Protein AF-A0A2E2ZDI4-F1 (afdb_monomer_lite)

pLDDT: mean 81.83, std 17.53, range [21.73, 97.12]

Sequence (674 aa):
MAEFKLGRIRFVWKNNWTTGTTYYKDDVVFNGGRMYICVIGHESQANFYSDFDVVPPKWNIVSDGFQWKGDWSTGTAYIFNDIVKYGARLYVATAVHTSQASASDGLEADIGNWDVFGEGLDFKSTWSVSTKYKINDLVKYGGYSYVCTTPHTSSATASLGLEADQSKWSVLNAGIEYKGNWQGSATRYKINDVVKYGASLWLATTAHSSTNNFSTDESNWTQFVQGFQFEDDWDTYKVYQKGDIVRYGGNQYVALENHTGSRPTDETDDPNNWQLFTENFRFLNAWGEDSTNQDYKVGEVVKHGGYTYLCIKDSNNNEPPNETYWTRLNSGFNWKGAWVDDSRYILGDVVRYGSSSYVCVNAHWSEGDDFSTVQVGAGGGGNENSRPDLDATGTYWNVLTVGSEAEFLTTKGDLVYYGGAGPTRLPVGNEGQVLRVSDGAIPEWSYLGATDDVYYVAPHGVDKPAPDAGRTIDKPFKTIRYACEAIENGSRVPAVARMLELNRQFITREIVEWTDYQVTNNVAPFTTAFTYAQEKCERDMGYIVDAFIHDLTHGGNVKSREAALRYVRDPGKFYALGQEAETVASINYGIELIQKVLLGEAPAVNYQTLNGDNSTAVVAQYFDTNFTSLDTLEYNGAGGSTGTALGVNASIQDPDATGSGGYGGGDNDGGGYY

Structure (mmCIF, N/CA/C/O backbone):
data_AF-A0A2E2ZDI4-F1
#
_entry.id   AF-A0A2E2ZDI4-F1
#
loop_
_atom_site.group_PDB
_atom_site.id
_atom_site.type_symbol
_atom_site.label_atom_id
_atom_site.label_alt_id
_atom_site.label_comp_id
_atom_site.label_asym_id
_atom_site.label_entity_id
_atom_site.label_seq_id
_atom_site.pdbx_PDB_ins_code
_atom_site.Cartn_x
_atom_site.Cartn_y
_atom_site.Cartn_z
_atom_site.occupancy
_atom_site.B_iso_or_equiv
_atom_site.auth_seq_id
_atom_site.auth_comp_id
_atom_site.auth_asym_id
_atom_site.auth_atom_id
_atom_site.pdbx_PDB_model_num
ATOM 1 N N . MET A 1 1 ? -38.416 -30.241 120.660 1.00 41.44 1 MET A N 1
ATOM 2 C CA . MET A 1 1 ? -38.258 -30.773 119.291 1.00 41.44 1 MET A CA 1
ATOM 3 C C . MET A 1 1 ? -38.626 -29.636 118.349 1.00 41.44 1 MET A C 1
ATOM 5 O O . MET A 1 1 ? -39.776 -29.224 118.358 1.00 41.44 1 MET A O 1
ATOM 9 N N . ALA A 1 2 ? -37.642 -29.014 117.694 1.00 41.31 2 ALA A N 1
ATOM 10 C CA . ALA A 1 2 ? -37.882 -27.890 116.789 1.00 41.31 2 ALA A CA 1
ATOM 11 C C . ALA A 1 2 ? -38.220 -28.439 115.397 1.00 41.31 2 ALA A C 1
ATOM 13 O O . ALA A 1 2 ? -37.423 -29.171 114.814 1.00 41.31 2 ALA A O 1
ATOM 14 N N . GLU A 1 3 ? -39.412 -28.125 114.898 1.00 54.66 3 GLU A N 1
ATOM 15 C CA . GLU A 1 3 ? -39.842 -28.469 113.543 1.00 54.66 3 GLU A CA 1
ATOM 16 C C . GLU A 1 3 ? -39.276 -27.433 112.560 1.00 54.66 3 GLU A C 1
ATOM 18 O O . GLU A 1 3 ? -39.637 -26.257 112.603 1.00 54.66 3 GLU A O 1
ATOM 23 N N . PHE A 1 4 ? -38.391 -27.863 111.658 1.00 45.34 4 PHE A N 1
ATOM 24 C CA . PHE A 1 4 ? -37.948 -27.059 110.518 1.00 45.34 4 PHE A CA 1
ATOM 25 C C . PHE A 1 4 ? -38.829 -27.373 109.301 1.00 45.34 4 PHE A C 1
ATOM 27 O O . PHE A 1 4 ? -38.633 -28.373 108.610 1.00 45.34 4 PHE A O 1
ATOM 34 N N . LYS A 1 5 ? -39.808 -26.506 109.012 1.00 54.88 5 LYS A N 1
ATOM 35 C CA . LYS A 1 5 ? -40.604 -26.571 107.774 1.00 54.88 5 LYS A CA 1
ATOM 36 C C . LYS A 1 5 ? -39.793 -26.039 106.588 1.00 54.88 5 LYS A C 1
ATOM 38 O O . LYS A 1 5 ? -39.836 -24.854 106.268 1.00 54.88 5 LYS A O 1
ATOM 43 N N . LEU A 1 6 ? -39.111 -26.945 105.886 1.00 55.56 6 LEU A N 1
ATOM 44 C CA . LEU A 1 6 ? -38.367 -26.678 104.640 1.00 55.56 6 LEU A CA 1
ATOM 45 C C . LEU A 1 6 ? -39.229 -26.089 103.499 1.00 55.56 6 LEU A C 1
ATOM 47 O O . LEU A 1 6 ? -38.689 -25.561 102.532 1.00 55.56 6 LEU A O 1
ATOM 51 N N . GLY A 1 7 ? -40.563 -26.141 103.603 1.00 52.78 7 GLY A N 1
ATOM 52 C CA . GLY A 1 7 ? -41.490 -25.558 102.623 1.00 52.78 7 GLY A CA 1
ATOM 53 C C . GLY A 1 7 ? -41.529 -24.023 102.578 1.00 52.78 7 GLY A C 1
ATOM 54 O O . GLY A 1 7 ? -42.095 -23.485 101.637 1.00 52.78 7 GLY A O 1
ATOM 55 N N . ARG A 1 8 ? -40.932 -23.311 103.549 1.00 54.66 8 ARG A N 1
ATOM 56 C CA . ARG A 1 8 ? -40.829 -21.832 103.551 1.00 54.66 8 ARG A CA 1
ATOM 57 C C . ARG A 1 8 ? -39.515 -21.286 102.960 1.00 54.66 8 ARG A C 1
ATOM 59 O O . ARG A 1 8 ? -39.284 -20.090 103.035 1.00 54.66 8 ARG A O 1
ATOM 66 N N . ILE A 1 9 ? -38.652 -22.145 102.406 1.00 56.12 9 ILE A N 1
ATOM 67 C CA . ILE A 1 9 ? -37.345 -21.776 101.809 1.00 56.12 9 ILE A CA 1
ATOM 68 C C . ILE A 1 9 ? -37.307 -22.175 100.316 1.00 56.12 9 ILE A C 1
ATOM 70 O O . ILE A 1 9 ? -36.254 -22.427 99.742 1.00 56.12 9 ILE A O 1
ATOM 74 N N . ARG A 1 10 ? -38.466 -22.325 99.664 1.00 67.94 10 ARG A N 1
ATOM 75 C CA . ARG A 1 10 ? -38.547 -22.700 98.245 1.00 67.94 10 ARG A CA 1
ATOM 76 C C . ARG A 1 10 ? -39.277 -21.608 97.480 1.00 67.94 10 ARG A C 1
ATOM 78 O O . ARG A 1 10 ? -40.392 -21.260 97.851 1.00 67.94 10 ARG A O 1
ATOM 85 N N . PHE A 1 11 ? -38.643 -21.106 96.423 1.00 77.12 11 PHE A N 1
ATOM 86 C CA . PHE A 1 11 ? -39.272 -20.211 95.457 1.00 77.12 11 PHE A CA 1
ATOM 87 C C . PHE A 1 11 ? -40.547 -20.845 94.898 1.00 77.12 11 PHE A C 1
ATOM 89 O O . PHE A 1 11 ? -40.561 -22.039 94.576 1.00 77.12 11 PHE A O 1
ATOM 96 N N . VAL A 1 12 ? -41.610 -20.050 94.781 1.00 84.62 12 VAL A N 1
ATOM 97 C CA . VAL A 1 12 ? -42.883 -20.502 94.213 1.00 84.62 12 VAL A CA 1
ATOM 98 C C . VAL A 1 12 ? -42.974 -20.001 92.778 1.00 84.62 12 VAL A C 1
ATOM 100 O O . VAL A 1 12 ? -43.177 -18.819 92.524 1.00 84.62 12 VAL A O 1
ATOM 103 N N . TRP A 1 13 ? -42.815 -20.910 91.820 1.00 87.94 13 TRP A N 1
ATOM 104 C CA . TRP A 1 13 ? -42.885 -20.579 90.399 1.00 87.94 13 TRP A CA 1
ATOM 105 C C . TRP A 1 13 ? -44.325 -20.332 89.959 1.00 87.94 13 TRP A C 1
ATOM 107 O O . TRP A 1 13 ? -45.185 -21.204 90.098 1.00 87.94 13 TRP A O 1
ATOM 117 N N . LYS A 1 14 ? -44.578 -19.146 89.403 1.00 89.31 14 LYS A N 1
ATOM 118 C CA . LYS A 1 14 ? -45.894 -18.717 88.906 1.00 89.31 14 LYS A CA 1
ATOM 119 C C . LYS A 1 14 ? -45.976 -18.644 87.378 1.00 89.31 14 LYS A C 1
ATOM 121 O O . LYS A 1 14 ? -47.000 -18.224 86.853 1.00 89.31 14 LYS A O 1
ATOM 126 N N . ASN A 1 15 ? -44.941 -19.105 86.671 1.00 89.25 15 ASN A N 1
ATOM 127 C CA . ASN A 1 15 ? -44.784 -18.976 85.216 1.00 89.25 15 ASN A CA 1
ATOM 128 C C . ASN A 1 15 ? -44.747 -17.501 84.778 1.00 89.25 15 ASN A C 1
ATOM 130 O O . ASN A 1 15 ? -44.077 -16.696 85.419 1.00 89.25 15 ASN A O 1
ATOM 134 N N . ASN A 1 16 ? -45.402 -17.142 83.674 1.00 90.00 16 ASN A N 1
ATOM 135 C CA . ASN A 1 16 ? -45.403 -15.771 83.172 1.00 90.00 16 ASN A CA 1
ATOM 136 C C . ASN A 1 16 ? -46.182 -14.838 84.105 1.00 90.00 16 ASN A C 1
ATOM 138 O O . ASN A 1 16 ? -47.209 -15.214 84.678 1.00 90.00 16 ASN A O 1
ATOM 142 N N . TRP A 1 17 ? -45.706 -13.602 84.223 1.00 92.50 17 TRP A N 1
ATOM 143 C CA . TRP A 1 17 ? -46.445 -12.553 84.907 1.00 92.50 17 TRP A CA 1
ATOM 144 C C . TRP A 1 17 ? -47.811 -12.330 84.236 1.00 92.50 17 TRP A C 1
ATOM 146 O O . TRP A 1 17 ? -47.932 -12.332 83.011 1.00 92.50 17 TRP A O 1
ATOM 156 N N . THR A 1 18 ? -48.849 -12.161 85.049 1.00 90.94 18 THR A N 1
ATOM 157 C CA . THR A 1 18 ? -50.230 -11.910 84.621 1.00 90.94 18 THR A CA 1
ATOM 158 C C . THR A 1 18 ? -50.795 -10.750 85.419 1.00 90.94 18 THR A C 1
ATOM 160 O O . THR A 1 18 ? -50.588 -10.682 86.626 1.00 90.94 18 THR A O 1
ATOM 163 N N . THR A 1 19 ? -51.510 -9.852 84.743 1.00 91.94 19 THR A N 1
ATOM 164 C CA . THR A 1 19 ? -52.147 -8.680 85.360 1.00 91.94 19 THR A CA 1
ATOM 165 C C . THR A 1 19 ? -53.335 -9.067 86.250 1.00 91.94 19 THR A C 1
ATOM 167 O O . THR A 1 19 ? -54.006 -10.064 85.978 1.00 91.94 19 THR A O 1
ATOM 170 N N . GLY A 1 20 ? -53.603 -8.297 87.312 1.00 91.12 20 GLY A N 1
ATOM 171 C CA . GLY A 1 20 ? -54.692 -8.555 88.267 1.00 91.12 20 GLY A CA 1
ATOM 172 C C . GLY A 1 20 ? -54.480 -9.788 89.156 1.00 91.12 20 GLY A C 1
ATOM 173 O O . GLY A 1 20 ? -55.333 -10.133 89.969 1.00 91.12 20 GLY A O 1
ATOM 174 N N . THR A 1 21 ? -53.341 -10.470 89.028 1.00 91.75 21 THR A N 1
ATOM 175 C CA . THR A 1 21 ? -52.969 -11.606 89.872 1.00 91.75 21 THR A CA 1
ATOM 176 C C . THR A 1 21 ? -52.329 -11.107 91.168 1.00 91.75 21 THR A C 1
ATOM 178 O O . THR A 1 21 ? -51.451 -10.238 91.142 1.00 91.75 21 THR A O 1
ATOM 181 N N . THR A 1 22 ? -52.733 -11.672 92.309 1.00 92.81 22 THR A N 1
ATOM 182 C CA . THR A 1 22 ? -52.063 -11.446 93.598 1.00 92.81 22 THR A CA 1
ATOM 183 C C . THR A 1 22 ? -50.783 -12.273 93.686 1.00 92.81 22 THR A C 1
ATOM 185 O O . THR A 1 22 ? -50.831 -13.504 93.649 1.00 92.81 22 THR A O 1
ATOM 188 N N . TYR A 1 23 ? -49.652 -11.591 93.852 1.00 92.44 23 TYR A N 1
ATOM 189 C CA . TYR A 1 23 ? -48.346 -12.202 94.071 1.00 92.44 23 TYR A CA 1
ATOM 190 C C . TYR A 1 23 ? -47.913 -12.017 95.522 1.00 92.44 23 TYR A C 1
ATOM 192 O O . TYR A 1 23 ? -48.059 -10.939 96.104 1.00 92.44 23 TYR A O 1
ATOM 200 N N . TYR A 1 24 ? -47.380 -13.081 96.114 1.00 90.75 24 TYR A N 1
ATOM 201 C CA . TYR A 1 24 ? -46.829 -13.072 97.463 1.00 90.75 24 TYR A CA 1
ATOM 202 C C . TYR A 1 24 ? -45.308 -12.990 97.416 1.00 90.75 24 TYR A C 1
ATOM 204 O O . TYR A 1 24 ? -44.675 -13.348 96.425 1.00 90.75 24 TYR A O 1
ATOM 212 N N . LYS A 1 25 ? -44.710 -12.532 98.518 1.00 87.94 25 LYS A N 1
ATOM 213 C CA . LYS A 1 25 ? -43.255 -12.512 98.667 1.00 87.94 25 LYS A CA 1
ATOM 214 C C . LYS A 1 25 ? -42.669 -13.902 98.371 1.00 87.94 25 LYS A C 1
ATOM 216 O O . LYS A 1 25 ? -43.211 -14.901 98.836 1.00 87.94 25 LYS A O 1
ATOM 221 N N . ASP A 1 26 ? -41.569 -13.921 97.623 1.00 87.38 26 ASP A N 1
ATOM 222 C CA . ASP A 1 26 ? -40.845 -15.099 97.128 1.00 87.38 26 ASP A CA 1
ATOM 223 C C . ASP A 1 26 ? -41.513 -15.861 95.955 1.00 87.38 26 ASP A C 1
ATOM 225 O O . ASP A 1 26 ? -40.990 -16.891 95.509 1.00 87.38 26 ASP A O 1
ATOM 229 N N . ASP A 1 27 ? -42.619 -15.342 95.397 1.00 91.75 27 ASP A N 1
ATOM 230 C CA . ASP A 1 27 ? -43.146 -15.789 94.099 1.00 91.75 27 ASP A CA 1
ATOM 231 C C . ASP A 1 27 ? -42.194 -15.380 92.965 1.00 91.75 27 ASP A C 1
ATOM 233 O O . ASP A 1 27 ? -41.731 -14.239 92.911 1.00 91.75 27 ASP A O 1
ATOM 237 N N . VAL A 1 28 ? -41.931 -16.297 92.031 1.00 90.62 28 VAL A N 1
ATOM 238 C CA . VAL A 1 28 ? -41.052 -16.072 90.876 1.00 90.62 28 VAL A CA 1
ATOM 239 C C . VAL A 1 28 ? -41.854 -16.100 89.580 1.00 90.62 28 VAL A C 1
ATOM 241 O O . VAL A 1 28 ? -42.596 -17.054 89.322 1.00 90.62 28 VAL A O 1
ATOM 244 N N . VAL A 1 29 ? -41.681 -15.064 88.757 1.00 92.12 29 VAL A N 1
ATOM 245 C CA . VAL A 1 29 ? -42.356 -14.888 87.463 1.00 92.12 29 VAL A CA 1
ATOM 246 C C . VAL A 1 29 ? -41.365 -14.656 86.325 1.00 92.12 29 VAL A C 1
ATOM 248 O O . VAL A 1 29 ? -40.266 -14.142 86.537 1.00 92.12 29 VAL A O 1
ATOM 251 N N . PHE A 1 30 ? -41.786 -14.982 85.105 1.00 89.88 30 PHE A N 1
ATOM 252 C CA . PHE A 1 30 ? -41.121 -14.575 83.867 1.00 89.88 30 PHE A CA 1
ATOM 253 C C . PHE A 1 30 ? -41.816 -13.357 83.248 1.00 89.88 30 PHE A C 1
ATOM 255 O O . PHE A 1 30 ? -43.044 -13.329 83.145 1.00 89.88 30 PHE A O 1
ATOM 262 N N . ASN A 1 31 ? -41.034 -12.371 82.808 1.00 89.00 31 ASN A N 1
ATOM 263 C CA . ASN A 1 31 ? -41.509 -11.228 82.027 1.00 89.00 31 ASN A CA 1
ATOM 264 C C . ASN A 1 31 ? -40.395 -10.759 81.067 1.00 89.00 31 ASN A C 1
ATOM 266 O O . ASN A 1 31 ? -39.302 -10.440 81.525 1.00 89.00 31 ASN A O 1
ATOM 270 N N . GLY A 1 32 ? -40.635 -10.742 79.750 1.00 76.06 32 GLY A N 1
ATOM 271 C CA . GLY A 1 32 ? -39.679 -10.201 78.760 1.00 76.06 32 GLY A CA 1
ATOM 272 C C . GLY A 1 32 ? -38.335 -10.927 78.694 1.00 76.06 32 GLY A C 1
ATOM 273 O O . GLY A 1 32 ? -37.293 -10.300 78.566 1.00 76.06 32 GLY A O 1
ATOM 274 N N . GLY A 1 33 ? -38.329 -12.246 78.904 1.00 83.50 33 GLY A N 1
ATOM 275 C CA . GLY A 1 33 ? -37.101 -13.058 78.941 1.00 83.50 33 GLY A CA 1
ATOM 276 C C . GLY A 1 33 ? -36.314 -12.982 80.252 1.00 83.50 33 GLY A C 1
ATOM 277 O O . GLY A 1 33 ? -35.398 -13.777 80.458 1.00 83.50 33 GLY A O 1
ATOM 278 N N . ARG A 1 34 ? -36.705 -12.093 81.168 1.00 90.44 34 ARG A N 1
ATOM 279 C CA . ARG A 1 34 ? -36.134 -11.978 82.510 1.00 90.44 34 ARG A CA 1
ATOM 280 C C . ARG A 1 34 ? -36.973 -12.716 83.541 1.00 90.44 34 ARG A C 1
ATOM 282 O O . ARG A 1 34 ? -38.179 -12.924 83.382 1.00 90.44 34 ARG A O 1
ATOM 289 N N . MET A 1 35 ? -36.311 -13.090 84.627 1.00 91.06 35 MET A N 1
ATOM 290 C CA . MET A 1 35 ? -36.929 -13.734 85.775 1.00 91.06 35 MET A CA 1
ATOM 291 C C . MET A 1 35 ? -36.904 -12.795 86.972 1.00 91.06 35 MET A C 1
ATOM 293 O O . MET A 1 35 ? -35.853 -12.255 87.324 1.00 91.06 35 MET A O 1
ATOM 297 N N . TYR A 1 36 ? -38.053 -12.643 87.620 1.00 92.12 36 TYR A N 1
ATOM 298 C CA . TYR A 1 36 ? -38.246 -11.718 88.727 1.00 92.12 36 TYR A CA 1
ATOM 299 C C . TYR A 1 36 ? -38.781 -12.437 89.956 1.00 92.12 36 TYR A C 1
ATOM 301 O O . TYR A 1 36 ? -39.611 -13.334 89.832 1.00 92.12 36 TYR A O 1
ATOM 309 N N . ILE A 1 37 ? -38.344 -12.008 91.138 1.00 91.38 37 ILE A N 1
ATOM 310 C CA . ILE A 1 37 ? -38.872 -12.455 92.427 1.00 91.38 37 ILE A CA 1
ATOM 311 C C . ILE A 1 37 ? -39.652 -11.331 93.097 1.00 91.38 37 ILE A C 1
ATOM 313 O O . ILE A 1 37 ? -39.188 -10.190 93.162 1.00 91.38 37 ILE A O 1
ATOM 317 N N . CYS A 1 38 ? -40.839 -11.654 93.598 1.00 91.69 38 CYS A N 1
ATOM 318 C CA . CYS A 1 38 ? -41.669 -10.726 94.344 1.00 91.69 38 CYS A CA 1
ATOM 319 C C . CYS A 1 38 ? -41.045 -10.477 95.722 1.00 91.69 38 CYS A C 1
ATOM 321 O O . CYS A 1 38 ? -40.848 -11.402 96.509 1.00 91.69 38 CYS A O 1
ATOM 323 N N . VAL A 1 39 ? -40.741 -9.219 96.032 1.00 91.00 39 VAL A N 1
ATOM 324 C CA . VAL A 1 39 ? -40.127 -8.816 97.309 1.00 91.00 39 VAL A CA 1
ATOM 325 C C . VAL A 1 39 ? -41.183 -8.276 98.276 1.00 91.00 39 VAL A C 1
ATOM 327 O O . VAL A 1 39 ? -41.046 -8.415 99.496 1.00 91.00 39 VAL A O 1
ATOM 330 N N . ILE A 1 40 ? -42.258 -7.695 97.729 1.00 90.31 40 ILE A N 1
ATOM 331 C CA . ILE A 1 40 ? -43.383 -7.100 98.458 1.00 90.31 40 ILE A CA 1
ATOM 332 C C . ILE A 1 40 ? -44.682 -7.634 97.852 1.00 90.31 40 ILE A C 1
ATOM 334 O O . ILE A 1 40 ? -44.960 -7.385 96.681 1.00 90.31 40 ILE A O 1
ATOM 338 N N . GLY A 1 41 ? -45.485 -8.349 98.645 1.00 90.19 41 GLY A N 1
ATOM 339 C CA . GLY A 1 41 ? -46.754 -8.908 98.169 1.00 90.19 41 GLY A CA 1
ATOM 340 C C . GLY A 1 41 ? -47.745 -7.817 97.748 1.00 90.19 41 GLY A C 1
ATOM 341 O O . GLY A 1 41 ? -47.916 -6.830 98.463 1.00 90.19 41 GLY A O 1
ATOM 342 N N . HIS A 1 42 ? -48.373 -7.983 96.585 1.00 93.12 42 HIS A N 1
ATOM 343 C CA . HIS A 1 42 ? -49.286 -7.008 95.982 1.00 93.12 42 HIS A CA 1
ATOM 344 C C . HIS A 1 42 ? -50.214 -7.668 94.955 1.00 93.12 42 HIS A C 1
ATOM 346 O O . HIS A 1 42 ? -49.984 -8.792 94.509 1.00 93.12 42 HIS A O 1
ATOM 352 N N . GLU A 1 43 ? -51.255 -6.943 94.553 1.00 93.31 43 GLU A N 1
ATOM 353 C CA . GLU A 1 43 ? -52.018 -7.239 93.342 1.00 93.31 43 GLU A CA 1
ATOM 354 C C . GLU A 1 43 ? -51.361 -6.532 92.151 1.00 93.31 43 GLU A C 1
ATOM 356 O O . GLU A 1 43 ? -51.115 -5.321 92.196 1.00 93.31 43 GLU A O 1
ATOM 361 N N . SER A 1 44 ? -51.009 -7.313 91.129 1.00 90.69 44 SER A N 1
ATOM 362 C CA . SER A 1 44 ? -50.278 -6.829 89.955 1.00 90.69 44 SER A CA 1
ATOM 363 C C . SER A 1 44 ? -51.082 -5.809 89.151 1.00 90.69 44 SER A C 1
ATOM 365 O O . SER A 1 44 ? -52.267 -5.993 88.870 1.00 90.69 44 SER A O 1
ATOM 367 N N . GLN A 1 45 ? -50.416 -4.729 88.760 1.00 92.00 45 GLN A N 1
ATOM 368 C CA . GLN A 1 45 ? -51.002 -3.648 87.973 1.00 92.00 45 GLN A CA 1
ATOM 369 C C . GLN A 1 45 ? -51.223 -4.056 86.508 1.00 92.00 45 GLN A C 1
ATOM 371 O O . GLN A 1 45 ? -50.867 -5.150 86.067 1.00 92.00 45 GLN A O 1
ATOM 376 N N . ALA A 1 46 ? -51.817 -3.157 85.720 1.00 87.38 46 ALA A N 1
ATOM 377 C CA . ALA A 1 46 ? -52.007 -3.354 84.280 1.00 87.38 46 ALA A CA 1
ATOM 378 C C . ALA A 1 46 ? -50.677 -3.475 83.505 1.00 87.38 46 ALA A C 1
ATOM 380 O O . ALA A 1 46 ? -50.613 -4.167 82.493 1.00 87.38 46 ALA A O 1
ATOM 381 N N . ASN A 1 47 ? -49.613 -2.829 83.992 1.00 86.12 47 ASN A N 1
ATOM 382 C CA . ASN A 1 47 ? -48.269 -2.869 83.423 1.00 86.12 47 ASN A CA 1
ATOM 383 C C . ASN A 1 47 ? -47.274 -3.336 84.494 1.00 86.12 47 ASN A C 1
ATOM 385 O O . ASN A 1 47 ? -47.202 -2.740 85.568 1.00 86.12 47 ASN A O 1
ATOM 389 N N . PHE A 1 48 ? -46.482 -4.365 84.183 1.00 89.44 48 PHE A N 1
ATOM 390 C CA . PHE A 1 48 ? -45.441 -4.899 85.064 1.00 89.44 48 PHE A CA 1
ATOM 391 C C . PHE A 1 48 ? -44.493 -3.812 85.593 1.00 89.44 48 PHE A C 1
ATOM 393 O O . PHE A 1 48 ? -44.158 -3.791 86.777 1.00 89.44 48 PHE A O 1
ATOM 400 N N . TYR A 1 49 ? -44.092 -2.872 84.732 1.00 89.12 49 TYR A N 1
ATOM 401 C CA . TYR A 1 49 ? -43.127 -1.828 85.080 1.00 89.12 49 TYR A CA 1
ATOM 402 C C . TYR A 1 49 ? -43.683 -0.813 86.088 1.00 89.12 49 TYR A C 1
ATOM 404 O O . TYR A 1 49 ? -42.922 -0.224 86.846 1.00 89.12 49 TYR A O 1
ATOM 412 N N . SER A 1 50 ? -45.011 -0.696 86.220 1.00 89.88 50 SER A N 1
ATOM 413 C CA . SER A 1 50 ? -45.638 0.098 87.287 1.00 89.88 50 SER A CA 1
ATOM 414 C C . SER A 1 50 ? -45.464 -0.513 88.683 1.00 89.88 50 SER A C 1
ATOM 416 O O . SER A 1 50 ? -45.574 0.204 89.674 1.00 89.88 50 SER A O 1
ATOM 418 N N . ASP A 1 51 ? -45.194 -1.818 88.779 1.00 89.69 51 ASP A N 1
ATOM 419 C CA . ASP A 1 51 ? -44.852 -2.497 90.035 1.00 89.69 51 ASP A CA 1
ATOM 420 C C . ASP A 1 51 ? -43.336 -2.635 90.242 1.00 89.69 51 ASP A C 1
ATOM 422 O O . ASP A 1 51 ? -42.878 -2.789 91.378 1.00 89.69 51 ASP A O 1
ATOM 426 N N . PHE A 1 52 ? -42.552 -2.596 89.163 1.00 90.00 52 PHE A N 1
ATOM 427 C CA . PHE A 1 52 ? -41.094 -2.712 89.213 1.00 90.00 52 PHE A CA 1
ATOM 428 C C . PHE A 1 52 ? -40.398 -1.372 89.482 1.00 90.00 52 PHE A C 1
ATOM 430 O O . PHE A 1 52 ? -39.526 -1.328 90.340 1.00 90.00 52 PHE A O 1
ATOM 437 N N . ASP A 1 53 ? -40.818 -0.277 88.842 1.00 88.81 53 ASP A N 1
ATOM 438 C CA . ASP A 1 53 ? -40.116 1.021 88.885 1.00 88.81 53 ASP A CA 1
ATOM 439 C C . ASP A 1 53 ? -40.510 1.912 90.085 1.00 88.81 53 ASP A C 1
ATOM 441 O O . ASP A 1 53 ? -40.241 3.114 90.116 1.00 88.81 53 ASP A O 1
ATOM 445 N N . VAL A 1 54 ? -41.162 1.341 91.101 1.00 88.75 54 VAL A N 1
ATOM 446 C CA . VAL A 1 54 ? -41.496 2.036 92.358 1.00 88.75 54 VAL A CA 1
ATOM 447 C C . VAL A 1 54 ? -40.359 1.921 93.376 1.00 88.75 54 VAL A C 1
ATOM 449 O O . VAL A 1 54 ? -39.514 1.037 93.284 1.00 88.75 54 VAL A O 1
ATOM 452 N N . VAL A 1 55 ? -40.332 2.797 94.386 1.00 86.62 55 VAL A N 1
ATOM 453 C CA . VAL A 1 55 ? -39.319 2.763 95.455 1.00 86.62 55 VAL A CA 1
ATOM 454 C C . VAL A 1 55 ? -39.991 2.506 96.810 1.00 86.62 55 VAL A C 1
ATOM 456 O O . VAL A 1 55 ? -40.769 3.352 97.256 1.00 86.62 55 VAL A O 1
ATOM 459 N N . PRO A 1 56 ? -39.684 1.395 97.509 1.00 87.38 56 PRO A N 1
ATOM 460 C CA . PRO A 1 56 ? -38.870 0.257 97.061 1.00 87.38 56 PRO A CA 1
ATOM 461 C C . PRO A 1 56 ? -39.579 -0.589 95.979 1.00 87.38 56 PRO A C 1
ATOM 463 O O . PRO A 1 56 ? -40.808 -0.693 96.017 1.00 87.38 56 PRO A O 1
ATOM 466 N N . PRO A 1 57 ? -38.832 -1.226 95.055 1.00 92.06 57 PRO A N 1
ATOM 467 C CA . PRO A 1 57 ? -39.411 -2.007 93.963 1.00 92.06 57 PRO A CA 1
ATOM 468 C C . PRO A 1 57 ? -40.127 -3.244 94.504 1.00 92.06 57 PRO A C 1
ATOM 470 O O . PRO A 1 57 ? -39.649 -3.904 95.434 1.00 92.06 57 PRO A O 1
ATOM 473 N N . LYS A 1 58 ? -41.283 -3.588 93.922 1.00 92.56 58 LYS A N 1
ATOM 474 C CA . LYS A 1 58 ? -42.035 -4.782 94.348 1.00 92.56 58 LYS A CA 1
ATOM 475 C C . LYS A 1 58 ? -41.436 -6.077 93.794 1.00 92.56 58 LYS A C 1
ATOM 477 O O . LYS A 1 58 ? -41.733 -7.154 94.317 1.00 92.56 58 LYS A O 1
ATOM 482 N N . TRP A 1 59 ? -40.572 -5.971 92.785 1.00 93.38 59 TRP A N 1
ATOM 483 C CA . TRP A 1 59 ? -39.895 -7.077 92.111 1.00 93.38 59 TRP A CA 1
ATOM 484 C C . TRP A 1 59 ? -38.380 -6.850 92.075 1.00 93.38 59 TRP A C 1
ATOM 486 O O . TRP A 1 59 ? -37.935 -5.741 91.804 1.00 93.38 59 TRP A O 1
ATOM 496 N N . ASN A 1 60 ? -37.589 -7.904 92.278 1.00 91.62 60 ASN A N 1
ATOM 497 C CA . ASN A 1 60 ? -36.142 -7.902 92.036 1.00 91.62 60 ASN A CA 1
ATOM 498 C C . ASN A 1 60 ? -35.796 -8.866 90.899 1.00 91.62 60 ASN A C 1
ATOM 500 O O . ASN A 1 60 ? -36.425 -9.914 90.763 1.00 91.62 60 ASN A O 1
ATOM 504 N N . ILE A 1 61 ? -34.775 -8.539 90.106 1.00 90.69 61 ILE A N 1
ATOM 505 C CA . ILE A 1 61 ? -34.276 -9.426 89.047 1.00 90.69 61 ILE A CA 1
ATOM 506 C C . ILE A 1 61 ? -33.509 -10.589 89.686 1.00 90.69 61 ILE A C 1
ATOM 508 O O . ILE A 1 61 ? -32.626 -10.377 90.516 1.00 90.69 61 ILE A O 1
ATOM 512 N N . VAL A 1 62 ? -33.848 -11.812 89.283 1.00 88.88 62 VAL A N 1
ATOM 513 C CA . VAL A 1 62 ? -33.180 -13.055 89.705 1.00 88.88 62 VAL A CA 1
ATOM 514 C C . VAL A 1 62 ? -32.219 -13.553 88.631 1.00 88.88 62 VAL A C 1
ATOM 516 O O . VAL A 1 62 ? -31.124 -14.008 88.944 1.00 88.88 62 VAL A O 1
ATOM 519 N N . SER A 1 63 ? -32.627 -13.468 87.364 1.00 88.94 63 SER A N 1
ATOM 520 C CA . SER A 1 63 ? -31.814 -13.846 86.209 1.00 88.94 63 SER A CA 1
ATOM 521 C C . SER A 1 63 ? -32.138 -12.931 85.040 1.00 88.94 63 SER A C 1
ATOM 523 O O . SER A 1 63 ? -33.315 -12.677 84.761 1.00 88.94 63 SER A O 1
ATOM 525 N N . ASP A 1 64 ? -31.094 -12.476 84.353 1.00 87.94 64 ASP A N 1
ATOM 526 C CA . ASP A 1 64 ? -31.227 -11.775 83.081 1.00 87.94 64 ASP A CA 1
ATOM 527 C C . ASP A 1 64 ? -31.323 -12.783 81.924 1.00 87.94 64 ASP A C 1
ATOM 529 O O . ASP A 1 64 ? -30.868 -13.925 82.043 1.00 87.94 64 ASP A O 1
ATOM 533 N N . GLY A 1 65 ? -31.953 -12.378 80.829 1.00 89.81 65 GLY A N 1
ATOM 534 C CA . GLY A 1 65 ? -32.215 -13.227 79.672 1.00 89.81 65 GLY A CA 1
ATOM 535 C C . GLY A 1 65 ? -32.899 -12.460 78.546 1.00 89.81 65 GLY A C 1
ATOM 536 O O . GLY A 1 65 ? -33.301 -11.309 78.722 1.00 89.81 65 GLY A O 1
ATOM 537 N N . PHE A 1 66 ? -33.014 -13.106 77.387 1.00 92.06 66 PHE A N 1
ATOM 538 C CA . PHE A 1 66 ? -33.642 -12.549 76.190 1.00 92.06 66 PHE A CA 1
ATOM 539 C C . PHE A 1 66 ? -34.884 -13.343 75.803 1.00 92.06 66 PHE A C 1
ATOM 541 O O . PHE A 1 66 ? -34.938 -14.560 76.001 1.00 92.06 66 PHE A O 1
ATOM 548 N N . GLN A 1 67 ? -35.863 -12.670 75.203 1.00 92.94 67 GLN A N 1
ATOM 549 C CA . GLN A 1 67 ? -37.071 -13.308 74.692 1.00 92.94 67 GLN A CA 1
ATOM 550 C C . GLN A 1 67 ? -37.181 -13.131 73.182 1.00 92.94 67 GLN A C 1
ATOM 552 O O . GLN A 1 67 ? -37.320 -12.025 72.681 1.00 92.94 67 GLN A O 1
ATOM 557 N N . TRP A 1 68 ? -37.177 -14.237 72.440 1.00 94.06 68 TRP A N 1
ATOM 558 C CA . TRP A 1 68 ? -37.444 -14.205 71.005 1.00 94.06 68 TRP A CA 1
ATOM 559 C C . TRP A 1 68 ? -38.935 -13.974 70.730 1.00 94.06 68 TRP A C 1
ATOM 561 O O . TRP A 1 68 ? -39.780 -14.773 71.142 1.00 94.06 68 TRP A O 1
ATOM 571 N N . LYS A 1 69 ? -39.257 -12.893 70.015 1.00 93.88 69 LYS A N 1
ATOM 572 C CA . LYS A 1 69 ? -40.629 -12.485 69.670 1.00 93.88 69 LYS A CA 1
ATOM 573 C C . LYS A 1 69 ? -41.017 -12.789 68.222 1.00 93.88 69 LYS A C 1
ATOM 575 O O . LYS A 1 69 ? -42.172 -12.578 67.863 1.00 93.88 69 LYS A O 1
ATOM 580 N N . GLY A 1 70 ? -40.099 -13.314 67.410 1.00 94.19 70 GLY A N 1
ATOM 581 C CA . GLY A 1 70 ? -40.337 -13.550 65.986 1.00 94.19 70 GLY A CA 1
ATOM 582 C C . GLY A 1 70 ? -40.005 -12.330 65.128 1.00 94.19 70 GLY A C 1
ATOM 583 O O . GLY A 1 70 ? -39.132 -11.530 65.468 1.00 94.19 70 GLY A O 1
ATOM 584 N N . ASP A 1 71 ? -40.699 -12.195 64.002 1.00 94.25 71 ASP A N 1
ATOM 585 C CA . ASP A 1 71 ? -40.580 -11.018 63.145 1.00 94.25 71 ASP A CA 1
ATOM 586 C C . ASP A 1 71 ? -41.238 -9.793 63.805 1.00 94.25 71 ASP A C 1
ATOM 588 O O . ASP A 1 71 ? -42.258 -9.895 64.495 1.00 94.25 71 ASP A O 1
ATOM 592 N N . TRP A 1 72 ? -40.655 -8.615 63.590 1.00 94.50 72 TRP A N 1
ATOM 593 C CA . TRP A 1 72 ? -41.242 -7.356 64.036 1.00 94.50 72 TRP A CA 1
ATOM 594 C C . TRP A 1 72 ? -42.610 -7.147 63.379 1.00 94.50 72 TRP A C 1
ATOM 596 O O . TRP A 1 72 ? -42.784 -7.356 62.175 1.00 94.50 72 TRP A O 1
ATOM 606 N N . SER A 1 73 ? -43.578 -6.708 64.175 1.00 93.44 73 SER A N 1
ATOM 607 C CA . SER A 1 73 ? -44.953 -6.456 63.749 1.00 93.44 73 SER A CA 1
ATOM 608 C C . SER A 1 73 ? -45.437 -5.116 64.289 1.00 93.44 73 SER A C 1
ATOM 610 O O . SER A 1 73 ? -44.961 -4.637 65.315 1.00 93.44 73 SER A O 1
ATOM 612 N N . THR A 1 74 ? -46.371 -4.491 63.576 1.00 93.94 74 THR A N 1
ATOM 613 C CA . THR A 1 74 ? -46.956 -3.181 63.906 1.00 93.94 74 THR A CA 1
ATOM 614 C C . THR A 1 74 ? -47.920 -3.267 65.089 1.00 93.94 74 THR A C 1
ATOM 616 O O . THR A 1 74 ? -48.561 -4.301 65.279 1.00 93.94 74 THR A O 1
ATOM 619 N N . GLY A 1 75 ? -48.070 -2.187 65.862 1.00 92.56 75 GLY A N 1
ATOM 620 C CA . GLY A 1 75 ? -48.995 -2.115 67.002 1.00 92.56 75 GLY A CA 1
ATOM 621 C C . GLY A 1 75 ? -48.715 -3.126 68.122 1.00 92.56 75 GLY A C 1
ATOM 622 O O . GLY A 1 75 ? -49.611 -3.444 68.903 1.00 92.56 75 GLY A O 1
ATOM 623 N N . THR A 1 76 ? -47.496 -3.663 68.185 1.00 92.25 76 THR A N 1
ATOM 624 C CA . THR A 1 76 ? -47.089 -4.704 69.132 1.00 92.25 76 THR A CA 1
ATOM 625 C C . THR A 1 76 ? -46.272 -4.093 70.259 1.00 92.25 76 THR A C 1
ATOM 627 O O . THR A 1 76 ? -45.355 -3.310 70.023 1.00 92.25 76 THR A O 1
ATOM 630 N N . ALA A 1 77 ? -46.607 -4.449 71.500 1.00 91.62 77 ALA A N 1
ATOM 631 C CA . ALA A 1 77 ? -45.839 -4.028 72.663 1.00 91.62 77 ALA A CA 1
ATOM 632 C C . ALA A 1 77 ? -44.547 -4.850 72.775 1.00 91.62 77 ALA A C 1
ATOM 634 O O . ALA A 1 77 ? -44.592 -6.089 72.823 1.00 91.62 77 ALA A O 1
ATOM 635 N N . TYR A 1 78 ? -43.426 -4.138 72.851 1.00 93.38 78 TYR A N 1
ATOM 636 C CA . TYR A 1 78 ? -42.095 -4.682 73.085 1.00 93.38 78 TYR A CA 1
ATOM 637 C C . TYR A 1 78 ? -41.560 -4.159 74.411 1.00 93.38 78 TYR A C 1
ATOM 639 O O . TYR A 1 78 ? -41.701 -2.980 74.746 1.00 93.38 78 TYR A O 1
ATOM 647 N N . ILE A 1 79 ? -40.978 -5.065 75.186 1.00 91.88 79 ILE A N 1
ATOM 648 C CA . ILE A 1 79 ? -40.408 -4.770 76.499 1.00 91.88 79 ILE A CA 1
ATOM 649 C C . ILE A 1 79 ? -38.908 -5.066 76.495 1.00 91.88 79 ILE A C 1
ATOM 651 O O . ILE A 1 79 ? -38.399 -5.660 75.549 1.00 91.88 79 ILE A O 1
ATOM 655 N N . PHE A 1 80 ? -38.182 -4.624 77.525 1.00 90.62 80 PHE A N 1
ATOM 656 C CA . PHE A 1 80 ? -36.725 -4.797 77.585 1.00 90.62 80 PHE A CA 1
ATOM 657 C C . PHE A 1 80 ? -36.304 -6.243 77.288 1.00 90.62 80 PHE A C 1
ATOM 659 O O . PHE A 1 80 ? -36.897 -7.171 77.834 1.00 90.62 80 PHE A O 1
ATOM 666 N N . ASN A 1 81 ? -35.248 -6.407 76.485 1.00 91.19 81 ASN A N 1
ATOM 667 C CA . ASN A 1 81 ? -34.673 -7.691 76.066 1.00 91.19 81 ASN A CA 1
ATOM 668 C C . ASN A 1 81 ? -35.558 -8.573 75.157 1.00 91.19 81 ASN A C 1
ATOM 670 O O . ASN A 1 81 ? -35.179 -9.713 74.856 1.00 91.19 81 ASN A O 1
ATOM 674 N N . ASP A 1 82 ? -36.685 -8.060 74.659 1.00 95.00 82 ASP A N 1
ATOM 675 C CA . ASP A 1 82 ? -37.374 -8.677 73.526 1.00 95.00 82 ASP A CA 1
ATOM 676 C C . ASP A 1 82 ? -36.483 -8.584 72.277 1.00 95.00 82 ASP A C 1
ATOM 678 O O . ASP A 1 82 ? -36.070 -7.496 71.875 1.00 95.00 82 ASP A O 1
ATOM 682 N N . ILE A 1 83 ? -36.200 -9.725 71.650 1.00 95.06 83 ILE A N 1
ATOM 683 C CA . ILE A 1 83 ? -35.480 -9.828 70.382 1.00 95.06 83 ILE A CA 1
ATOM 684 C C . ILE A 1 83 ? -36.487 -10.037 69.255 1.00 95.06 83 ILE A C 1
ATOM 686 O O . ILE A 1 83 ? -37.298 -10.968 69.298 1.00 95.06 83 ILE A O 1
ATOM 690 N N . VAL A 1 84 ? -36.385 -9.220 68.212 1.00 95.50 84 VAL A N 1
ATOM 691 C CA . VAL A 1 84 ? -37.172 -9.333 66.980 1.00 95.50 84 VAL A CA 1
ATOM 692 C C . VAL A 1 84 ? -36.267 -9.421 65.763 1.00 95.50 84 VAL A C 1
ATOM 694 O O . VAL A 1 84 ? -35.173 -8.859 65.746 1.00 95.50 84 VAL A O 1
ATOM 697 N N . LYS A 1 85 ? -36.735 -10.076 64.701 1.00 93.62 85 LYS A N 1
ATOM 698 C CA . LYS A 1 85 ? -36.139 -9.932 63.369 1.00 93.62 85 LYS A CA 1
ATOM 699 C C . LYS A 1 85 ? -36.833 -8.824 62.602 1.00 93.62 85 LYS A C 1
ATOM 701 O O . LYS A 1 85 ? -38.056 -8.794 62.489 1.00 93.62 85 LYS A O 1
ATOM 706 N N . TYR A 1 86 ? -36.041 -7.941 62.013 1.00 92.62 86 TYR A N 1
ATOM 707 C CA . TYR A 1 86 ? -36.532 -6.925 61.100 1.00 92.62 86 TYR A CA 1
ATOM 708 C C . TYR A 1 86 ? -35.581 -6.804 59.909 1.00 92.62 86 TYR A C 1
ATOM 710 O O . TYR A 1 86 ? -34.461 -6.310 60.019 1.00 92.62 86 TYR A O 1
ATOM 718 N N . GLY A 1 87 ? -36.034 -7.307 58.755 1.00 90.25 87 GLY A N 1
ATOM 719 C CA . GLY A 1 87 ? -35.168 -7.474 57.585 1.00 90.25 87 GLY A CA 1
ATOM 720 C C . GLY A 1 87 ? -34.082 -8.520 57.848 1.00 90.25 87 GLY A C 1
ATOM 721 O O . GLY A 1 87 ? -34.372 -9.599 58.372 1.00 90.25 87 GLY A O 1
ATOM 722 N N . ALA A 1 88 ? -32.840 -8.185 57.505 1.00 92.31 88 ALA A N 1
ATOM 723 C CA . ALA A 1 88 ? -31.675 -9.045 57.707 1.00 92.31 88 ALA A CA 1
ATOM 724 C C . ALA A 1 88 ? -31.055 -8.951 59.116 1.00 92.31 88 ALA A C 1
ATOM 726 O O . ALA A 1 88 ? -30.063 -9.625 59.399 1.00 92.31 88 ALA A O 1
ATOM 727 N N . ARG A 1 89 ? -31.593 -8.091 59.989 1.00 93.69 89 ARG A N 1
ATOM 728 C CA . ARG A 1 89 ? -31.042 -7.814 61.320 1.00 93.69 89 ARG A CA 1
ATOM 729 C C . ARG A 1 89 ? -31.945 -8.338 62.429 1.00 93.69 89 ARG A C 1
ATOM 731 O O . ARG A 1 89 ? -33.172 -8.370 62.299 1.00 93.69 89 ARG A O 1
ATOM 738 N N . LEU A 1 90 ? -31.312 -8.730 63.528 1.00 95.00 90 LEU A N 1
ATOM 739 C CA . LEU A 1 90 ? -31.954 -8.983 64.809 1.00 95.00 90 LEU A CA 1
ATOM 740 C C . LEU A 1 90 ? -31.777 -7.744 65.681 1.00 95.00 90 LEU A C 1
ATOM 742 O O . LEU A 1 90 ? -30.657 -7.259 65.842 1.00 95.00 90 LEU A O 1
ATOM 746 N N . TYR A 1 91 ? -32.871 -7.257 66.246 1.00 95.12 91 TYR A N 1
ATOM 747 C CA . TYR A 1 91 ? -32.893 -6.109 67.142 1.00 95.12 91 TYR A CA 1
ATOM 748 C C . TYR A 1 91 ? -33.329 -6.544 68.530 1.00 95.12 91 TYR A C 1
ATOM 750 O O . TYR A 1 91 ? -34.188 -7.416 68.652 1.00 95.12 91 TYR A O 1
ATOM 758 N N . VAL A 1 92 ? -32.757 -5.926 69.558 1.00 95.25 92 VAL A N 1
ATOM 759 C CA . VAL A 1 92 ? -33.162 -6.096 70.952 1.00 95.25 92 VAL A CA 1
ATOM 760 C C . VAL A 1 92 ? -33.745 -4.790 71.481 1.00 95.25 92 VAL A C 1
ATOM 762 O O . VAL A 1 92 ? -33.158 -3.725 71.297 1.00 95.25 92 VAL A O 1
ATOM 765 N N . ALA A 1 93 ? -34.916 -4.860 72.108 1.00 94.62 93 ALA A N 1
ATOM 766 C CA . ALA A 1 93 ? -35.578 -3.690 72.669 1.00 94.62 93 ALA A CA 1
ATOM 767 C C . ALA A 1 93 ? -34.841 -3.190 73.922 1.00 94.62 93 ALA A C 1
ATOM 769 O O . ALA A 1 93 ? -34.630 -3.937 74.885 1.00 94.62 93 ALA A O 1
ATOM 770 N N . THR A 1 94 ? -34.492 -1.904 73.921 1.00 93.25 94 THR A N 1
ATOM 771 C CA . THR A 1 94 ? -33.804 -1.203 75.017 1.00 93.25 94 THR A CA 1
ATOM 772 C C . THR A 1 94 ? -34.738 -0.309 75.826 1.00 93.25 94 THR A C 1
ATOM 774 O O . THR A 1 94 ? -34.317 0.252 76.832 1.00 93.25 94 THR A O 1
ATOM 777 N N . ALA A 1 95 ? -36.003 -0.191 75.419 1.00 91.75 95 ALA A N 1
ATOM 778 C CA . ALA A 1 95 ? -37.046 0.539 76.126 1.00 91.75 95 ALA A CA 1
ATOM 779 C C . ALA A 1 95 ? -38.412 -0.131 75.931 1.00 91.75 95 ALA A C 1
ATOM 781 O O . ALA A 1 95 ? -38.666 -0.778 74.914 1.00 91.75 95 ALA A O 1
ATOM 782 N N . VAL A 1 96 ? -39.315 0.059 76.894 1.00 90.31 96 VAL A N 1
ATOM 783 C CA . VAL A 1 96 ? -40.710 -0.388 76.781 1.00 90.31 96 VAL A CA 1
ATOM 784 C C . VAL A 1 96 ? -41.465 0.563 75.863 1.00 90.31 96 VAL A C 1
ATOM 786 O O . VAL A 1 96 ? -41.601 1.746 76.173 1.00 90.31 96 VAL A O 1
ATOM 789 N N . HIS A 1 97 ? -41.972 0.050 74.747 1.00 92.06 97 HIS A N 1
ATOM 790 C CA . HIS A 1 97 ? -42.698 0.841 73.757 1.00 92.06 97 HIS A CA 1
ATOM 791 C C . HIS A 1 97 ? -43.709 -0.023 72.991 1.00 92.06 97 HIS A C 1
ATOM 793 O O . HIS A 1 97 ? -43.754 -1.247 73.119 1.00 92.06 97 HIS A O 1
ATOM 799 N N . THR A 1 98 ? -44.569 0.628 72.210 1.00 93.06 98 THR A N 1
ATOM 800 C CA . THR A 1 98 ? -45.454 -0.044 71.252 1.00 93.06 98 THR A CA 1
ATOM 801 C C . THR A 1 98 ? -45.008 0.342 69.858 1.00 93.06 98 THR A C 1
ATOM 803 O O . THR A 1 98 ? -44.864 1.532 69.580 1.00 93.06 98 THR A O 1
ATOM 806 N N . SER A 1 99 ? -44.790 -0.653 69.003 1.00 93.56 99 SER A N 1
ATOM 807 C CA . SER A 1 99 ? -44.409 -0.408 67.622 1.00 93.56 99 SER A CA 1
ATOM 808 C C . SER A 1 99 ? -45.496 0.348 66.857 1.00 93.56 99 SER A C 1
ATOM 810 O O . SER A 1 99 ? -46.681 0.379 67.200 1.00 93.56 99 SER A O 1
ATOM 812 N N . GLN A 1 100 ? -45.054 0.956 65.776 1.00 91.56 100 GLN A N 1
ATOM 813 C CA . GLN A 1 100 ? -45.749 1.862 64.894 1.00 91.56 100 GLN A CA 1
ATOM 814 C C . GLN A 1 100 ? -47.016 1.199 64.362 1.00 91.56 100 GLN A C 1
ATOM 816 O O . GLN A 1 100 ? -47.050 -0.005 64.101 1.00 91.56 100 GLN A O 1
ATOM 821 N N . ALA A 1 101 ? -48.068 1.993 64.169 1.00 88.75 101 ALA A N 1
ATOM 822 C CA . ALA A 1 101 ? -49.339 1.498 63.648 1.00 88.75 101 ALA A CA 1
ATOM 823 C C . ALA A 1 101 ? -49.271 1.146 62.149 1.00 88.75 101 ALA A C 1
ATOM 825 O O . ALA A 1 101 ? -50.099 0.374 61.669 1.00 88.75 101 ALA A O 1
ATOM 826 N N . SER A 1 102 ? -48.294 1.693 61.415 1.00 87.50 102 SER A N 1
ATOM 827 C CA . SER A 1 102 ? -48.110 1.461 59.982 1.00 87.50 102 SER A CA 1
ATOM 828 C C . SER A 1 102 ? -46.796 0.749 59.673 1.00 87.50 102 SER A C 1
ATOM 830 O O . SER A 1 102 ? -45.726 1.113 60.163 1.00 87.50 102 SER A O 1
ATOM 832 N N . ALA A 1 103 ? -46.855 -0.226 58.764 1.00 82.31 103 ALA A N 1
ATOM 833 C CA . ALA A 1 103 ? -45.670 -0.906 58.246 1.00 82.31 103 ALA A CA 1
ATOM 834 C C . ALA A 1 103 ? -44.788 0.014 57.370 1.00 82.31 103 ALA A C 1
ATOM 836 O O . ALA A 1 103 ? -43.606 -0.278 57.159 1.00 82.31 103 ALA A O 1
ATOM 837 N N . SER A 1 104 ? -45.341 1.131 56.868 1.00 81.88 104 SER A N 1
ATOM 838 C CA . SER A 1 104 ? -44.592 2.140 56.102 1.00 81.88 104 SER A CA 1
ATOM 839 C C . SER A 1 104 ? -43.523 2.823 56.940 1.00 81.88 104 SER A C 1
ATOM 841 O O . SER A 1 104 ? -42.421 3.048 56.442 1.00 81.88 104 SER A O 1
ATOM 843 N N . ASP A 1 105 ? -43.831 3.089 58.206 1.00 84.69 105 ASP A N 1
ATOM 844 C CA . ASP A 1 105 ? -42.943 3.794 59.128 1.00 84.69 105 ASP A CA 1
ATOM 845 C C . ASP A 1 105 ? -41.822 2.851 59.574 1.00 84.69 105 ASP A C 1
ATOM 847 O O . ASP A 1 105 ? -40.656 3.237 59.593 1.00 84.69 105 ASP A O 1
ATOM 851 N N . GLY A 1 106 ? -42.168 1.572 59.777 1.00 88.38 106 GLY A N 1
ATOM 852 C CA . GLY A 1 106 ? -41.227 0.507 60.115 1.00 88.38 106 GLY A CA 1
ATOM 853 C C . GLY A 1 106 ? -40.549 0.707 61.473 1.00 88.38 106 GLY A C 1
ATOM 854 O O . GLY A 1 106 ? -40.882 1.632 62.206 1.00 88.38 106 GLY A O 1
ATOM 855 N N . LEU A 1 107 ? -39.589 -0.163 61.798 1.00 90.81 107 LEU A N 1
ATOM 856 C CA . LEU A 1 107 ? -38.786 -0.068 63.028 1.00 90.81 107 LEU A CA 1
ATOM 857 C C . LEU A 1 107 ? -37.883 1.183 63.017 1.00 90.81 107 LEU A C 1
ATOM 859 O O . LEU A 1 107 ? -37.498 1.707 64.053 1.00 90.81 107 LEU A O 1
ATOM 863 N N . GLU A 1 108 ? -37.571 1.715 61.833 1.00 89.56 108 GLU A N 1
ATOM 864 C CA . GLU A 1 108 ? -36.702 2.880 61.669 1.00 89.56 108 GLU A CA 1
ATOM 865 C C . GLU A 1 108 ? -37.242 4.147 62.353 1.00 89.56 108 GLU A C 1
ATOM 867 O O . GLU A 1 108 ? -36.455 5.001 62.761 1.00 89.56 108 GLU A O 1
ATOM 872 N N . ALA A 1 109 ? -38.567 4.275 62.492 1.00 90.44 109 ALA A N 1
ATOM 873 C CA . ALA A 1 109 ? -39.198 5.457 63.079 1.00 90.44 109 ALA A CA 1
ATOM 874 C C . ALA A 1 109 ? -38.910 5.621 64.582 1.00 90.44 109 ALA A C 1
ATOM 876 O O . ALA A 1 109 ? -38.979 6.734 65.098 1.00 90.44 109 ALA A O 1
ATOM 877 N N . ASP A 1 110 ? -38.586 4.534 65.282 1.00 91.75 110 ASP A N 1
ATOM 878 C CA . ASP A 1 110 ? -38.274 4.534 66.711 1.00 91.75 110 ASP A CA 1
ATOM 879 C C . ASP A 1 110 ? -36.985 3.766 67.017 1.00 91.75 110 ASP A C 1
ATOM 881 O O . ASP A 1 110 ? -36.819 3.207 68.098 1.00 91.75 110 ASP A O 1
ATOM 885 N N . ILE A 1 111 ? -36.031 3.807 66.079 1.00 91.44 111 ILE A N 1
ATOM 886 C CA . ILE A 1 111 ? -34.746 3.097 66.151 1.00 91.44 111 ILE A CA 1
ATOM 887 C C . ILE A 1 111 ? -33.969 3.342 67.458 1.00 91.44 111 ILE A C 1
ATOM 889 O O . ILE A 1 111 ? -33.187 2.495 67.862 1.00 91.44 111 ILE A O 1
ATOM 893 N N . GLY A 1 112 ? -34.205 4.460 68.156 1.00 93.94 112 GLY A N 1
ATOM 894 C CA . GLY A 1 112 ? -33.606 4.743 69.467 1.00 93.94 112 GLY A CA 1
ATOM 895 C C . GLY A 1 112 ? -34.063 3.816 70.605 1.00 93.94 112 GLY A C 1
ATOM 896 O O . GLY A 1 112 ? -33.402 3.770 71.637 1.00 93.94 112 GLY A O 1
ATOM 897 N N . ASN A 1 113 ? -35.156 3.068 70.419 1.00 94.94 113 ASN A N 1
ATOM 898 C CA . ASN A 1 113 ? -35.646 2.053 71.358 1.00 94.94 113 ASN A CA 1
ATOM 899 C C . ASN A 1 113 ? -35.051 0.655 71.097 1.00 94.94 113 ASN A C 1
ATOM 901 O O . ASN A 1 113 ? -35.470 -0.316 71.736 1.00 94.94 113 ASN A O 1
ATOM 905 N N . TRP A 1 114 ? -34.121 0.534 70.143 1.00 95.31 114 TRP A N 1
ATOM 906 C CA . TRP A 1 114 ? -33.598 -0.737 69.651 1.00 95.31 114 TRP A CA 1
ATOM 907 C C . TRP A 1 114 ? -32.073 -0.709 69.521 1.00 95.31 114 TRP A C 1
ATOM 909 O O . TRP A 1 114 ? -31.518 0.183 68.888 1.00 95.31 114 TRP A O 1
ATOM 919 N N . ASP A 1 115 ? -31.410 -1.752 70.015 1.00 95.62 115 ASP A N 1
ATOM 920 C CA . ASP A 1 115 ? -30.003 -2.032 69.711 1.00 95.62 115 ASP A CA 1
ATOM 921 C C . ASP A 1 115 ? -29.895 -3.198 68.721 1.00 95.62 115 ASP A C 1
ATOM 923 O O . ASP A 1 115 ? -30.746 -4.093 68.678 1.00 95.62 115 ASP A O 1
ATOM 927 N N . VAL A 1 116 ? -28.834 -3.215 67.911 1.00 94.94 116 VAL A N 1
ATOM 928 C CA . VAL A 1 116 ? -28.562 -4.334 67.000 1.00 94.94 116 VAL A CA 1
ATOM 929 C C . VAL A 1 116 ? -28.009 -5.514 67.799 1.00 94.94 116 VAL A C 1
ATOM 931 O O . VAL A 1 116 ? -26.932 -5.433 68.383 1.00 94.94 116 VAL A O 1
ATOM 934 N N . PHE A 1 117 ? -28.736 -6.630 67.794 1.00 93.31 117 PHE A N 1
ATOM 935 C CA . PHE A 1 117 ? -28.338 -7.875 68.456 1.00 93.31 117 PHE A CA 1
ATOM 936 C C . PHE A 1 117 ? -27.520 -8.791 67.535 1.00 93.31 117 PHE A C 1
ATOM 938 O O . PHE A 1 117 ? -26.641 -9.522 67.987 1.00 93.31 117 PHE A O 1
ATOM 945 N N . GLY A 1 118 ? -27.798 -8.760 66.230 1.00 93.31 118 GLY A N 1
ATOM 946 C CA . GLY A 1 118 ? -27.073 -9.540 65.231 1.00 93.31 118 GLY A CA 1
ATOM 947 C C . GLY A 1 118 ? -27.394 -9.090 63.811 1.00 93.31 118 GLY A C 1
ATOM 948 O O . GLY A 1 118 ? -28.484 -8.585 63.541 1.00 93.31 118 GLY A O 1
ATOM 949 N N . GLU A 1 119 ? -26.451 -9.282 62.893 1.00 94.31 119 GLU A N 1
ATOM 950 C CA . GLU A 1 119 ? -26.589 -8.867 61.496 1.00 94.31 119 GLU A CA 1
ATOM 951 C C . GLU A 1 119 ? -26.344 -10.030 60.531 1.00 94.31 119 GLU A C 1
ATOM 953 O O . GLU A 1 119 ? -25.496 -10.889 60.762 1.00 94.31 119 GLU A O 1
ATOM 958 N N . GLY A 1 120 ? -27.079 -10.027 59.422 1.00 93.31 120 GLY A N 1
ATOM 959 C CA . GLY A 1 120 ? -26.839 -10.855 58.246 1.00 93.31 120 GLY A CA 1
ATOM 960 C C . GLY A 1 120 ? -27.174 -10.077 56.976 1.00 93.31 120 GLY A C 1
ATOM 961 O O . GLY A 1 120 ? -27.374 -8.865 57.033 1.00 93.31 120 GLY A O 1
ATOM 962 N N . LEU A 1 121 ? -27.255 -10.778 55.844 1.00 94.06 121 LEU A N 1
ATOM 963 C CA . LEU A 1 121 ? -27.744 -10.243 54.570 1.00 94.06 121 LEU A CA 1
ATOM 964 C C . LEU A 1 121 ? -29.066 -10.924 54.204 1.00 94.06 121 LEU A C 1
ATOM 966 O O . LEU A 1 121 ? -29.199 -12.135 54.385 1.00 94.06 121 LEU A O 1
ATOM 970 N N . ASP A 1 122 ? -30.019 -10.163 53.668 1.00 94.00 122 ASP A N 1
ATOM 971 C CA . ASP A 1 122 ? -31.292 -10.696 53.166 1.00 94.00 122 ASP A CA 1
ATOM 972 C C . ASP A 1 122 ? -31.363 -10.522 51.647 1.00 94.00 122 ASP A C 1
ATOM 974 O O . ASP A 1 122 ? -31.466 -9.405 51.142 1.00 94.00 122 ASP A O 1
ATOM 978 N N . PHE A 1 123 ? -31.264 -11.620 50.896 1.00 94.50 123 PHE A N 1
ATOM 979 C CA . PHE A 1 123 ? -31.272 -11.562 49.436 1.00 94.50 123 PHE A CA 1
ATOM 980 C C . PHE A 1 123 ? -32.691 -11.361 48.894 1.00 94.50 123 PHE A C 1
ATOM 982 O O . PHE A 1 123 ? -33.520 -12.269 48.913 1.00 94.50 123 PHE A O 1
ATOM 989 N N . LYS A 1 124 ? -32.948 -10.173 48.341 1.00 93.00 124 LYS A N 1
ATOM 990 C CA . LYS A 1 124 ? -34.239 -9.743 47.784 1.00 93.00 124 LYS A CA 1
ATOM 991 C C . LYS A 1 124 ? -34.418 -10.045 46.293 1.00 93.00 124 LYS A C 1
ATOM 993 O O . LYS A 1 124 ? -35.384 -9.575 45.701 1.00 93.00 124 LYS A O 1
ATOM 998 N N . SER A 1 125 ? -33.532 -10.831 45.675 1.00 93.88 125 SER A N 1
ATOM 999 C CA . SER A 1 125 ? -33.501 -11.058 44.220 1.00 93.88 125 SER A CA 1
ATOM 1000 C C . SER A 1 125 ? -33.120 -9.790 43.434 1.00 93.88 125 SER A C 1
ATOM 1002 O O . SER A 1 125 ? -32.164 -9.104 43.795 1.00 93.88 125 SER A O 1
ATOM 1004 N N . THR A 1 126 ? -33.786 -9.501 42.316 1.00 94.44 126 THR A N 1
ATOM 1005 C CA . THR A 1 126 ? -33.506 -8.349 41.451 1.00 94.44 126 THR A CA 1
ATOM 1006 C C . THR A 1 126 ? -34.125 -7.066 41.999 1.00 94.44 126 THR A C 1
ATOM 1008 O O . THR A 1 126 ? -35.244 -7.061 42.513 1.00 94.44 126 THR A O 1
ATOM 1011 N N . TRP A 1 127 ? -33.393 -5.958 41.878 1.00 95.44 127 TRP A N 1
ATOM 1012 C CA . TRP A 1 127 ? -33.888 -4.643 42.270 1.00 95.44 127 TRP A CA 1
ATOM 1013 C C . TRP A 1 127 ? -35.166 -4.290 41.501 1.00 95.44 127 TRP A C 1
ATOM 1015 O O . TRP A 1 127 ? -35.261 -4.516 40.293 1.00 95.44 127 TRP A O 1
ATOM 1025 N N . SER A 1 128 ? -36.135 -3.729 42.217 1.00 94.81 128 SER A N 1
ATOM 1026 C CA . SER A 1 128 ? -37.457 -3.366 41.719 1.00 94.81 128 SER A CA 1
ATOM 1027 C C . SER A 1 128 ? -37.785 -1.924 42.099 1.00 94.81 128 SER A C 1
ATOM 1029 O O . SER A 1 128 ? -37.325 -1.414 43.123 1.00 94.81 128 SER A O 1
ATOM 1031 N N . VAL A 1 129 ? -38.591 -1.262 41.269 1.00 95.25 129 VAL A N 1
ATOM 1032 C CA . VAL A 1 129 ? -39.076 0.109 41.502 1.00 95.25 129 VAL A CA 1
ATOM 1033 C C . VAL A 1 129 ? -40.098 0.152 42.640 1.00 95.25 129 VAL A C 1
ATOM 1035 O O . VAL A 1 129 ? -40.724 -0.865 42.946 1.00 95.25 129 VAL A O 1
ATOM 1038 N N . SER A 1 130 ? -40.274 1.317 43.270 1.00 93.81 130 SER A N 1
ATOM 1039 C CA . SER A 1 130 ? -41.265 1.548 44.339 1.00 93.81 130 SER A CA 1
ATOM 1040 C C . SER A 1 130 ? -41.242 0.507 45.470 1.00 93.81 130 SER A C 1
ATOM 1042 O O . SER A 1 130 ? -42.265 0.213 46.086 1.00 93.81 130 SER A O 1
ATOM 1044 N N . THR A 1 131 ? -40.074 -0.073 45.742 1.00 92.88 131 THR A N 1
ATOM 1045 C CA . THR A 1 131 ? -39.886 -1.159 46.705 1.00 92.88 131 THR A CA 1
ATOM 1046 C C . THR A 1 131 ? -39.156 -0.626 47.931 1.00 92.88 131 THR A C 1
ATOM 1048 O O . THR A 1 131 ? -38.138 0.053 47.807 1.00 92.88 131 THR A O 1
ATOM 1051 N N . LYS A 1 132 ? -39.674 -0.915 49.131 1.00 91.69 132 LYS A N 1
ATOM 1052 C CA . LYS A 1 132 ? -39.016 -0.537 50.390 1.00 91.69 132 LYS A CA 1
ATOM 1053 C C . LYS A 1 132 ? -37.860 -1.498 50.672 1.00 91.69 132 LYS A C 1
ATOM 1055 O O . LYS A 1 132 ? -38.098 -2.680 50.916 1.00 91.69 132 LYS A O 1
ATOM 1060 N N . TYR A 1 133 ? -36.643 -0.967 50.678 1.00 94.19 133 TYR A N 1
ATOM 1061 C CA . TYR A 1 133 ? -35.423 -1.675 51.048 1.00 94.19 133 TYR A CA 1
ATOM 1062 C C . TYR A 1 133 ? -34.967 -1.265 52.444 1.00 94.19 133 TYR A C 1
ATOM 1064 O O . TYR A 1 133 ? -35.042 -0.092 52.825 1.00 94.19 133 TYR A O 1
ATOM 1072 N N . LYS A 1 134 ? -34.514 -2.253 53.210 1.00 93.00 134 LYS A N 1
ATOM 1073 C CA . LYS A 1 134 ? -34.019 -2.120 54.582 1.00 93.00 134 LYS A CA 1
ATOM 1074 C C . LYS A 1 134 ? -32.506 -2.302 54.602 1.00 93.00 134 LYS A C 1
ATOM 1076 O O . LYS A 1 134 ? -31.934 -2.865 53.672 1.00 93.00 134 LYS A O 1
ATOM 1081 N N . ILE A 1 135 ? -31.857 -1.857 55.677 1.00 93.69 135 ILE A N 1
ATOM 1082 C CA . ILE A 1 135 ? -30.410 -2.061 55.833 1.00 93.69 135 ILE A CA 1
ATOM 1083 C C . ILE A 1 135 ? -30.091 -3.554 55.724 1.00 93.69 135 ILE A C 1
ATOM 1085 O O . ILE A 1 135 ? -30.801 -4.386 56.293 1.00 93.69 135 ILE A O 1
ATOM 1089 N N . ASN A 1 136 ? -29.012 -3.860 55.006 1.00 95.12 136 ASN A N 1
ATOM 1090 C CA . ASN A 1 136 ? -28.523 -5.201 54.700 1.00 95.12 136 ASN A CA 1
ATOM 1091 C C . ASN A 1 136 ? -29.411 -6.031 53.747 1.00 95.12 136 ASN A C 1
ATOM 1093 O O . ASN A 1 136 ? -29.140 -7.218 53.537 1.00 95.12 136 ASN A O 1
ATOM 1097 N N . ASP A 1 137 ? -30.418 -5.426 53.109 1.00 96.88 137 ASP A N 1
ATOM 1098 C CA . ASP A 1 137 ? -31.057 -6.038 51.944 1.00 96.88 137 ASP A CA 1
ATOM 1099 C C . ASP A 1 137 ? -30.046 -6.105 50.787 1.00 96.88 137 ASP A C 1
ATOM 1101 O O . ASP A 1 137 ? -29.452 -5.097 50.396 1.00 96.88 137 ASP A O 1
ATOM 1105 N N . LEU A 1 138 ? -29.857 -7.302 50.234 1.00 95.75 138 LEU A N 1
ATOM 1106 C CA . LEU A 1 138 ? -28.990 -7.585 49.095 1.00 95.75 138 LEU A CA 1
ATOM 1107 C C . LEU A 1 138 ? -29.839 -7.716 47.829 1.00 95.75 138 LEU A C 1
ATOM 1109 O O . LEU A 1 138 ? -30.731 -8.562 47.760 1.00 95.75 138 LEU A O 1
ATOM 1113 N N . VAL A 1 139 ? -29.531 -6.930 46.801 1.00 96.31 139 VAL A N 1
ATOM 1114 C CA . VAL A 1 139 ? -30.206 -6.979 45.496 1.00 96.31 139 VAL A CA 1
ATOM 1115 C C . VAL A 1 139 ? -29.217 -7.200 44.364 1.00 96.31 139 VAL A C 1
ATOM 1117 O O . VAL A 1 139 ? -28.071 -6.758 44.427 1.00 96.31 139 VAL A O 1
ATOM 1120 N N . LYS A 1 140 ? -29.685 -7.823 43.283 1.00 94.19 140 LYS A N 1
ATOM 1121 C CA . LYS A 1 140 ? -29.010 -7.806 41.984 1.00 94.19 140 LYS A CA 1
ATOM 1122 C C . LYS A 1 140 ? -29.554 -6.660 41.131 1.00 94.19 140 LYS A C 1
ATOM 1124 O O . LYS A 1 140 ? -30.766 -6.552 40.948 1.00 94.19 140 LYS A O 1
ATOM 1129 N N . TYR A 1 141 ? -28.681 -5.838 40.562 1.00 93.38 141 TYR A N 1
ATOM 1130 C CA . TYR A 1 141 ? -29.060 -4.802 39.604 1.00 93.38 141 TYR A CA 1
ATOM 1131 C C . TYR A 1 141 ? -28.023 -4.723 38.486 1.00 93.38 141 TYR A C 1
ATOM 1133 O O . TYR A 1 141 ? -26.891 -4.303 38.707 1.00 93.38 141 TYR A O 1
ATOM 1141 N N . GLY A 1 142 ? -28.415 -5.160 37.287 1.00 90.62 142 GLY A N 1
ATOM 1142 C CA . GLY A 1 142 ? -27.454 -5.352 36.200 1.00 90.62 142 GLY A CA 1
ATOM 1143 C C . GLY A 1 142 ? -26.472 -6.483 36.530 1.00 90.62 142 GLY A C 1
ATOM 1144 O O . GLY A 1 142 ? -26.828 -7.474 37.185 1.00 90.62 142 GLY A O 1
ATOM 1145 N N . GLY A 1 143 ? -25.204 -6.272 36.174 1.00 90.12 143 GLY A N 1
ATOM 1146 C CA . GLY A 1 143 ? -24.089 -7.125 36.592 1.00 90.12 143 GLY A CA 1
ATOM 1147 C C . GLY A 1 143 ? -23.756 -7.054 38.089 1.00 90.12 143 GLY A C 1
ATOM 1148 O O . GLY A 1 143 ? -23.014 -7.899 38.590 1.00 90.12 143 GLY A O 1
ATOM 1149 N N . TYR A 1 144 ? -24.284 -6.072 38.827 1.00 93.44 144 TYR A N 1
ATOM 1150 C CA . TYR A 1 144 ? -23.849 -5.783 40.195 1.00 93.44 144 TYR A CA 1
ATOM 1151 C C . TYR A 1 144 ? -24.742 -6.438 41.240 1.00 93.44 144 TYR A C 1
ATOM 1153 O O . TYR A 1 144 ? -25.945 -6.636 41.050 1.00 93.44 144 TYR A O 1
ATOM 1161 N N . SER A 1 145 ? -24.135 -6.734 42.387 1.00 94.56 145 SER A N 1
ATOM 1162 C CA . SER A 1 145 ? -24.849 -7.046 43.624 1.00 94.56 145 SER A CA 1
ATOM 1163 C C . SER A 1 145 ? -24.620 -5.922 44.628 1.00 94.56 145 SER A C 1
ATOM 1165 O O . SER A 1 145 ? -23.471 -5.589 44.921 1.00 94.56 145 SER A O 1
ATOM 1167 N N . TYR A 1 146 ? -25.701 -5.345 45.145 1.00 95.81 146 TYR A N 1
ATOM 1168 C CA . TYR A 1 146 ? -25.675 -4.197 46.049 1.00 95.81 146 TYR A CA 1
ATOM 1169 C C . TYR A 1 146 ? -26.292 -4.536 47.398 1.00 95.81 146 TYR A C 1
ATOM 1171 O O . TYR A 1 146 ? -27.315 -5.212 47.460 1.00 95.81 146 TYR A O 1
ATOM 1179 N N . VAL A 1 147 ? -25.706 -4.001 48.464 1.00 97.12 147 VAL A N 1
ATOM 1180 C CA . VAL A 1 147 ? -26.236 -4.069 49.826 1.00 97.12 147 VAL A CA 1
ATOM 1181 C C . VAL A 1 147 ? -26.766 -2.697 50.214 1.00 97.12 147 VAL A C 1
ATOM 1183 O O . VAL A 1 147 ? -26.059 -1.694 50.096 1.00 97.12 147 VAL A O 1
ATOM 1186 N N . CYS A 1 148 ? -28.015 -2.638 50.663 1.00 96.19 148 CYS A N 1
ATOM 1187 C CA . CYS A 1 148 ? -28.630 -1.403 51.125 1.00 96.19 148 CYS A CA 1
ATOM 1188 C C . CYS A 1 148 ? -27.986 -0.953 52.443 1.00 96.19 148 CYS A C 1
ATOM 1190 O O . CYS A 1 148 ? -27.930 -1.715 53.409 1.00 96.19 148 CYS A O 1
ATOM 1192 N N . THR A 1 149 ? -27.509 0.290 52.489 1.00 95.31 149 THR A N 1
ATOM 1193 C CA . THR A 1 149 ? -26.870 0.886 53.675 1.00 95.31 149 THR A CA 1
ATOM 1194 C C . THR A 1 149 ? -27.794 1.844 54.417 1.00 95.31 149 THR A C 1
ATOM 1196 O O . THR A 1 149 ? -27.639 2.028 55.623 1.00 95.31 149 THR A O 1
ATOM 1199 N N . THR A 1 150 ? -28.779 2.409 53.715 1.00 94.19 150 THR A N 1
ATOM 1200 C CA . THR A 1 150 ? -29.751 3.358 54.265 1.00 94.19 150 THR A CA 1
ATOM 1201 C C . THR A 1 150 ? -31.165 2.956 53.839 1.00 94.19 150 THR A C 1
ATOM 1203 O O . THR A 1 150 ? -31.416 2.881 52.631 1.00 94.19 150 THR A O 1
ATOM 1206 N N . PRO A 1 151 ? -32.109 2.744 54.777 1.00 91.44 151 PRO A N 1
ATOM 1207 C CA . PRO A 1 151 ? -33.489 2.394 54.453 1.00 91.44 151 PRO A CA 1
ATOM 1208 C C . PRO A 1 151 ? -34.133 3.437 53.541 1.00 91.44 151 PRO A C 1
ATOM 1210 O O . PRO A 1 151 ? -34.043 4.639 53.798 1.00 91.44 151 PRO A O 1
ATOM 1213 N N . HIS A 1 152 ? -34.795 2.993 52.477 1.00 92.31 152 HIS A N 1
ATOM 1214 C CA . HIS A 1 152 ? -35.523 3.877 51.567 1.00 92.31 152 HIS A CA 1
ATOM 1215 C C . HIS A 1 152 ? -36.560 3.106 50.753 1.00 92.31 152 HIS A C 1
ATOM 1217 O O . HIS A 1 152 ? -36.563 1.878 50.709 1.00 92.31 152 HIS A O 1
ATOM 1223 N N . THR A 1 153 ? -37.441 3.845 50.083 1.00 93.12 153 THR A N 1
ATOM 1224 C CA . THR A 1 153 ? -38.233 3.302 48.975 1.00 93.12 153 THR A CA 1
ATOM 1225 C C . THR A 1 153 ? -37.503 3.628 47.684 1.00 93.12 153 THR A C 1
ATOM 1227 O O . THR A 1 153 ? -37.138 4.785 47.481 1.00 93.12 153 THR A O 1
ATOM 1230 N N . SER A 1 154 ? -37.253 2.618 46.854 1.00 94.00 154 SER A N 1
ATOM 1231 C CA . SER A 1 154 ? -36.575 2.796 45.574 1.00 94.00 154 SER A CA 1
ATOM 1232 C C . SER A 1 154 ? -37.369 3.696 44.631 1.00 94.00 154 SER A C 1
ATOM 1234 O O . SER A 1 154 ? -38.592 3.834 44.743 1.00 94.00 154 SER A O 1
ATOM 1236 N N . SER A 1 155 ? -36.655 4.295 43.679 1.00 91.75 155 SER A N 1
ATOM 1237 C CA . SER A 1 155 ? -37.234 5.133 42.632 1.00 91.75 155 SER A CA 1
ATOM 1238 C C . SER A 1 155 ? -38.501 4.550 41.988 1.00 91.75 155 SER A C 1
ATOM 1240 O O . SER A 1 155 ? -38.641 3.340 41.803 1.00 91.75 155 SER A O 1
ATOM 1242 N N . ALA A 1 156 ? -39.429 5.435 41.612 1.00 90.19 156 ALA A N 1
ATOM 1243 C CA . ALA A 1 156 ? -40.738 5.069 41.074 1.00 90.19 156 ALA A CA 1
ATOM 1244 C C . ALA A 1 156 ? -40.714 4.601 39.608 1.00 90.19 156 ALA A C 1
ATOM 1246 O O . ALA A 1 156 ? -41.713 4.077 39.120 1.00 90.19 156 ALA A O 1
ATOM 1247 N N . THR A 1 157 ? -39.607 4.797 38.881 1.00 89.38 157 THR A N 1
ATOM 1248 C CA . THR A 1 157 ? -39.512 4.418 37.462 1.00 89.38 157 THR A CA 1
ATOM 1249 C C . THR A 1 157 ? -38.211 3.693 37.145 1.00 89.38 157 THR A C 1
ATOM 1251 O O . THR A 1 157 ? -37.150 4.004 37.686 1.00 89.38 157 THR A O 1
ATOM 1254 N N . ALA A 1 158 ? -38.281 2.748 36.205 1.00 85.75 158 ALA A N 1
ATOM 1255 C CA . ALA A 1 158 ? -37.114 1.991 35.755 1.00 85.75 158 ALA A CA 1
ATOM 1256 C C . ALA A 1 158 ? -36.088 2.865 35.006 1.00 85.75 158 ALA A C 1
ATOM 1258 O O . ALA A 1 158 ? -34.924 2.490 34.916 1.00 85.75 158 ALA A O 1
ATOM 1259 N N . SER A 1 159 ? -36.501 4.035 34.498 1.00 85.62 159 SER A N 1
ATOM 1260 C CA . SER A 1 159 ? -35.616 4.981 33.806 1.00 85.62 159 SER A CA 1
ATOM 1261 C C . SER A 1 159 ? -34.604 5.633 34.747 1.00 85.62 159 SER A C 1
ATOM 1263 O O . SER A 1 159 ? -33.456 5.834 34.357 1.00 85.62 159 SER A O 1
ATOM 1265 N N . LEU A 1 160 ? -35.033 5.970 35.967 1.00 87.62 160 LEU A N 1
ATOM 1266 C CA . LEU A 1 160 ? -34.162 6.525 37.005 1.00 87.62 160 LEU A CA 1
ATOM 1267 C C . LEU A 1 160 ? -33.243 5.447 37.594 1.00 87.62 160 LEU A C 1
ATOM 1269 O O . LEU A 1 160 ? -32.093 5.735 37.913 1.00 87.62 160 LEU A O 1
ATOM 1273 N N . GLY A 1 161 ? -33.752 4.214 37.694 1.00 90.88 161 GLY A N 1
ATOM 1274 C CA . GLY A 1 161 ? -32.982 3.056 38.136 1.00 90.88 161 GLY A CA 1
ATOM 1275 C C . GLY A 1 161 ? -32.550 3.122 39.603 1.00 90.88 161 GLY A C 1
ATOM 1276 O O . GLY A 1 161 ? -33.089 3.899 40.395 1.00 90.88 161 GLY A O 1
ATOM 1277 N N . LEU A 1 162 ? -31.578 2.280 39.961 1.00 92.75 162 LEU A N 1
ATOM 1278 C CA . LEU A 1 162 ? -30.936 2.283 41.282 1.00 92.75 162 LEU A CA 1
ATOM 1279 C C . LEU A 1 162 ? -30.017 3.503 41.447 1.00 92.75 162 LEU A C 1
ATOM 1281 O O . LEU A 1 162 ? -29.808 3.981 42.559 1.00 92.75 162 LEU A O 1
ATOM 1285 N N . GLU A 1 163 ? -29.509 4.034 40.336 1.00 91.38 163 GLU A N 1
ATOM 1286 C CA . GLU A 1 163 ? -28.531 5.117 40.265 1.00 91.38 163 GLU A CA 1
ATOM 1287 C C . GLU A 1 163 ? -29.040 6.418 40.910 1.00 91.38 163 GLU A C 1
ATOM 1289 O O . GLU A 1 163 ? -28.253 7.170 41.482 1.00 91.38 163 GLU A O 1
ATOM 1294 N N . ALA A 1 164 ? -30.358 6.649 40.907 1.00 92.44 164 ALA A N 1
ATOM 1295 C CA . ALA A 1 164 ? -30.985 7.771 41.613 1.00 92.44 164 ALA A CA 1
ATOM 1296 C C . ALA A 1 164 ? -30.772 7.732 43.141 1.00 92.44 164 ALA A C 1
ATOM 1298 O O . ALA A 1 164 ? -30.759 8.773 43.795 1.00 92.44 164 ALA A O 1
ATOM 1299 N N . ASP A 1 165 ? -30.580 6.538 43.703 1.00 94.38 165 ASP A N 1
ATOM 1300 C CA . ASP A 1 165 ? -30.384 6.286 45.129 1.00 94.38 165 ASP A CA 1
ATOM 1301 C C . ASP A 1 165 ? -28.975 5.736 45.426 1.00 94.38 165 ASP A C 1
ATOM 1303 O O . ASP A 1 165 ? -28.757 5.148 46.483 1.00 94.38 165 ASP A O 1
ATOM 1307 N N . GLN A 1 166 ? -27.999 5.916 44.524 1.00 92.31 166 GLN A N 1
ATOM 1308 C CA . GLN A 1 166 ? -26.686 5.252 44.579 1.00 92.31 166 GLN A CA 1
ATOM 1309 C C . GLN A 1 166 ? -25.944 5.411 45.919 1.00 92.31 166 GLN A C 1
ATOM 1311 O O . GLN A 1 166 ? -25.249 4.491 46.342 1.00 92.31 166 GLN A O 1
ATOM 1316 N N . SER A 1 167 ? -26.106 6.539 46.618 1.00 95.81 167 SER A N 1
ATOM 1317 C CA . SER A 1 167 ? -25.489 6.790 47.932 1.00 95.81 167 SER A CA 1
ATOM 1318 C C . SER A 1 167 ? -26.065 5.939 49.074 1.00 95.81 167 SER A C 1
ATOM 1320 O O . SER A 1 167 ? -25.457 5.844 50.139 1.00 95.81 167 SER A O 1
ATOM 1322 N N . LYS A 1 168 ? -27.227 5.311 48.863 1.00 96.38 168 LYS A N 1
ATOM 1323 C CA . LYS A 1 168 ? -27.920 4.424 49.813 1.00 96.38 168 LYS A CA 1
ATOM 1324 C C . LYS A 1 168 ? -27.594 2.941 49.583 1.00 96.38 168 LYS A C 1
ATOM 1326 O O . LYS A 1 168 ? -28.169 2.074 50.248 1.00 96.38 168 LYS A O 1
ATOM 1331 N N . TRP A 1 169 ? -26.696 2.654 48.639 1.00 96.31 169 TRP A N 1
ATOM 1332 C CA . TRP A 1 169 ? -26.277 1.316 48.240 1.00 96.31 169 TRP A CA 1
ATOM 1333 C C . TRP A 1 169 ? -24.753 1.197 48.267 1.00 96.31 169 TRP A C 1
ATOM 1335 O O . TRP A 1 169 ? -24.041 2.041 47.729 1.00 96.31 169 TRP A O 1
ATOM 1345 N N . SER A 1 170 ? -24.252 0.109 48.843 1.00 96.50 170 SER A N 1
ATOM 1346 C CA . SER A 1 170 ? -22.850 -0.297 48.753 1.00 96.50 170 SER A CA 1
ATOM 1347 C C . SER A 1 170 ? -22.706 -1.444 47.758 1.00 96.50 170 SER A C 1
ATOM 1349 O O . SER A 1 170 ? -23.540 -2.350 47.732 1.00 96.50 170 SER A O 1
ATOM 1351 N N . VAL A 1 171 ? -21.661 -1.425 46.932 1.00 95.75 171 VAL A N 1
ATOM 1352 C CA . VAL A 1 171 ? -21.370 -2.528 46.005 1.00 95.75 171 VAL A CA 1
ATOM 1353 C C . VAL A 1 171 ? -20.780 -3.693 46.798 1.00 95.75 171 VAL A C 1
ATOM 1355 O O . VAL A 1 171 ? -19.735 -3.548 47.424 1.00 95.75 171 VAL A O 1
ATOM 1358 N N . LEU A 1 172 ? -21.430 -4.857 46.748 1.00 94.25 172 LEU A N 1
ATOM 1359 C CA . LEU A 1 172 ? -20.883 -6.103 47.293 1.00 94.25 172 LEU A CA 1
ATOM 1360 C C . LEU A 1 172 ? -20.000 -6.817 46.269 1.00 94.25 172 LEU A C 1
ATOM 1362 O O . LEU A 1 172 ? -18.935 -7.321 46.609 1.00 94.25 172 LEU A O 1
ATOM 1366 N N . ASN A 1 173 ? -20.460 -6.879 45.018 1.00 94.44 173 ASN A N 1
ATOM 1367 C CA . ASN A 1 173 ? -19.718 -7.480 43.917 1.00 94.44 173 ASN A CA 1
ATOM 1368 C C . ASN A 1 173 ? -20.007 -6.738 42.608 1.00 94.44 173 ASN A C 1
ATOM 1370 O O . ASN A 1 173 ? -21.174 -6.536 42.256 1.00 94.44 173 ASN A O 1
ATOM 1374 N N . ALA A 1 174 ? -18.945 -6.386 41.885 1.00 92.94 174 ALA A N 1
ATOM 1375 C CA . ALA A 1 174 ? -18.998 -5.723 40.587 1.00 92.94 174 ALA A CA 1
ATOM 1376 C C . ALA A 1 174 ? -18.857 -6.759 39.460 1.00 92.94 174 ALA A C 1
ATOM 1378 O O . ALA A 1 174 ? -17.787 -6.931 38.879 1.00 92.94 174 ALA A O 1
ATOM 1379 N N . GLY A 1 175 ? -19.934 -7.498 39.189 1.00 93.38 175 GLY A N 1
ATOM 1380 C CA . GLY A 1 175 ? -19.990 -8.427 38.062 1.00 93.38 175 GLY A CA 1
ATOM 1381 C C . GLY A 1 175 ? -20.271 -7.726 36.730 1.00 93.38 175 GLY A C 1
ATOM 1382 O O . GLY A 1 175 ? -20.348 -6.500 36.652 1.00 93.38 175 GLY A O 1
ATOM 1383 N N . ILE A 1 176 ? -20.458 -8.531 35.684 1.00 93.88 176 ILE A N 1
ATOM 1384 C CA . ILE A 1 176 ? -20.840 -8.086 34.338 1.00 93.88 176 ILE A CA 1
ATOM 1385 C C . ILE A 1 176 ? -22.152 -8.747 33.908 1.00 93.88 176 ILE A C 1
ATOM 1387 O O . ILE A 1 176 ? -22.471 -9.854 34.353 1.00 93.88 176 ILE A O 1
ATOM 1391 N N . GLU A 1 177 ? -22.904 -8.092 33.027 1.00 94.50 177 GLU A N 1
ATOM 1392 C CA . GLU A 1 177 ? -24.098 -8.668 32.397 1.00 94.50 177 GLU A CA 1
ATOM 1393 C C . GLU A 1 177 ? -23.997 -8.563 30.873 1.00 94.50 177 GLU A C 1
ATOM 1395 O O . GLU A 1 177 ? -24.020 -7.470 30.319 1.00 94.50 177 GLU A O 1
ATOM 1400 N N . TYR A 1 178 ? -23.908 -9.698 30.173 1.00 94.94 178 TYR A N 1
ATOM 1401 C CA . TYR A 1 178 ? -23.891 -9.699 28.709 1.00 94.94 178 TYR A CA 1
ATOM 1402 C C . TYR A 1 178 ? -25.308 -9.537 28.140 1.00 94.94 178 TYR A C 1
ATOM 1404 O O . TYR A 1 178 ? -26.171 -10.386 28.367 1.00 94.94 178 TYR A O 1
ATOM 1412 N N . LYS A 1 179 ? -25.543 -8.458 27.386 1.00 94.56 179 LYS A N 1
ATOM 1413 C CA . LYS A 1 179 ? -26.850 -8.097 26.806 1.00 94.56 179 LYS A CA 1
ATOM 1414 C C . LYS A 1 179 ? -27.051 -8.593 25.368 1.00 94.56 179 LYS A C 1
ATOM 1416 O O . LYS A 1 179 ? -28.131 -8.401 24.818 1.00 94.56 179 LYS A O 1
ATOM 1421 N N . GLY A 1 180 ? -26.050 -9.234 24.762 1.00 94.25 180 GLY A N 1
ATOM 1422 C CA . GLY A 1 180 ? -26.073 -9.606 23.344 1.00 94.25 180 GLY A CA 1
ATOM 1423 C C . GLY A 1 180 ? -25.529 -8.493 22.447 1.00 94.25 180 GLY A C 1
ATOM 1424 O O . GLY A 1 180 ? -24.600 -7.786 22.834 1.00 94.25 180 GLY A O 1
ATOM 1425 N N . ASN A 1 181 ? -26.080 -8.350 21.240 1.00 93.38 181 ASN A N 1
ATOM 1426 C CA . ASN A 1 181 ? -25.696 -7.278 20.317 1.00 93.38 181 ASN A CA 1
ATOM 1427 C C . ASN A 1 181 ? -26.215 -5.921 20.809 1.00 93.38 181 ASN A C 1
ATOM 1429 O O . ASN A 1 181 ? -27.332 -5.836 21.322 1.00 93.38 181 ASN A O 1
ATOM 1433 N N . TRP A 1 182 ? -25.431 -4.863 20.607 1.00 93.75 182 TRP A N 1
ATOM 1434 C CA . TRP A 1 182 ? -25.866 -3.499 20.877 1.00 93.75 182 TRP A CA 1
ATOM 1435 C C . TRP A 1 182 ? -27.084 -3.138 20.014 1.00 93.75 182 TRP A C 1
ATOM 1437 O O . TRP A 1 182 ? -27.144 -3.440 18.822 1.00 93.75 182 TRP A O 1
ATOM 1447 N N . GLN A 1 183 ? -28.062 -2.493 20.640 1.00 92.81 183 GLN A N 1
ATOM 1448 C CA . GLN A 1 183 ? -29.297 -2.002 20.031 1.00 92.81 183 GLN A CA 1
ATOM 1449 C C . GLN A 1 183 ? -29.408 -0.480 20.170 1.00 92.81 183 GLN A C 1
ATOM 1451 O O . GLN A 1 183 ? -29.331 0.040 21.286 1.00 92.81 183 GLN A O 1
ATOM 1456 N N . GLY A 1 184 ? -29.651 0.212 19.053 1.00 85.81 184 GLY A N 1
ATOM 1457 C CA . GLY A 1 184 ? -29.713 1.676 18.954 1.00 85.81 184 GLY A CA 1
ATOM 1458 C C . GLY A 1 184 ? -31.118 2.280 18.997 1.00 85.81 184 GLY A C 1
ATOM 1459 O O . GLY A 1 184 ? -31.477 3.067 18.133 1.00 85.81 184 GLY A O 1
ATOM 1460 N N . SER A 1 185 ? -31.969 1.878 19.942 1.00 85.25 185 SER A N 1
ATOM 1461 C CA . SER A 1 185 ? -33.343 2.403 20.031 1.00 85.25 185 SER A CA 1
ATOM 1462 C C . SER A 1 185 ? -33.795 2.534 21.482 1.00 85.25 185 SER A C 1
ATOM 1464 O O . SER A 1 185 ? -34.617 1.745 21.953 1.00 85.25 185 SER A O 1
ATOM 1466 N N . ALA A 1 186 ? -33.249 3.519 22.202 1.00 86.75 186 ALA A N 1
ATOM 1467 C CA . ALA A 1 186 ? -33.607 3.827 23.590 1.00 86.75 186 ALA A CA 1
ATOM 1468 C C . ALA A 1 186 ? -33.465 2.625 24.547 1.00 86.75 186 ALA A C 1
ATOM 1470 O O . ALA A 1 186 ? -34.210 2.487 25.520 1.00 86.75 186 ALA A O 1
ATOM 1471 N N . THR A 1 187 ? -32.507 1.736 24.274 1.00 90.94 187 THR A N 1
ATOM 1472 C CA . THR A 1 187 ? -32.231 0.582 25.135 1.00 90.94 187 THR A CA 1
ATOM 1473 C C . THR A 1 187 ? -31.392 1.037 26.319 1.00 90.94 187 THR A C 1
ATOM 1475 O O . THR A 1 187 ? -30.337 1.641 26.150 1.00 90.94 187 THR A O 1
ATOM 1478 N N . ARG A 1 188 ? -31.860 0.769 27.538 1.00 90.81 188 ARG A N 1
ATOM 1479 C CA . ARG A 1 188 ? -31.169 1.169 28.768 1.00 90.81 188 ARG A CA 1
ATOM 1480 C C . ARG A 1 188 ? -30.007 0.214 29.065 1.00 90.81 188 ARG A C 1
ATOM 1482 O O . ARG A 1 188 ? -30.256 -0.958 29.342 1.00 90.81 188 ARG A O 1
ATOM 1489 N N . TYR A 1 189 ? -28.783 0.740 29.097 1.00 93.62 189 TYR A N 1
ATOM 1490 C CA . TYR A 1 189 ? -27.573 0.021 29.509 1.00 93.62 189 TYR A CA 1
ATOM 1491 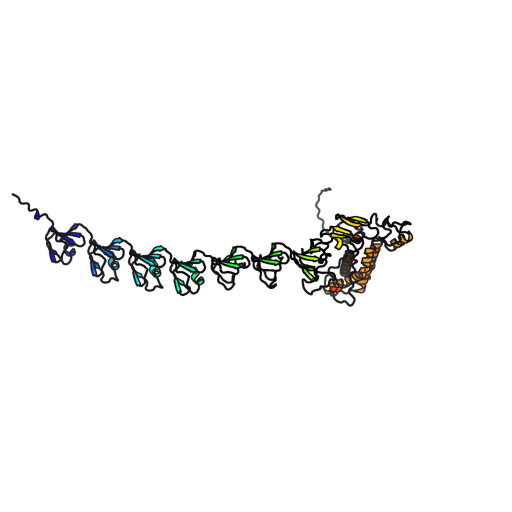C C . TYR A 1 189 ? -27.081 0.509 30.866 1.00 93.62 189 TYR A C 1
ATOM 1493 O O . TYR A 1 189 ? -26.893 1.708 31.084 1.00 93.62 189 TYR A O 1
ATOM 1501 N N . LYS A 1 190 ? -26.907 -0.420 31.798 1.00 92.88 190 LYS A N 1
ATOM 1502 C CA . LYS A 1 190 ? -26.419 -0.169 33.157 1.00 92.88 190 LYS A CA 1
ATOM 1503 C C . LYS A 1 190 ? -24.897 -0.253 33.183 1.00 92.88 190 LYS A C 1
ATOM 1505 O O . LYS A 1 190 ? -24.288 -0.828 32.288 1.00 92.88 190 LYS A O 1
ATOM 1510 N N . ILE A 1 191 ? -24.289 0.302 34.227 1.00 92.25 191 ILE A N 1
ATOM 1511 C CA . ILE A 1 191 ? -22.843 0.170 34.444 1.00 92.25 191 ILE A CA 1
ATOM 1512 C C . ILE A 1 191 ? -22.477 -1.323 34.461 1.00 92.25 191 ILE A C 1
ATOM 1514 O O . ILE A 1 191 ? -23.166 -2.125 35.095 1.00 92.25 191 ILE A O 1
ATOM 1518 N N . ASN A 1 192 ? -21.404 -1.674 33.751 1.00 93.25 192 ASN A N 1
ATOM 1519 C CA . ASN A 1 192 ? -20.919 -3.035 33.514 1.00 93.25 192 ASN A CA 1
ATOM 1520 C C . ASN A 1 192 ? -21.854 -3.971 32.724 1.00 93.25 192 ASN A C 1
ATOM 1522 O O . ASN A 1 192 ? -21.650 -5.192 32.710 1.00 93.25 192 ASN A O 1
ATOM 1526 N N . ASP A 1 193 ? -22.839 -3.426 32.011 1.00 95.94 193 ASP A N 1
ATOM 1527 C CA . ASP A 1 193 ? -23.445 -4.163 30.907 1.00 95.94 193 ASP A CA 1
ATOM 1528 C C . ASP A 1 193 ? -22.404 -4.334 29.789 1.00 95.94 193 ASP A C 1
ATOM 1530 O O . ASP A 1 193 ? -21.688 -3.397 29.431 1.00 95.94 193 ASP A O 1
ATOM 1534 N N . VAL A 1 194 ? -22.318 -5.545 29.243 1.00 95.88 194 VAL A N 1
ATOM 1535 C CA . VAL A 1 194 ? -21.447 -5.886 28.118 1.00 95.88 194 VAL A CA 1
ATOM 1536 C C . VAL A 1 194 ? -22.304 -6.105 26.882 1.00 95.88 194 VAL A C 1
ATOM 1538 O O . VAL A 1 194 ? -23.245 -6.901 26.903 1.00 95.88 194 VAL A O 1
ATOM 1541 N N . VAL A 1 195 ? -21.956 -5.445 25.786 1.00 94.88 195 VAL A N 1
ATOM 1542 C CA . VAL A 1 195 ? -22.602 -5.618 24.479 1.00 94.88 195 VAL A CA 1
ATOM 1543 C C . VAL A 1 195 ? -21.583 -6.036 23.436 1.00 94.88 195 VAL A C 1
ATOM 1545 O O . VAL A 1 195 ? -20.396 -5.739 23.548 1.00 94.88 195 VAL A O 1
ATOM 1548 N N . LYS A 1 196 ? -22.053 -6.709 22.392 1.00 91.19 196 LYS A N 1
ATOM 1549 C CA . LYS A 1 196 ? -21.299 -6.896 21.157 1.00 91.19 196 LYS A CA 1
ATOM 1550 C C . LYS A 1 196 ? -21.653 -5.780 20.178 1.00 91.19 196 LYS A C 1
ATOM 1552 O O . LYS A 1 196 ? -22.827 -5.606 19.856 1.00 91.19 196 LYS A O 1
ATOM 1557 N N . TYR A 1 197 ? -20.652 -5.062 19.689 1.00 88.12 197 TYR A N 1
ATOM 1558 C CA . TYR A 1 197 ? -20.795 -4.105 18.593 1.00 88.12 197 TYR A CA 1
ATOM 1559 C C . TYR A 1 197 ? -19.594 -4.273 17.660 1.00 88.12 197 TYR A C 1
ATOM 1561 O O . TYR A 1 197 ? -18.446 -4.196 18.107 1.00 88.12 197 TYR A O 1
ATOM 1569 N N . GLY A 1 198 ? -19.873 -4.601 16.398 1.00 83.25 198 GLY A N 1
ATOM 1570 C CA . GLY A 1 198 ? -18.874 -5.156 15.482 1.00 83.25 198 GLY A CA 1
ATOM 1571 C C . GLY A 1 198 ? -18.343 -6.510 15.942 1.00 83.25 198 GLY A C 1
ATOM 1572 O O . GLY A 1 198 ? -19.078 -7.317 16.530 1.00 83.25 198 GLY A O 1
ATOM 1573 N N . ALA A 1 199 ? -17.048 -6.748 15.738 1.00 83.94 199 ALA A N 1
ATOM 1574 C CA . ALA A 1 199 ? -16.361 -7.905 16.315 1.00 83.94 199 ALA A CA 1
ATOM 1575 C C . ALA A 1 199 ? -16.003 -7.742 17.797 1.00 83.94 199 ALA A C 1
ATOM 1577 O O . ALA A 1 199 ? -15.707 -8.738 18.461 1.00 83.94 199 ALA A O 1
ATOM 1578 N N . SER A 1 200 ? -16.047 -6.523 18.331 1.00 88.81 200 SER A N 1
ATOM 1579 C CA . SER A 1 200 ? -15.595 -6.229 19.689 1.00 88.81 200 SER A CA 1
ATOM 1580 C C . SER A 1 200 ? -16.708 -6.363 20.734 1.00 88.81 200 SER A C 1
ATOM 1582 O O . SER A 1 200 ? -17.905 -6.215 20.457 1.00 88.81 200 SER A O 1
ATOM 1584 N N . LEU A 1 201 ? -16.294 -6.633 21.974 1.00 92.50 201 LEU A N 1
ATOM 1585 C CA . LEU A 1 201 ? -17.144 -6.511 23.154 1.00 92.50 201 LEU A CA 1
ATOM 1586 C C . LEU A 1 201 ? -16.861 -5.184 23.852 1.00 92.50 201 LEU A C 1
ATOM 1588 O O . LEU A 1 201 ? -15.704 -4.823 24.067 1.00 92.50 201 LEU A O 1
ATOM 1592 N N . TRP A 1 202 ? -17.924 -4.504 24.256 1.00 93.06 202 TRP A N 1
ATOM 1593 C CA . TRP A 1 202 ? -17.887 -3.185 24.876 1.00 93.06 202 TRP A CA 1
ATOM 1594 C C . TRP A 1 202 ? -18.556 -3.235 26.243 1.00 93.06 202 TRP A C 1
ATOM 1596 O O . TRP A 1 202 ? -19.601 -3.865 26.393 1.00 93.06 202 TRP A O 1
ATOM 1606 N N . LEU A 1 203 ? -17.951 -2.579 27.229 1.00 95.25 203 LEU A N 1
ATOM 1607 C CA . LEU A 1 203 ? -18.428 -2.466 28.604 1.00 95.25 203 LEU A CA 1
ATOM 1608 C C . LEU A 1 203 ? -18.965 -1.051 28.837 1.00 95.25 203 LEU A C 1
ATOM 1610 O O . LEU A 1 203 ? -18.257 -0.075 28.590 1.00 95.25 203 LEU A O 1
ATOM 1614 N N . ALA A 1 204 ? -20.194 -0.933 29.329 1.00 95.06 204 ALA A N 1
ATOM 1615 C CA . ALA A 1 204 ? -20.774 0.355 29.690 1.00 95.06 204 ALA A CA 1
ATOM 1616 C C . ALA A 1 204 ? -20.102 0.912 30.956 1.00 95.06 204 ALA A C 1
ATOM 1618 O O . ALA A 1 204 ? -20.126 0.279 32.015 1.00 95.06 204 ALA A O 1
ATOM 1619 N N . THR A 1 205 ? -19.527 2.110 30.863 1.00 94.06 205 THR A N 1
ATOM 1620 C CA . THR A 1 205 ? -18.867 2.804 31.984 1.00 94.06 205 THR A CA 1
ATOM 1621 C C . THR A 1 205 ? -19.837 3.688 32.763 1.00 94.06 205 THR A C 1
ATOM 1623 O O . THR A 1 205 ? -19.660 3.912 33.961 1.00 94.06 205 THR A O 1
ATOM 1626 N N . THR A 1 206 ? -20.894 4.156 32.101 1.00 92.31 206 THR A N 1
ATOM 1627 C CA . THR A 1 206 ? -21.946 4.998 32.672 1.00 92.31 206 THR A CA 1
ATOM 1628 C C . THR A 1 206 ? -23.320 4.438 32.325 1.00 92.31 206 THR A C 1
ATOM 1630 O O . THR A 1 206 ? -23.540 3.792 31.296 1.00 92.31 206 THR A O 1
ATOM 1633 N N . ALA A 1 207 ? -24.284 4.694 33.203 1.00 91.25 207 ALA A N 1
ATOM 1634 C CA . ALA A 1 207 ? -25.651 4.278 32.974 1.00 91.25 207 ALA A CA 1
ATOM 1635 C C . ALA A 1 207 ? -26.343 5.254 32.005 1.00 91.25 207 ALA A C 1
ATOM 1637 O O . ALA A 1 207 ? -26.501 6.431 32.322 1.00 91.25 207 ALA A O 1
ATOM 1638 N N . HIS A 1 208 ? -26.777 4.770 30.841 1.00 91.69 208 HIS A N 1
ATOM 1639 C CA . HIS A 1 208 ? -27.399 5.590 29.797 1.00 91.69 208 HIS A CA 1
ATOM 1640 C C . HIS A 1 208 ? -28.478 4.805 29.035 1.00 91.69 208 HIS A C 1
ATOM 1642 O O . HIS A 1 208 ? -28.679 3.610 29.274 1.00 91.69 208 HIS A O 1
ATOM 1648 N N . SER A 1 209 ? -29.211 5.485 28.151 1.00 92.38 209 SER A N 1
ATOM 1649 C CA . SER A 1 209 ? -30.101 4.847 27.171 1.00 92.38 209 SER A CA 1
ATOM 1650 C C . SER A 1 209 ? -29.545 5.097 25.780 1.00 92.38 209 SER A C 1
ATOM 1652 O O . SER A 1 209 ? -29.172 6.233 25.497 1.00 92.38 209 SER A O 1
ATOM 1654 N N . SER A 1 210 ? -29.479 4.063 24.942 1.00 91.88 210 SER A N 1
ATOM 1655 C CA . SER A 1 210 ? -28.868 4.190 23.624 1.00 91.88 210 SER A CA 1
ATOM 1656 C C . SER A 1 210 ? -29.615 5.145 22.708 1.00 91.88 210 SER A C 1
ATOM 1658 O O . SER A 1 210 ? -30.850 5.200 22.690 1.00 91.88 210 SER A O 1
ATOM 1660 N N . THR A 1 211 ? -28.842 5.865 21.913 1.00 90.19 211 THR A N 1
ATOM 1661 C CA . THR A 1 211 ? -29.300 6.661 20.782 1.00 90.19 211 THR A CA 1
ATOM 1662 C C . THR A 1 211 ? -29.296 5.811 19.506 1.00 90.19 211 THR A C 1
ATOM 1664 O O . THR A 1 211 ? -29.135 4.592 19.556 1.00 90.19 211 THR A O 1
ATOM 1667 N N . ASN A 1 212 ? -29.523 6.437 18.348 1.00 87.44 212 ASN A N 1
ATOM 1668 C CA . ASN A 1 212 ? -29.645 5.723 17.074 1.00 87.44 212 ASN A CA 1
ATOM 1669 C C . ASN A 1 212 ? -28.319 5.123 16.579 1.00 87.44 212 ASN A C 1
ATOM 1671 O O . ASN A 1 212 ? -28.344 4.145 15.838 1.00 87.44 212 ASN A O 1
ATOM 1675 N N . ASN A 1 213 ? -27.176 5.688 16.985 1.00 84.88 213 ASN A N 1
ATOM 1676 C CA . ASN A 1 213 ? -25.850 5.291 16.516 1.00 84.88 213 ASN A CA 1
ATOM 1677 C C . ASN A 1 213 ? -24.931 4.980 17.704 1.00 84.88 213 ASN A C 1
ATOM 1679 O O . ASN A 1 213 ? -24.969 5.664 18.721 1.00 84.88 213 ASN A O 1
ATOM 1683 N N . PHE A 1 214 ? -24.064 3.976 17.570 1.00 86.56 214 PHE A N 1
ATOM 1684 C CA . PHE A 1 214 ? -23.109 3.644 18.633 1.00 86.56 214 PHE A CA 1
ATOM 1685 C C . PHE A 1 214 ? -22.088 4.770 18.850 1.00 86.56 214 PHE A C 1
ATOM 1687 O O . PHE A 1 214 ? -21.761 5.095 19.986 1.00 86.56 214 PHE A O 1
ATOM 1694 N N . SER A 1 215 ? -21.645 5.417 17.765 1.00 82.94 215 SER A N 1
ATOM 1695 C CA . SER A 1 215 ? -20.651 6.499 17.800 1.00 82.94 215 SER A CA 1
ATOM 1696 C C . SER A 1 215 ? -21.107 7.724 18.596 1.00 82.94 215 SER A C 1
ATOM 1698 O O . SER A 1 215 ? -20.284 8.418 19.182 1.00 82.94 215 SER A O 1
ATOM 1700 N N . THR A 1 216 ? -22.414 7.994 18.674 1.00 86.06 216 THR A N 1
ATOM 1701 C CA . THR A 1 216 ? -22.939 9.094 19.498 1.00 86.06 216 THR A CA 1
ATOM 1702 C C . THR A 1 216 ? -22.915 8.780 20.991 1.00 86.06 216 THR A C 1
ATOM 1704 O O . THR A 1 216 ? -22.849 9.704 21.801 1.00 86.06 216 THR A O 1
ATOM 1707 N N . ASP A 1 217 ? -22.921 7.498 21.357 1.00 88.50 217 ASP A N 1
ATOM 1708 C CA . ASP A 1 217 ? -22.898 7.043 22.748 1.00 88.50 217 ASP A CA 1
ATOM 1709 C C . ASP A 1 217 ? -21.508 6.578 23.201 1.00 88.50 217 ASP A C 1
ATOM 1711 O O . ASP A 1 217 ? -21.366 6.182 24.354 1.00 88.50 217 ASP A O 1
ATOM 1715 N N . GLU A 1 218 ? -20.498 6.612 22.327 1.00 87.62 218 GLU A N 1
ATOM 1716 C CA . GLU A 1 218 ? -19.188 5.967 22.505 1.00 87.62 218 GLU A CA 1
ATOM 1717 C C . GLU A 1 218 ? -18.472 6.367 23.802 1.00 87.62 218 GLU A C 1
ATOM 1719 O O . GLU A 1 218 ? -17.842 5.532 24.443 1.00 87.62 218 GLU A O 1
ATOM 1724 N N . SER A 1 219 ? -18.655 7.605 24.269 1.00 92.00 219 SER A N 1
ATOM 1725 C CA . SER A 1 219 ? -18.100 8.088 25.545 1.00 92.00 219 SER A CA 1
ATOM 1726 C C . SER A 1 219 ? -18.628 7.351 26.785 1.00 92.00 219 SER A C 1
ATOM 1728 O O . SER A 1 219 ? -18.008 7.405 27.848 1.00 92.00 219 SER A O 1
ATOM 1730 N N . ASN A 1 220 ? -19.753 6.645 26.660 1.00 93.75 220 ASN A N 1
ATOM 1731 C CA . ASN A 1 220 ? -20.340 5.814 27.709 1.00 93.75 220 ASN A CA 1
ATOM 1732 C C . ASN A 1 220 ? -19.835 4.361 27.678 1.00 93.75 220 ASN A C 1
ATOM 1734 O O . ASN A 1 220 ? -20.286 3.538 28.482 1.00 93.75 220 ASN A O 1
ATOM 1738 N N . TRP A 1 221 ? -18.929 4.029 26.754 1.00 93.38 221 TRP A N 1
ATOM 1739 C CA . TRP A 1 221 ? -18.407 2.685 26.542 1.00 93.38 221 TRP A CA 1
ATOM 1740 C C . TRP A 1 221 ? -16.886 2.652 26.679 1.00 93.38 221 TRP A C 1
ATOM 1742 O O . TRP A 1 221 ? -16.177 3.613 26.400 1.00 93.38 221 TRP A O 1
ATOM 1752 N N . THR A 1 222 ? -16.372 1.505 27.104 1.00 93.81 222 THR A N 1
ATOM 1753 C CA . THR A 1 222 ? -14.954 1.161 27.005 1.00 93.81 222 THR A CA 1
ATOM 1754 C C . THR A 1 222 ? -14.817 -0.206 26.352 1.00 93.81 222 THR A C 1
ATOM 1756 O O . THR A 1 222 ? -15.668 -1.081 26.544 1.00 93.81 222 THR A O 1
ATOM 1759 N N . GLN A 1 223 ? -13.772 -0.409 25.554 1.00 90.00 223 GLN A N 1
ATOM 1760 C CA . GLN A 1 223 ? -13.552 -1.688 24.890 1.00 90.00 223 GLN A CA 1
ATOM 1761 C C . GLN A 1 223 ? -13.160 -2.742 25.936 1.00 90.00 223 GLN A C 1
ATOM 1763 O O . GLN A 1 223 ? -12.192 -2.576 26.674 1.00 90.00 223 GLN A O 1
ATOM 1768 N N . PHE A 1 224 ? -13.937 -3.823 26.017 1.00 90.88 224 PHE A N 1
ATOM 1769 C CA . PHE A 1 224 ? -13.716 -4.905 26.977 1.00 90.88 224 PHE A CA 1
ATOM 1770 C C . PHE A 1 224 ? -12.811 -5.988 26.400 1.00 90.88 224 PHE A C 1
ATOM 1772 O O . PHE A 1 224 ? -11.828 -6.388 27.017 1.00 90.88 224 PHE A O 1
ATOM 1779 N N . VAL A 1 225 ? -13.152 -6.454 25.198 1.00 90.56 225 VAL A N 1
ATOM 1780 C CA . VAL A 1 225 ? -12.361 -7.417 24.433 1.00 90.56 225 VAL A CA 1
ATOM 1781 C C . VAL A 1 225 ? -12.341 -6.944 22.993 1.00 90.56 225 VAL A C 1
ATOM 1783 O O . VAL A 1 225 ? -13.397 -6.765 22.381 1.00 90.56 225 VAL A O 1
ATOM 1786 N N . GLN A 1 226 ? -11.139 -6.752 22.459 1.00 85.31 226 GLN A N 1
ATOM 1787 C CA . GLN A 1 226 ? -10.957 -6.475 21.043 1.00 85.31 226 GLN A CA 1
ATOM 1788 C C . GLN A 1 226 ? -11.210 -7.749 20.239 1.00 85.31 226 GLN A C 1
ATOM 1790 O O . GLN A 1 226 ? -10.648 -8.804 20.539 1.00 85.31 226 GLN A O 1
ATOM 1795 N N . GLY A 1 227 ? -12.072 -7.647 19.233 1.00 84.69 227 GLY A N 1
ATOM 1796 C CA . GLY A 1 227 ? -12.277 -8.701 18.247 1.00 84.69 227 GLY A CA 1
ATOM 1797 C C . GLY A 1 227 ? -11.789 -8.277 16.869 1.00 84.69 227 GLY A C 1
ATOM 1798 O O . GLY A 1 227 ? -11.554 -7.096 16.628 1.00 84.69 227 GLY A O 1
ATOM 1799 N N . PHE A 1 228 ? -11.675 -9.257 15.974 1.00 85.00 228 PHE A N 1
ATOM 1800 C CA . PHE A 1 228 ? -11.388 -9.036 14.560 1.00 85.00 228 PHE A CA 1
ATOM 1801 C C . PHE A 1 228 ? -12.572 -9.486 13.704 1.00 85.00 228 PHE A C 1
ATOM 1803 O O . PHE A 1 228 ? -13.119 -10.570 13.932 1.00 85.00 228 PHE A O 1
ATOM 1810 N N . GLN A 1 229 ? -12.954 -8.670 12.722 1.00 88.75 229 GLN A N 1
ATOM 1811 C CA . GLN A 1 229 ? -13.962 -9.007 11.713 1.00 88.75 229 GLN A CA 1
ATOM 1812 C C . GLN A 1 229 ? -13.345 -8.872 10.329 1.00 88.75 229 GLN A C 1
ATOM 1814 O O . GLN A 1 229 ? -12.704 -7.872 10.060 1.00 88.75 229 GLN A O 1
ATOM 1819 N N . PHE A 1 230 ? -13.545 -9.840 9.439 1.00 89.62 230 PHE A N 1
ATOM 1820 C CA . PHE A 1 230 ? -13.149 -9.677 8.039 1.00 89.62 230 PHE A CA 1
ATOM 1821 C C . PHE A 1 230 ? -14.339 -9.143 7.242 1.00 89.62 230 PHE A C 1
ATOM 1823 O O . PHE A 1 230 ? -15.376 -9.802 7.184 1.00 89.62 230 PHE A O 1
ATOM 1830 N N . GLU A 1 231 ? -14.180 -7.962 6.645 1.00 85.56 231 GLU A N 1
ATOM 1831 C CA . GLU A 1 231 ? -15.257 -7.225 5.966 1.00 85.56 231 GLU A CA 1
ATOM 1832 C C . GLU A 1 231 ? -15.212 -7.300 4.425 1.00 85.56 231 GLU A C 1
ATOM 1834 O O . GLU A 1 231 ? -16.165 -6.855 3.785 1.00 85.56 231 GLU A O 1
ATOM 1839 N N . ASP A 1 232 ? -14.163 -7.917 3.860 1.00 89.69 232 ASP A N 1
ATOM 1840 C CA . ASP A 1 232 ? -13.799 -8.028 2.427 1.00 89.69 232 ASP A CA 1
ATOM 1841 C C . ASP A 1 232 ? -12.995 -6.831 1.870 1.00 89.69 232 ASP A C 1
ATOM 1843 O O . ASP A 1 232 ? -12.141 -6.296 2.581 1.00 89.69 232 ASP A O 1
ATOM 1847 N N . ASP A 1 233 ? -13.164 -6.470 0.592 1.00 92.88 233 ASP A N 1
ATOM 1848 C CA . ASP A 1 233 ? -12.476 -5.333 -0.024 1.00 92.88 233 ASP A CA 1
ATOM 1849 C C . ASP A 1 233 ? -12.973 -4.006 0.581 1.00 92.88 233 ASP A C 1
ATOM 1851 O O . ASP A 1 233 ? -14.153 -3.838 0.899 1.00 92.88 233 ASP A O 1
ATOM 1855 N N . TRP A 1 234 ? -12.060 -3.049 0.734 1.00 94.19 234 TRP A N 1
ATOM 1856 C CA . TRP A 1 234 ? -12.391 -1.710 1.209 1.00 94.19 234 TRP A CA 1
ATOM 1857 C C . TRP A 1 234 ? -13.354 -0.992 0.244 1.00 94.19 234 TRP A C 1
ATOM 1859 O O . TRP A 1 234 ? -13.098 -0.872 -0.954 1.00 94.19 234 TRP A O 1
ATOM 1869 N N . ASP A 1 235 ? -14.438 -0.473 0.810 1.00 92.88 235 ASP A N 1
ATOM 1870 C CA . ASP A 1 235 ? -15.460 0.391 0.220 1.00 92.88 235 ASP A CA 1
ATOM 1871 C C . ASP A 1 235 ? -15.513 1.754 0.944 1.00 92.88 235 ASP A C 1
ATOM 1873 O O . ASP A 1 235 ? -15.389 1.823 2.170 1.00 92.88 235 ASP A O 1
ATOM 1877 N N . THR A 1 236 ? -15.720 2.840 0.192 1.00 91.75 236 THR A N 1
ATOM 1878 C CA . THR A 1 236 ? -15.708 4.225 0.701 1.00 91.75 236 THR A CA 1
ATOM 1879 C C . THR A 1 236 ? -16.946 4.604 1.530 1.00 91.75 236 THR A C 1
ATOM 1881 O O . THR A 1 236 ? -16.861 5.440 2.432 1.00 91.75 236 THR A O 1
ATOM 1884 N N . TYR A 1 237 ? -18.098 3.983 1.273 1.00 90.44 237 TYR A N 1
ATOM 1885 C CA . TYR A 1 237 ? -19.372 4.289 1.936 1.00 90.44 237 TYR A CA 1
ATOM 1886 C C . TYR A 1 237 ? -19.635 3.409 3.161 1.00 90.44 237 TYR A C 1
ATOM 1888 O O . TYR A 1 237 ? -20.615 3.619 3.882 1.00 90.44 237 TYR A O 1
ATOM 1896 N N . LYS A 1 238 ? -18.784 2.407 3.387 1.00 89.50 238 LYS A N 1
ATOM 1897 C CA . LYS A 1 238 ? -18.877 1.499 4.523 1.00 89.50 238 LYS A CA 1
ATOM 1898 C C . LYS A 1 238 ? -18.249 2.129 5.766 1.00 89.50 238 LYS A C 1
ATOM 1900 O O . LYS A 1 238 ? -17.164 2.704 5.719 1.00 89.50 238 LYS A O 1
ATOM 1905 N N . VAL A 1 239 ? -18.950 1.991 6.889 1.00 88.31 239 VAL A N 1
ATOM 1906 C CA . VAL A 1 239 ? -18.435 2.357 8.211 1.00 88.31 239 VAL A CA 1
ATOM 1907 C C . VAL A 1 239 ? -17.621 1.184 8.740 1.00 88.31 239 VAL A C 1
ATOM 1909 O O . VAL A 1 239 ? -18.160 0.085 8.862 1.00 88.31 239 VAL A O 1
ATOM 1912 N N . TYR A 1 240 ? -16.359 1.437 9.066 1.00 89.25 240 TYR A N 1
ATOM 1913 C CA . TYR A 1 240 ? -15.455 0.472 9.679 1.00 89.25 240 TYR A CA 1
ATOM 1914 C C . TYR A 1 240 ? -15.375 0.706 11.172 1.00 89.25 240 TYR A C 1
ATOM 1916 O O . TYR A 1 240 ? -15.373 1.844 11.648 1.00 89.25 240 TYR A O 1
ATOM 1924 N N . GLN A 1 241 ? -15.346 -0.396 11.902 1.00 86.75 241 GLN A N 1
ATOM 1925 C CA . GLN A 1 241 ? -15.272 -0.433 13.345 1.00 86.75 241 GLN A CA 1
ATOM 1926 C C . GLN A 1 241 ? -13.873 -0.853 13.774 1.00 86.75 241 GLN A C 1
ATOM 1928 O O . GLN A 1 241 ? -13.196 -1.618 13.090 1.00 86.75 241 GLN A O 1
ATOM 1933 N N . LYS A 1 242 ? -13.448 -0.397 14.950 1.00 86.19 242 LYS A N 1
ATOM 1934 C CA . LYS A 1 242 ? -12.157 -0.792 15.519 1.00 86.19 242 LYS A CA 1
ATOM 1935 C C . LYS A 1 242 ? -11.999 -2.319 15.562 1.00 86.19 242 LYS A C 1
ATOM 1937 O O . LYS A 1 242 ? -12.754 -3.013 16.253 1.00 86.19 242 LYS A O 1
ATOM 1942 N N . GLY A 1 243 ? -10.969 -2.821 14.879 1.00 88.31 243 GLY A N 1
ATOM 1943 C CA . GLY A 1 243 ? -10.684 -4.249 14.707 1.00 88.31 243 GLY A CA 1
ATOM 1944 C C . GLY A 1 243 ? -11.185 -4.865 13.394 1.00 88.31 243 GLY A C 1
ATOM 1945 O O . GLY A 1 243 ? -10.882 -6.031 13.135 1.00 88.31 243 GLY A O 1
ATOM 1946 N N . ASP A 1 244 ? -11.905 -4.124 12.554 1.00 91.88 244 ASP A N 1
ATOM 1947 C CA . ASP A 1 244 ? -12.293 -4.600 11.225 1.00 91.88 244 ASP A CA 1
ATOM 1948 C C . ASP A 1 244 ? -11.067 -4.728 10.325 1.00 91.88 244 ASP A C 1
ATOM 1950 O O . ASP A 1 244 ? -10.202 -3.858 10.299 1.00 91.88 244 ASP A O 1
ATOM 1954 N N . ILE A 1 245 ? -10.997 -5.821 9.575 1.00 93.12 245 ILE A N 1
ATOM 1955 C CA . ILE A 1 245 ? -9.927 -6.135 8.642 1.00 93.12 245 ILE A CA 1
ATOM 1956 C C . ILE A 1 245 ? -10.492 -6.079 7.229 1.00 93.12 245 ILE A C 1
ATOM 1958 O O . ILE A 1 245 ? -11.441 -6.797 6.891 1.00 93.12 245 ILE A O 1
ATOM 1962 N N . VAL A 1 246 ? -9.866 -5.255 6.395 1.00 93.88 246 VAL A N 1
ATOM 1963 C CA . VAL A 1 246 ? -10.208 -5.090 4.981 1.00 93.88 246 VAL A CA 1
ATOM 1964 C C . VAL A 1 246 ? -9.033 -5.437 4.090 1.00 93.88 246 VAL A C 1
ATOM 1966 O O . VAL A 1 246 ? -7.871 -5.362 4.494 1.00 93.88 246 VAL A O 1
ATOM 1969 N N . ARG A 1 247 ? -9.339 -5.777 2.842 1.00 93.69 247 ARG A N 1
ATOM 1970 C CA . ARG A 1 247 ? -8.357 -5.864 1.765 1.00 93.69 247 ARG A CA 1
ATOM 1971 C C . ARG A 1 247 ? -8.311 -4.537 1.008 1.00 93.69 247 ARG A C 1
ATOM 1973 O O . ARG A 1 247 ? -9.348 -4.003 0.621 1.00 93.69 247 ARG A O 1
ATOM 1980 N N . TYR A 1 248 ? -7.112 -4.020 0.770 1.00 93.62 248 TYR A N 1
ATOM 1981 C CA . TYR A 1 248 ? -6.887 -2.858 -0.086 1.00 93.62 248 TYR A CA 1
ATOM 1982 C C . TYR A 1 248 ? -5.683 -3.129 -0.988 1.00 93.62 248 TYR A C 1
ATOM 1984 O O . TYR A 1 248 ? -4.566 -3.326 -0.509 1.00 93.62 248 TYR A O 1
ATOM 1992 N N . GLY A 1 249 ? -5.946 -3.220 -2.294 1.00 92.94 249 GLY A N 1
ATOM 1993 C CA . GLY A 1 249 ? -4.983 -3.712 -3.276 1.00 92.94 249 GLY A CA 1
ATOM 1994 C C . GLY A 1 249 ? -4.584 -5.163 -3.009 1.00 92.94 249 GLY A C 1
ATOM 1995 O O . GLY A 1 249 ? -5.441 -6.053 -2.959 1.00 92.94 249 GLY A O 1
ATOM 1996 N N . GLY A 1 250 ? -3.284 -5.403 -2.833 1.00 92.75 250 GLY A N 1
ATOM 1997 C CA . GLY A 1 250 ? -2.749 -6.700 -2.408 1.00 92.75 250 GLY A CA 1
ATOM 1998 C C . GLY A 1 250 ? -2.658 -6.887 -0.898 1.00 92.75 250 GLY A C 1
ATOM 1999 O O . GLY A 1 250 ? -2.503 -8.017 -0.442 1.00 92.75 250 GLY A O 1
ATOM 2000 N N . ASN A 1 251 ? -2.792 -5.814 -0.122 1.00 94.50 251 ASN A N 1
ATOM 2001 C CA . ASN A 1 251 ? -2.536 -5.813 1.313 1.00 94.50 251 ASN A CA 1
ATOM 2002 C C . ASN A 1 251 ? -3.820 -5.952 2.138 1.00 94.50 251 ASN A C 1
ATOM 2004 O O . ASN A 1 251 ? -4.939 -5.766 1.649 1.00 94.50 251 ASN A O 1
ATOM 2008 N N . GLN A 1 252 ? -3.646 -6.273 3.419 1.00 94.50 252 GLN A N 1
ATOM 2009 C CA . GLN A 1 252 ? -4.716 -6.253 4.413 1.00 94.50 252 GLN A CA 1
ATOM 2010 C C . GLN A 1 252 ? -4.427 -5.222 5.496 1.00 94.50 252 GLN A C 1
ATOM 2012 O O . GLN A 1 252 ? -3.294 -5.121 5.972 1.00 94.50 252 GLN A O 1
ATOM 2017 N N . TYR A 1 253 ? -5.467 -4.512 5.919 1.00 93.75 253 TYR A N 1
ATOM 2018 C CA . TYR A 1 253 ? -5.395 -3.448 6.914 1.00 93.75 253 TYR A CA 1
ATOM 2019 C C . TYR A 1 253 ? -6.425 -3.680 8.006 1.00 93.75 253 TYR A C 1
ATOM 2021 O O . TYR A 1 253 ? -7.519 -4.163 7.721 1.00 93.75 253 TYR A O 1
ATOM 2029 N N . VAL A 1 254 ? -6.073 -3.332 9.241 1.00 92.56 254 VAL A N 1
ATOM 2030 C CA . VAL A 1 254 ? -6.968 -3.357 10.397 1.00 92.56 254 VAL A CA 1
ATOM 2031 C C . VAL A 1 254 ? -7.346 -1.934 10.799 1.00 92.56 254 VAL A C 1
ATOM 2033 O O . VAL A 1 254 ? -6.478 -1.068 10.890 1.00 92.56 254 VAL A O 1
ATOM 2036 N N . ALA A 1 255 ? -8.632 -1.692 11.036 1.00 91.56 255 ALA A N 1
ATOM 2037 C CA . ALA A 1 255 ? -9.144 -0.411 11.491 1.00 91.56 255 ALA A CA 1
ATOM 2038 C C . ALA A 1 255 ? -8.771 -0.175 12.964 1.00 91.56 255 ALA A C 1
ATOM 2040 O O . ALA A 1 255 ? -9.010 -1.023 13.833 1.00 91.56 255 ALA A O 1
ATOM 2041 N N . LEU A 1 256 ? -8.191 0.986 13.251 1.00 88.25 256 LEU A N 1
ATOM 2042 C CA . LEU A 1 256 ? -7.768 1.415 14.584 1.00 88.25 256 LEU A CA 1
ATOM 2043 C C . LEU A 1 256 ? -8.862 2.178 15.330 1.00 88.25 256 LEU A C 1
ATOM 2045 O O . LEU A 1 256 ? -8.927 2.096 16.556 1.00 88.25 256 LEU A O 1
ATOM 2049 N N . GLU A 1 257 ? -9.734 2.867 14.602 1.00 85.69 257 GLU A N 1
ATOM 2050 C CA . GLU A 1 257 ? -10.824 3.683 15.135 1.00 85.69 257 GLU A CA 1
ATOM 2051 C C . GLU A 1 257 ? -12.110 3.470 14.324 1.00 85.69 257 GLU A C 1
ATOM 2053 O O . GLU A 1 257 ? -12.104 2.831 13.273 1.00 85.69 257 GLU A O 1
ATOM 2058 N N . ASN A 1 258 ? -13.240 3.972 14.824 1.00 84.88 258 ASN A N 1
ATOM 2059 C CA . ASN A 1 258 ? -14.505 3.930 14.092 1.00 84.88 258 ASN A CA 1
ATOM 2060 C C . ASN A 1 258 ? -14.543 5.064 13.051 1.00 84.88 258 ASN A C 1
ATOM 2062 O O . ASN A 1 258 ? -14.565 6.236 13.426 1.00 84.88 258 ASN A O 1
ATOM 2066 N N . HIS A 1 259 ? -14.593 4.750 11.753 1.00 86.56 259 HIS A N 1
ATOM 2067 C CA . HIS A 1 259 ? -14.552 5.768 10.691 1.00 86.56 259 HIS A CA 1
ATOM 2068 C C . HIS A 1 259 ? -15.244 5.313 9.387 1.00 86.56 259 HIS A C 1
ATOM 2070 O O . HIS A 1 259 ? -15.689 4.179 9.249 1.00 86.56 259 HIS A O 1
ATOM 2076 N N . THR A 1 260 ? -15.351 6.209 8.400 1.00 89.56 260 THR A N 1
ATOM 2077 C CA . THR A 1 260 ? -15.886 5.942 7.047 1.00 89.56 260 THR A CA 1
ATOM 2078 C C . THR A 1 260 ? -15.146 6.814 6.032 1.00 89.56 260 THR A C 1
ATOM 2080 O O . THR A 1 260 ? -14.616 7.857 6.407 1.00 89.56 260 THR A O 1
ATOM 2083 N N . GLY A 1 261 ? -15.081 6.417 4.759 1.00 87.94 261 GLY A N 1
ATOM 2084 C CA . GLY A 1 261 ? -14.506 7.237 3.678 1.00 87.94 261 GLY A CA 1
ATOM 2085 C C . GLY A 1 261 ? -12.975 7.342 3.639 1.00 87.94 261 GLY A C 1
ATOM 2086 O O . GLY A 1 261 ? -12.424 7.521 2.558 1.00 87.94 261 GLY A O 1
ATOM 2087 N N . SER A 1 262 ? -12.283 7.166 4.769 1.00 90.00 262 SER A N 1
ATOM 2088 C CA . SER A 1 262 ? -10.814 7.125 4.847 1.00 90.00 262 SER A CA 1
ATOM 2089 C C . SER A 1 262 ? -10.271 5.827 4.246 1.00 90.00 262 SER A C 1
ATOM 2091 O O . SER A 1 262 ? -10.595 4.737 4.735 1.00 90.00 262 SER A O 1
ATOM 2093 N N . ARG A 1 263 ? -9.430 5.927 3.211 1.00 90.25 263 ARG A N 1
ATOM 2094 C CA . ARG A 1 263 ? -8.737 4.773 2.606 1.00 90.25 263 ARG A CA 1
ATOM 2095 C C . ARG A 1 263 ? -7.436 4.431 3.353 1.00 90.25 263 ARG A C 1
ATOM 2097 O O . ARG A 1 263 ? -6.857 5.334 3.952 1.00 90.25 263 ARG A O 1
ATOM 2104 N N . PRO A 1 264 ? -6.950 3.176 3.299 1.00 91.44 264 PRO A N 1
ATOM 2105 C CA . PRO A 1 264 ? -5.757 2.741 4.045 1.00 91.44 264 PRO A CA 1
ATOM 2106 C C . PRO A 1 264 ? -4.406 3.272 3.549 1.00 91.44 264 PRO A C 1
ATOM 2108 O O . PRO A 1 264 ? -3.374 2.953 4.114 1.00 91.44 264 PRO A O 1
ATOM 2111 N N . THR A 1 265 ? -4.374 4.008 2.444 1.00 87.75 265 THR A N 1
ATOM 2112 C CA . THR A 1 265 ? -3.152 4.611 1.885 1.00 87.75 265 THR A CA 1
ATOM 2113 C C . THR A 1 265 ? -3.197 6.136 1.921 1.00 87.75 265 THR A C 1
ATOM 2115 O O . THR A 1 265 ? -2.329 6.793 1.346 1.00 87.75 265 THR A O 1
ATOM 2118 N N . ASP A 1 266 ? -4.219 6.720 2.556 1.00 83.94 266 ASP A N 1
ATOM 2119 C CA . ASP A 1 266 ? -4.357 8.171 2.632 1.00 83.94 266 ASP A CA 1
ATOM 2120 C C . ASP A 1 266 ? -3.443 8.753 3.706 1.00 83.94 266 ASP A C 1
ATOM 2122 O O . ASP A 1 266 ? -3.758 8.695 4.890 1.00 83.94 266 ASP A O 1
ATOM 2126 N N . GLU A 1 267 ? -2.320 9.347 3.310 1.00 74.50 267 GLU A N 1
ATOM 2127 C CA . GLU A 1 267 ? -1.305 9.852 4.245 1.00 74.50 267 GLU A CA 1
ATOM 2128 C C . GLU A 1 267 ? -1.850 10.899 5.249 1.00 74.50 267 GLU A C 1
ATOM 2130 O O . GLU A 1 267 ? -1.220 11.141 6.280 1.00 74.50 267 GLU A O 1
ATOM 2135 N N . THR A 1 268 ? -3.015 11.513 4.995 1.00 74.75 268 THR A N 1
ATOM 2136 C CA . THR A 1 268 ? -3.642 12.481 5.912 1.00 74.75 268 THR A CA 1
ATOM 2137 C C . THR A 1 268 ? -4.429 11.845 7.058 1.00 74.75 268 THR A C 1
ATOM 2139 O O . THR A 1 268 ? -4.479 12.431 8.139 1.00 74.75 268 THR A O 1
ATOM 2142 N N . ASP A 1 269 ? -5.020 10.666 6.845 1.00 68.38 269 ASP A N 1
ATOM 2143 C CA . ASP A 1 269 ? -5.971 10.037 7.778 1.00 68.38 269 ASP A CA 1
ATOM 2144 C C . ASP A 1 269 ? -5.571 8.606 8.195 1.00 68.38 269 ASP A C 1
ATOM 2146 O O . ASP A 1 269 ? -5.963 8.148 9.272 1.00 68.38 269 ASP A O 1
ATOM 2150 N N . ASP A 1 270 ? -4.761 7.916 7.382 1.00 67.62 270 ASP A N 1
ATOM 2151 C CA . ASP A 1 270 ? -4.283 6.538 7.568 1.00 67.62 270 ASP A CA 1
ATOM 2152 C C . ASP A 1 270 ? -3.726 6.254 8.972 1.00 67.62 270 ASP A C 1
ATOM 2154 O O . ASP A 1 270 ? -4.283 5.381 9.635 1.00 67.62 270 ASP A O 1
ATOM 2158 N N . PRO A 1 271 ? -2.748 7.005 9.526 1.00 76.12 271 PRO A N 1
ATOM 2159 C CA . PRO A 1 271 ? -2.090 6.595 10.771 1.00 76.12 271 PRO A CA 1
ATOM 2160 C C . PRO A 1 271 ? -3.012 6.572 11.998 1.00 76.12 271 PRO A C 1
ATOM 2162 O O . PRO A 1 271 ? -2.655 5.983 13.018 1.00 76.12 271 PRO A O 1
ATOM 2165 N N . ASN A 1 272 ? -4.184 7.208 11.919 1.00 84.69 272 ASN A N 1
ATOM 2166 C CA . ASN A 1 272 ? -5.184 7.180 12.985 1.00 84.69 272 ASN A CA 1
ATOM 2167 C C . ASN A 1 272 ? -6.282 6.138 12.737 1.00 84.69 272 ASN A C 1
ATOM 2169 O O . ASN A 1 272 ? -6.903 5.679 13.692 1.00 84.69 272 ASN A O 1
ATOM 2173 N N . ASN A 1 273 ? -6.535 5.781 11.476 1.00 90.31 273 ASN A N 1
ATOM 2174 C CA . ASN A 1 273 ? -7.695 4.994 11.069 1.00 90.31 273 ASN A CA 1
ATOM 2175 C C . ASN A 1 273 ? -7.336 3.561 10.685 1.00 90.31 273 ASN A C 1
ATOM 2177 O O . ASN A 1 273 ? -8.082 2.650 11.032 1.00 90.31 273 ASN A O 1
ATOM 2181 N N . TRP A 1 274 ? -6.200 3.335 10.030 1.00 93.12 274 TRP A N 1
ATOM 2182 C CA . TRP A 1 274 ? -5.794 2.034 9.517 1.00 93.12 274 TRP A CA 1
ATOM 2183 C C . TRP A 1 274 ? -4.376 1.675 9.962 1.00 93.12 274 TRP A C 1
ATOM 2185 O O . TRP A 1 274 ? -3.507 2.512 10.177 1.00 93.12 274 TRP A O 1
ATOM 2195 N N . GLN A 1 275 ? -4.137 0.378 10.108 1.00 92.06 275 GLN A N 1
ATOM 2196 C CA . GLN A 1 275 ? -2.808 -0.177 10.309 1.00 92.06 275 GLN A CA 1
ATOM 2197 C C . GLN A 1 275 ? -2.618 -1.348 9.356 1.00 92.06 275 GLN A C 1
ATOM 2199 O O . GLN A 1 275 ? -3.486 -2.215 9.249 1.00 92.06 275 GLN A O 1
ATOM 2204 N N . LEU A 1 276 ? -1.461 -1.417 8.702 1.00 92.38 276 LEU A N 1
ATOM 2205 C CA . LEU A 1 276 ? -1.077 -2.583 7.916 1.00 92.38 276 LEU A CA 1
ATOM 2206 C C . LEU A 1 276 ? -1.089 -3.840 8.802 1.00 92.38 276 LEU A C 1
ATOM 2208 O O . LEU A 1 276 ? -0.397 -3.918 9.820 1.00 92.38 276 LEU A O 1
ATOM 2212 N N . PHE A 1 277 ? -1.907 -4.817 8.417 1.00 91.25 277 PHE A N 1
ATOM 2213 C CA . PHE A 1 277 ? -2.049 -6.089 9.119 1.00 91.25 277 PHE A CA 1
ATOM 2214 C C . PHE A 1 277 ? -1.167 -7.166 8.489 1.00 91.25 277 PHE A C 1
ATOM 2216 O O . PHE A 1 277 ? -0.493 -7.918 9.191 1.00 91.25 277 PHE A O 1
ATOM 2223 N N . THR A 1 278 ? -1.163 -7.264 7.158 1.00 92.44 278 THR A N 1
ATOM 2224 C CA . THR A 1 278 ? -0.319 -8.212 6.419 1.00 92.44 278 THR A CA 1
ATOM 2225 C C . THR A 1 278 ? -0.037 -7.687 5.016 1.00 92.44 278 THR A C 1
ATOM 2227 O O . THR A 1 278 ? -0.958 -7.280 4.304 1.00 92.44 278 THR A O 1
ATOM 2230 N N . GLU A 1 279 ? 1.233 -7.748 4.614 1.00 91.38 279 GLU A N 1
ATOM 2231 C CA . GLU A 1 279 ? 1.661 -7.518 3.233 1.00 91.38 279 GLU A CA 1
ATOM 2232 C C . GLU A 1 279 ? 1.444 -8.781 2.401 1.00 91.38 279 GLU A C 1
ATOM 2234 O O . GLU A 1 279 ? 1.779 -9.887 2.829 1.00 91.38 279 GLU A O 1
ATOM 2239 N N . ASN A 1 280 ? 0.869 -8.623 1.215 1.00 89.19 280 ASN A N 1
ATOM 2240 C CA . ASN A 1 280 ? 0.583 -9.724 0.303 1.00 89.19 280 ASN A CA 1
ATOM 2241 C C . ASN A 1 280 ? 0.664 -9.244 -1.149 1.00 89.19 280 ASN A C 1
ATOM 2243 O O . ASN A 1 280 ? 0.867 -8.063 -1.427 1.00 89.19 280 ASN A O 1
ATOM 2247 N N . PHE A 1 281 ? 0.494 -10.181 -2.083 1.00 91.06 281 PHE A N 1
ATOM 2248 C CA . PHE A 1 281 ? 0.444 -9.883 -3.509 1.00 91.06 281 PHE A CA 1
ATOM 2249 C C . PHE A 1 281 ? -0.904 -10.265 -4.104 1.00 91.06 281 PHE A C 1
ATOM 2251 O O . PHE A 1 281 ? -1.380 -11.388 -3.921 1.00 91.06 281 PHE A O 1
ATOM 2258 N N . ARG A 1 282 ? -1.486 -9.349 -4.881 1.00 92.62 282 ARG A N 1
ATOM 2259 C CA . ARG A 1 282 ? -2.654 -9.630 -5.722 1.00 92.62 282 ARG A CA 1
ATOM 2260 C C . ARG A 1 282 ? -2.263 -9.491 -7.181 1.00 92.62 282 ARG A C 1
ATOM 2262 O O . ARG A 1 282 ? -2.149 -8.382 -7.687 1.00 92.62 282 ARG A O 1
ATOM 2269 N N . PHE A 1 283 ? -2.065 -10.617 -7.859 1.00 92.50 283 PHE A N 1
ATOM 2270 C CA . PHE A 1 283 ? -1.873 -10.597 -9.305 1.00 92.50 283 PHE A CA 1
ATOM 2271 C C . PHE A 1 283 ? -3.173 -10.166 -9.992 1.00 92.50 283 PHE A C 1
ATOM 2273 O O . PHE A 1 283 ? -4.231 -10.738 -9.726 1.00 92.50 283 PHE A O 1
ATOM 2280 N N . LEU A 1 284 ? -3.080 -9.140 -10.834 1.00 91.38 284 LEU A N 1
ATOM 2281 C CA . LEU A 1 284 ? -4.158 -8.688 -11.704 1.00 91.38 284 LEU A CA 1
ATOM 2282 C C . LEU A 1 284 ? -4.035 -9.413 -13.046 1.00 91.38 284 LEU A C 1
ATOM 2284 O O . LEU A 1 284 ? -4.281 -10.611 -13.099 1.00 91.38 284 LEU A O 1
ATOM 2288 N N . ASN A 1 285 ? -3.630 -8.715 -14.106 1.00 91.44 285 ASN A N 1
ATOM 2289 C CA . ASN A 1 285 ? -3.258 -9.301 -15.391 1.00 91.44 285 ASN A CA 1
ATOM 2290 C C . ASN A 1 285 ? -2.150 -8.450 -16.044 1.00 91.44 285 ASN A C 1
ATOM 2292 O O . ASN A 1 285 ? -1.256 -7.961 -15.342 1.00 91.44 285 ASN A O 1
ATOM 2296 N N . ALA A 1 286 ? -2.165 -8.282 -17.372 1.00 90.75 286 ALA A N 1
ATOM 2297 C CA . ALA A 1 286 ? -1.255 -7.353 -18.026 1.00 90.75 286 ALA A CA 1
ATOM 2298 C C . ALA A 1 286 ? -1.603 -5.899 -17.661 1.00 90.75 286 ALA A C 1
ATOM 2300 O O . ALA A 1 286 ? -2.768 -5.546 -17.476 1.00 90.75 286 ALA A O 1
ATOM 2301 N N . TRP A 1 287 ? -0.583 -5.050 -17.543 1.00 91.25 287 TRP A N 1
ATOM 2302 C CA . TRP A 1 287 ? -0.785 -3.622 -17.326 1.00 91.25 287 TRP A CA 1
ATOM 2303 C C . TRP A 1 287 ? -1.593 -3.035 -18.488 1.00 91.25 287 TRP A C 1
ATOM 2305 O O . TRP A 1 287 ? -1.255 -3.244 -19.653 1.00 91.25 287 TRP A O 1
ATOM 2315 N N . GLY A 1 288 ? -2.657 -2.311 -18.153 1.00 87.56 288 GLY A N 1
ATOM 2316 C CA . GLY A 1 288 ? -3.520 -1.620 -19.104 1.00 87.56 288 GLY A CA 1
ATOM 2317 C C . GLY A 1 288 ? -4.444 -2.538 -19.903 1.00 87.56 288 GLY A C 1
ATOM 2318 O O . GLY A 1 288 ? -5.014 -2.082 -20.888 1.00 87.56 288 GLY A O 1
ATOM 2319 N N . GLU A 1 289 ? -4.592 -3.812 -19.515 1.00 85.62 289 GLU A N 1
ATOM 2320 C CA . GLU A 1 289 ? -5.427 -4.775 -20.248 1.00 85.62 289 GLU A CA 1
ATOM 2321 C C . GLU A 1 289 ? -6.910 -4.384 -20.273 1.00 85.62 289 GLU A C 1
ATOM 2323 O O . GLU A 1 289 ? -7.563 -4.563 -21.298 1.00 85.62 289 GLU A O 1
ATOM 2328 N N . ASP A 1 290 ? -7.432 -3.834 -19.173 1.00 79.94 290 ASP A N 1
ATOM 2329 C CA . ASP A 1 290 ? -8.799 -3.299 -19.124 1.00 79.94 290 ASP A CA 1
ATOM 2330 C C . ASP A 1 290 ? -8.847 -1.871 -19.695 1.00 79.94 290 ASP A C 1
ATOM 2332 O O . ASP A 1 290 ? -9.600 -1.560 -20.618 1.00 79.94 290 ASP A O 1
ATOM 2336 N N . SER A 1 291 ? -7.994 -0.987 -19.170 1.00 79.19 291 SER A N 1
ATOM 2337 C CA . SER A 1 291 ? -7.845 0.395 -19.626 1.00 79.19 291 SER A CA 1
ATOM 2338 C C . SER A 1 291 ? -6.555 1.010 -19.085 1.00 79.19 291 SER A C 1
ATOM 2340 O O . SER A 1 291 ? -6.081 0.643 -18.009 1.00 79.19 291 SER A O 1
ATOM 2342 N N . THR A 1 292 ? -6.016 2.021 -19.768 1.00 71.56 292 THR A N 1
ATOM 2343 C CA . THR A 1 292 ? -4.923 2.853 -19.232 1.00 71.56 292 THR A CA 1
ATOM 2344 C C . THR A 1 292 ? -5.363 3.693 -18.027 1.00 71.56 292 THR A C 1
ATOM 2346 O O . THR A 1 292 ? -4.531 4.078 -17.211 1.00 71.56 292 THR A O 1
ATOM 2349 N N . ASN A 1 293 ? -6.673 3.921 -17.868 1.00 81.00 293 ASN A N 1
ATOM 2350 C CA . ASN A 1 293 ? -7.266 4.612 -16.717 1.00 81.00 293 ASN A CA 1
ATOM 2351 C C . ASN A 1 293 ? -7.578 3.670 -15.543 1.00 81.00 293 ASN A C 1
ATOM 2353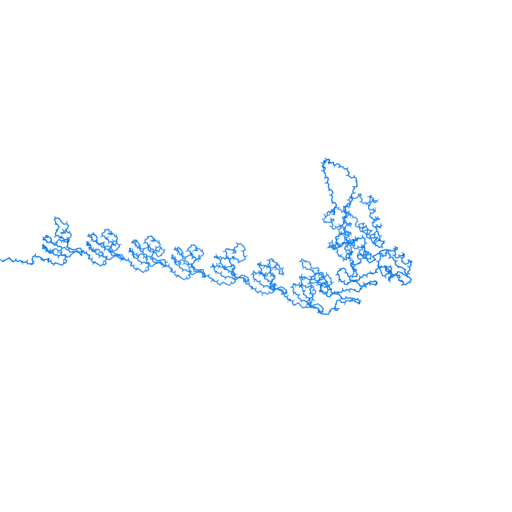 O O . ASN A 1 293 ? -8.305 4.063 -14.631 1.00 81.00 293 ASN A O 1
ATOM 2357 N N . GLN A 1 294 ? -7.086 2.431 -15.567 1.00 86.31 294 GLN A N 1
ATOM 2358 C CA . GLN A 1 294 ? -7.222 1.519 -14.440 1.00 86.31 294 GLN A CA 1
ATOM 2359 C C . GLN A 1 294 ? -6.438 2.044 -13.227 1.00 86.31 294 GLN A C 1
ATOM 2361 O O . GLN A 1 294 ? -5.260 2.393 -13.338 1.00 86.31 294 GLN A O 1
ATOM 2366 N N . ASP A 1 295 ? -7.097 2.074 -12.068 1.00 90.56 295 ASP A N 1
ATOM 2367 C CA . ASP A 1 295 ? -6.446 2.323 -10.784 1.00 90.56 295 ASP A CA 1
ATOM 2368 C C . ASP A 1 295 ? -5.717 1.059 -10.319 1.00 90.56 295 ASP A C 1
ATOM 2370 O O . ASP A 1 295 ? -6.322 -0.011 -10.214 1.00 90.56 295 ASP A O 1
ATOM 2374 N N . TYR A 1 296 ? -4.437 1.206 -9.994 1.00 93.44 296 TYR A N 1
ATOM 2375 C CA . TYR A 1 296 ? -3.614 0.183 -9.362 1.00 93.44 296 TYR A CA 1
ATOM 2376 C C . TYR A 1 296 ? -3.331 0.586 -7.926 1.00 93.44 296 TYR A C 1
ATOM 2378 O O . TYR A 1 296 ? -2.932 1.718 -7.648 1.00 93.44 296 TYR A O 1
ATOM 2386 N N . LYS A 1 297 ? -3.535 -0.349 -7.011 1.00 93.94 297 LYS A N 1
ATOM 2387 C CA . LYS A 1 297 ? -3.393 -0.147 -5.572 1.00 93.94 297 LYS A CA 1
ATOM 2388 C C . LYS A 1 297 ? -2.148 -0.848 -5.057 1.00 93.94 297 LYS A C 1
ATOM 2390 O O . LYS A 1 297 ? -1.703 -1.855 -5.611 1.00 93.94 297 LYS A O 1
ATOM 2395 N N . VAL A 1 298 ? -1.617 -0.351 -3.946 1.00 93.94 298 VAL A N 1
ATOM 2396 C CA . VAL A 1 298 ? -0.460 -0.960 -3.278 1.00 93.94 298 VAL A CA 1
ATOM 2397 C C . VAL A 1 298 ? -0.640 -2.474 -3.051 1.00 93.94 298 VAL A C 1
ATOM 2399 O O . VAL A 1 298 ? -1.713 -2.956 -2.681 1.00 93.94 298 VAL A O 1
ATOM 2402 N N . GLY A 1 299 ? 0.414 -3.253 -3.297 1.00 93.50 299 GLY A N 1
ATOM 2403 C CA . GLY A 1 299 ? 0.397 -4.717 -3.181 1.00 93.50 299 GLY A CA 1
ATOM 2404 C C . GLY A 1 299 ? -0.137 -5.452 -4.421 1.00 93.50 299 GLY A C 1
ATOM 2405 O O . GLY A 1 299 ? -0.053 -6.681 -4.498 1.00 93.50 299 GLY A O 1
ATOM 2406 N N . GLU A 1 300 ? -0.686 -4.748 -5.412 1.00 95.44 300 GLU A N 1
ATOM 2407 C CA . GLU A 1 300 ? -1.108 -5.373 -6.669 1.00 95.44 300 GLU A CA 1
ATOM 2408 C C . GLU A 1 300 ? 0.087 -5.651 -7.585 1.00 95.44 300 GLU A C 1
ATOM 2410 O O . GLU A 1 300 ? 1.065 -4.906 -7.616 1.00 95.44 300 GLU A O 1
ATOM 2415 N N . VAL A 1 301 ? 0.015 -6.748 -8.334 1.00 95.25 301 VAL A N 1
ATOM 2416 C CA . VAL A 1 301 ? 1.067 -7.194 -9.248 1.00 95.25 301 VAL A CA 1
ATOM 2417 C C . VAL A 1 301 ? 0.515 -7.249 -10.663 1.00 95.25 301 VAL A C 1
ATOM 2419 O O . VAL A 1 301 ? -0.510 -7.886 -10.910 1.00 95.25 301 VAL A O 1
ATOM 2422 N N . VAL A 1 302 ? 1.221 -6.626 -11.602 1.00 94.25 302 VAL A N 1
ATOM 2423 C CA . VAL A 1 302 ? 0.872 -6.619 -13.030 1.00 94.25 302 VAL A CA 1
ATOM 2424 C C . VAL A 1 302 ? 1.994 -7.214 -13.866 1.00 94.25 302 VAL A C 1
ATOM 2426 O O . VAL A 1 302 ? 3.171 -7.117 -13.510 1.00 94.25 302 VAL A O 1
ATOM 2429 N N . LYS A 1 303 ? 1.643 -7.806 -15.007 1.00 92.88 303 LYS A N 1
ATOM 2430 C CA . LYS A 1 303 ? 2.610 -8.179 -16.044 1.00 92.88 303 LYS A CA 1
ATOM 2431 C C . LYS A 1 303 ? 2.807 -7.006 -17.009 1.00 92.88 303 LYS A C 1
ATOM 2433 O O . LYS A 1 303 ? 1.835 -6.474 -17.530 1.00 92.88 303 LYS A O 1
ATOM 2438 N N . HIS A 1 304 ? 4.047 -6.636 -17.300 1.00 91.12 304 HIS A N 1
ATOM 2439 C CA . HIS A 1 304 ? 4.367 -5.646 -18.327 1.00 91.12 304 HIS A CA 1
ATOM 2440 C C . HIS A 1 304 ? 5.570 -6.143 -19.137 1.00 91.12 304 HIS A C 1
ATOM 2442 O O . HIS A 1 304 ? 6.671 -6.296 -18.607 1.00 91.12 304 HIS A O 1
ATOM 2448 N N . GLY A 1 305 ? 5.328 -6.494 -20.403 1.00 86.56 305 GLY A N 1
ATOM 2449 C CA . GLY A 1 305 ? 6.323 -7.140 -21.263 1.00 86.56 305 GLY A CA 1
ATOM 2450 C C . GLY A 1 305 ? 6.716 -8.518 -20.737 1.00 86.56 305 GLY A C 1
ATOM 2451 O O . GLY A 1 305 ? 5.857 -9.350 -20.418 1.00 86.56 305 GLY A O 1
ATOM 2452 N N . GLY A 1 306 ? 8.023 -8.761 -20.629 1.00 87.69 306 GLY A N 1
ATOM 2453 C CA . GLY A 1 306 ? 8.582 -9.984 -20.043 1.00 87.69 306 GLY A CA 1
ATOM 2454 C C . GLY A 1 306 ? 8.545 -10.031 -18.516 1.00 87.69 306 GLY A C 1
ATOM 2455 O O . GLY A 1 306 ? 8.823 -11.082 -17.937 1.00 87.69 306 GLY A O 1
ATOM 2456 N N . TYR A 1 307 ? 8.245 -8.914 -17.852 1.00 93.69 307 TYR A N 1
ATOM 2457 C CA . TYR A 1 307 ? 8.465 -8.731 -16.416 1.00 93.69 307 TYR A CA 1
ATOM 2458 C C . TYR A 1 307 ? 7.143 -8.615 -15.650 1.00 93.69 307 TYR A C 1
ATOM 2460 O O . TYR A 1 307 ? 6.088 -8.345 -16.230 1.00 93.69 307 TYR A O 1
ATOM 2468 N N . THR A 1 308 ? 7.192 -8.800 -14.330 1.00 94.69 308 THR A N 1
ATOM 2469 C CA . THR A 1 308 ? 6.096 -8.408 -13.435 1.00 94.69 308 THR A CA 1
ATOM 2470 C C . THR A 1 308 ? 6.554 -7.349 -12.449 1.00 94.69 308 THR A C 1
ATOM 2472 O O . THR A 1 308 ? 7.710 -7.322 -12.009 1.00 94.69 308 THR A O 1
ATOM 2475 N N . TYR A 1 309 ? 5.624 -6.460 -12.126 1.00 95.00 309 TYR A N 1
ATOM 2476 C CA . TYR A 1 309 ? 5.845 -5.293 -11.293 1.00 95.00 309 TYR A CA 1
ATOM 2477 C C . TYR A 1 309 ? 4.842 -5.279 -10.148 1.00 95.00 309 TYR A C 1
ATOM 2479 O O . TYR A 1 309 ? 3.656 -5.524 -10.356 1.00 95.00 309 TYR A O 1
ATOM 2487 N N . LEU A 1 310 ? 5.342 -4.987 -8.952 1.00 95.25 310 LEU A N 1
ATOM 2488 C CA . LEU A 1 310 ? 4.577 -4.751 -7.738 1.00 95.25 310 LEU A CA 1
ATOM 2489 C C . LEU A 1 310 ? 4.278 -3.257 -7.617 1.00 95.25 310 LEU A C 1
ATOM 2491 O O . LEU A 1 310 ? 5.205 -2.446 -7.636 1.00 95.25 310 LEU A O 1
ATOM 2495 N N . CYS A 1 311 ? 3.010 -2.905 -7.455 1.00 95.06 311 CYS A N 1
ATOM 2496 C CA . CYS A 1 311 ? 2.586 -1.552 -7.139 1.00 95.06 311 CYS A CA 1
ATOM 2497 C C . CYS A 1 311 ? 2.948 -1.235 -5.679 1.00 95.06 311 CYS A C 1
ATOM 2499 O O . CYS A 1 311 ? 2.488 -1.913 -4.758 1.00 95.06 311 CYS A O 1
ATOM 2501 N N . ILE A 1 312 ? 3.796 -0.229 -5.461 1.00 93.56 312 ILE A N 1
ATOM 2502 C CA . ILE A 1 312 ? 4.258 0.197 -4.126 1.00 93.56 312 ILE A CA 1
ATOM 2503 C C . ILE A 1 312 ? 3.564 1.471 -3.633 1.00 93.56 312 ILE A C 1
ATOM 2505 O O . ILE A 1 312 ? 3.641 1.795 -2.451 1.00 93.56 312 ILE A O 1
ATOM 2509 N N . LYS A 1 313 ? 2.873 2.179 -4.528 1.00 93.00 313 LYS A N 1
ATOM 2510 C CA . LYS A 1 313 ? 2.068 3.363 -4.232 1.00 93.00 313 LYS A CA 1
ATOM 2511 C C . LYS A 1 313 ? 0.895 3.409 -5.196 1.00 93.00 313 LYS A C 1
ATOM 2513 O O . LYS A 1 313 ? 1.096 3.170 -6.384 1.00 93.00 313 LYS A O 1
ATOM 2518 N N . ASP A 1 314 ? -0.292 3.738 -4.689 1.00 92.38 314 ASP A N 1
ATOM 2519 C CA . ASP A 1 314 ? -1.497 3.845 -5.512 1.00 92.38 314 ASP A CA 1
ATOM 2520 C C . ASP A 1 314 ? -1.241 4.722 -6.742 1.00 92.38 314 ASP A C 1
ATOM 2522 O O . ASP A 1 314 ? -0.687 5.821 -6.641 1.00 92.38 314 ASP A O 1
ATOM 2526 N N . SER A 1 315 ? -1.621 4.213 -7.908 1.00 90.62 315 SER A N 1
ATOM 2527 C CA . SER A 1 315 ? -1.282 4.810 -9.191 1.00 90.62 315 SER A CA 1
ATOM 2528 C C . SER A 1 315 ? -2.427 4.678 -10.189 1.00 90.62 315 SER A C 1
ATOM 2530 O O . SER A 1 315 ? -3.155 3.692 -10.206 1.00 90.62 315 SER A O 1
ATOM 2532 N N . ASN A 1 316 ? -2.564 5.679 -11.051 1.00 91.62 316 ASN A N 1
ATOM 2533 C CA . ASN A 1 316 ? -3.454 5.662 -12.207 1.00 91.62 316 ASN A CA 1
ATOM 2534 C C . ASN A 1 316 ? -2.652 6.152 -13.413 1.00 91.62 316 ASN A C 1
ATOM 2536 O O . ASN A 1 316 ? -1.902 7.120 -13.270 1.00 91.62 316 ASN A O 1
ATOM 2540 N N . ASN A 1 317 ? -2.757 5.484 -14.563 1.00 89.31 317 ASN A N 1
ATOM 2541 C CA . ASN A 1 317 ? -2.085 5.886 -15.806 1.00 89.31 317 ASN A CA 1
ATOM 2542 C C . ASN A 1 317 ? -0.558 6.132 -15.675 1.00 89.31 317 ASN A C 1
ATOM 2544 O O . ASN A 1 317 ? 0.018 6.957 -16.380 1.00 89.31 317 ASN A O 1
ATOM 2548 N N . ASN A 1 318 ? 0.108 5.433 -14.749 1.00 90.50 318 ASN A N 1
ATOM 2549 C CA . ASN A 1 318 ? 1.564 5.446 -14.593 1.00 90.50 318 ASN A CA 1
ATOM 2550 C C . ASN A 1 318 ? 2.107 4.086 -15.039 1.00 90.50 318 ASN A C 1
ATOM 2552 O O . ASN A 1 318 ? 1.918 3.083 -14.349 1.00 90.50 318 ASN A O 1
ATOM 2556 N N . GLU A 1 319 ? 2.748 4.044 -16.202 1.00 89.31 319 GLU A N 1
ATOM 2557 C CA . GLU A 1 319 ? 3.252 2.809 -16.804 1.00 89.31 319 GLU A CA 1
ATOM 2558 C C . GLU A 1 319 ? 4.556 2.321 -16.131 1.00 89.31 319 GLU A C 1
ATOM 2560 O O . GLU A 1 319 ? 5.458 3.128 -15.890 1.00 89.31 319 GLU A O 1
ATOM 2565 N N . PRO A 1 320 ? 4.695 1.019 -15.808 1.00 90.81 320 PRO A N 1
ATOM 2566 C CA . PRO A 1 320 ? 5.972 0.432 -15.405 1.00 90.81 320 PRO A CA 1
ATOM 2567 C C . PRO A 1 320 ? 6.976 0.395 -16.576 1.00 90.81 320 PRO A C 1
ATOM 2569 O O . PRO A 1 320 ? 6.574 0.089 -17.692 1.00 90.81 320 PRO A O 1
ATOM 2572 N N . PRO A 1 321 ? 8.292 0.574 -16.356 1.00 89.19 321 PRO A N 1
ATOM 2573 C CA . PRO A 1 321 ? 8.961 0.813 -15.082 1.00 89.19 321 PRO A CA 1
ATOM 2574 C C . PRO A 1 321 ? 8.863 2.281 -14.635 1.00 89.19 321 PRO A C 1
ATOM 2576 O O . PRO A 1 321 ? 9.255 3.193 -15.353 1.00 89.19 321 PRO A O 1
ATOM 2579 N N . ASN A 1 322 ? 8.417 2.500 -13.399 1.00 90.69 322 ASN A N 1
ATOM 2580 C CA . ASN A 1 322 ? 8.473 3.799 -12.734 1.00 90.69 322 ASN A CA 1
ATOM 2581 C C . ASN A 1 322 ? 8.713 3.565 -11.241 1.00 90.69 322 ASN A C 1
ATOM 2583 O O . ASN A 1 322 ? 7.812 3.104 -10.546 1.00 90.69 322 ASN A O 1
ATOM 2587 N N . GLU A 1 323 ? 9.909 3.893 -10.754 1.00 92.94 323 GLU A N 1
ATOM 2588 C CA . GLU A 1 323 ? 10.356 3.584 -9.385 1.00 92.94 323 GLU A CA 1
ATOM 2589 C C . GLU A 1 323 ? 9.525 4.262 -8.282 1.00 92.94 323 GLU A C 1
ATOM 2591 O O . GLU A 1 323 ? 9.611 3.867 -7.125 1.00 92.94 323 GLU A O 1
ATOM 2596 N N . THR A 1 324 ? 8.699 5.260 -8.619 1.00 94.50 324 THR A N 1
ATOM 2597 C CA . THR A 1 324 ? 7.799 5.912 -7.651 1.00 94.50 324 THR A CA 1
ATOM 2598 C C . THR A 1 324 ? 6.579 5.048 -7.329 1.00 94.50 324 THR A C 1
ATOM 2600 O O . THR A 1 324 ? 6.089 5.067 -6.201 1.00 94.50 324 THR A O 1
ATOM 2603 N N . TYR A 1 325 ? 6.077 4.299 -8.314 1.00 94.62 325 TYR A N 1
ATOM 2604 C CA . TYR A 1 325 ? 4.817 3.551 -8.213 1.00 94.62 325 TYR A CA 1
ATOM 2605 C C . TYR A 1 325 ? 5.002 2.040 -8.340 1.00 94.62 325 TYR A C 1
ATOM 2607 O O . TYR A 1 325 ? 4.165 1.281 -7.854 1.00 94.62 325 TYR A O 1
ATOM 2615 N N . TRP A 1 326 ? 6.096 1.594 -8.957 1.00 95.50 326 TRP A N 1
ATOM 2616 C CA . TRP A 1 326 ? 6.323 0.211 -9.346 1.00 95.50 326 TRP A CA 1
ATOM 2617 C C . TRP A 1 326 ? 7.728 -0.263 -8.978 1.00 95.50 326 TRP A C 1
ATOM 2619 O O . TRP A 1 326 ? 8.726 0.337 -9.370 1.00 95.50 326 TRP A O 1
ATOM 2629 N N . THR A 1 327 ? 7.802 -1.425 -8.335 1.00 95.25 327 THR A N 1
ATOM 2630 C CA . THR A 1 327 ? 9.047 -2.171 -8.115 1.00 95.25 327 THR A CA 1
ATOM 2631 C C . THR A 1 327 ? 9.016 -3.457 -8.928 1.00 95.25 327 THR A C 1
ATOM 2633 O O . THR A 1 327 ? 8.032 -4.195 -8.906 1.00 95.25 327 THR A O 1
ATOM 2636 N N . ARG A 1 328 ? 10.095 -3.763 -9.654 1.00 94.06 328 ARG A N 1
ATOM 2637 C CA . ARG A 1 328 ? 10.192 -5.018 -10.414 1.00 94.06 328 ARG A CA 1
ATOM 2638 C C . ARG A 1 328 ? 10.252 -6.211 -9.457 1.00 94.06 328 ARG A C 1
ATOM 2640 O O . ARG A 1 328 ? 11.160 -6.288 -8.634 1.00 94.06 328 ARG A O 1
ATOM 2647 N N . LEU A 1 329 ? 9.329 -7.157 -9.616 1.00 92.19 329 LEU A N 1
ATOM 2648 C CA . LEU A 1 329 ? 9.244 -8.365 -8.792 1.00 92.19 329 LEU A CA 1
ATOM 2649 C C . LEU A 1 329 ? 10.018 -9.533 -9.415 1.00 92.19 329 LEU A C 1
ATOM 2651 O O . LEU A 1 329 ? 10.758 -10.234 -8.729 1.00 92.19 329 LEU A O 1
ATOM 2655 N N . ASN A 1 330 ? 9.873 -9.737 -10.725 1.00 91.62 330 ASN A N 1
ATOM 2656 C CA . ASN A 1 330 ? 10.629 -10.741 -11.469 1.00 91.62 330 ASN A CA 1
ATOM 2657 C C . ASN A 1 330 ? 10.997 -10.243 -12.874 1.00 91.62 330 ASN A C 1
ATOM 2659 O O . ASN A 1 330 ? 10.422 -9.286 -13.397 1.00 91.62 330 ASN A O 1
ATOM 2663 N N . SER A 1 331 ? 11.962 -10.925 -13.484 1.00 91.56 331 SER A N 1
ATOM 2664 C CA . SER A 1 331 ? 12.304 -10.786 -14.895 1.00 91.56 331 SER A CA 1
ATOM 2665 C C . SER A 1 331 ? 11.997 -12.077 -15.655 1.00 91.56 331 SER A C 1
ATOM 2667 O O . SER A 1 331 ? 11.936 -13.164 -15.078 1.00 91.56 331 SER A O 1
ATOM 2669 N N . GLY A 1 332 ? 11.777 -11.950 -16.957 1.00 90.94 332 GLY A N 1
ATOM 2670 C CA . GLY A 1 332 ? 11.342 -13.025 -17.836 1.00 90.94 332 GLY A CA 1
ATOM 2671 C C . GLY A 1 332 ? 11.296 -12.560 -19.288 1.00 90.94 332 GLY A C 1
ATOM 2672 O O . GLY A 1 332 ? 11.720 -11.450 -19.606 1.00 90.94 332 GLY A O 1
ATOM 2673 N N . PHE A 1 333 ? 10.786 -13.423 -20.162 1.00 92.75 333 PHE A N 1
ATOM 2674 C CA . PHE A 1 333 ? 10.730 -13.182 -21.600 1.00 92.75 333 PHE A CA 1
ATOM 2675 C C . PHE A 1 333 ? 9.291 -13.242 -22.108 1.00 92.75 333 PHE A C 1
ATOM 2677 O O . PHE A 1 333 ? 8.529 -14.135 -21.729 1.00 92.75 333 PHE A O 1
ATOM 2684 N N . ASN A 1 334 ? 8.928 -12.316 -22.992 1.00 93.19 334 ASN A N 1
ATOM 2685 C CA . ASN A 1 334 ? 7.618 -12.258 -23.629 1.00 93.19 334 ASN A CA 1
ATOM 2686 C C . ASN A 1 334 ? 7.758 -12.378 -25.146 1.00 93.19 334 ASN A C 1
ATOM 2688 O O . ASN A 1 334 ? 8.145 -11.433 -25.822 1.00 93.19 334 ASN A O 1
ATOM 2692 N N . TRP A 1 335 ? 7.461 -13.556 -25.692 1.00 93.75 335 TRP A N 1
ATOM 2693 C CA . TRP A 1 335 ? 7.584 -13.795 -27.128 1.00 93.75 335 TRP A CA 1
ATOM 2694 C C . TRP A 1 335 ? 6.519 -13.034 -27.927 1.00 93.75 335 TRP A C 1
ATOM 2696 O O . TRP A 1 335 ? 5.325 -13.301 -27.788 1.00 93.75 335 TRP A O 1
ATOM 2706 N N . LYS A 1 336 ? 6.966 -12.126 -28.797 1.00 93.12 336 LYS A N 1
ATOM 2707 C CA . LYS A 1 336 ? 6.136 -11.264 -29.653 1.00 93.12 336 LYS A CA 1
ATOM 2708 C C . LYS A 1 336 ? 6.027 -11.759 -31.100 1.00 93.12 336 LYS A C 1
ATOM 2710 O O . LYS A 1 336 ? 5.185 -11.264 -31.840 1.00 93.12 336 LYS A O 1
ATOM 2715 N N . GLY A 1 337 ? 6.818 -12.760 -31.495 1.00 93.25 337 GLY A N 1
ATOM 2716 C CA . GLY A 1 337 ? 6.840 -13.281 -32.865 1.00 93.25 337 GLY A CA 1
ATOM 2717 C C . GLY A 1 337 ? 7.949 -12.662 -33.713 1.00 93.25 337 GLY A C 1
ATOM 2718 O O . GLY A 1 337 ? 9.028 -12.384 -33.201 1.00 93.25 337 GLY A O 1
ATOM 2719 N N . ALA A 1 338 ? 7.720 -12.507 -35.019 1.00 93.50 338 ALA A N 1
ATOM 2720 C CA . ALA A 1 338 ? 8.663 -11.807 -35.893 1.00 93.50 338 ALA A CA 1
ATOM 2721 C C . ALA A 1 338 ? 8.700 -10.310 -35.551 1.00 93.50 338 ALA A C 1
ATOM 2723 O O . ALA A 1 338 ? 7.670 -9.752 -35.182 1.00 93.50 338 ALA A O 1
ATOM 2724 N N . TRP A 1 339 ? 9.872 -9.685 -35.665 1.00 92.06 339 TRP A N 1
ATOM 2725 C CA . TRP A 1 339 ? 10.006 -8.236 -35.563 1.00 92.06 339 TRP A CA 1
ATOM 2726 C C . TRP A 1 339 ? 9.184 -7.583 -36.678 1.00 92.06 339 TRP A C 1
ATOM 2728 O O . TRP A 1 339 ? 9.201 -8.026 -37.829 1.00 92.06 339 TRP A O 1
ATOM 2738 N N . VAL A 1 340 ? 8.436 -6.563 -36.294 1.00 89.62 340 VAL A N 1
ATOM 2739 C CA . VAL A 1 340 ? 7.593 -5.726 -37.143 1.00 89.62 340 VAL A CA 1
ATOM 2740 C C . VAL A 1 340 ? 8.012 -4.283 -36.921 1.00 89.62 340 VAL A C 1
ATOM 2742 O O . VAL A 1 340 ? 8.336 -3.923 -35.786 1.00 89.62 340 VAL A O 1
ATOM 2745 N N . ASP A 1 341 ? 7.975 -3.510 -37.999 1.00 84.12 341 ASP A N 1
ATOM 2746 C CA . ASP A 1 341 ? 8.214 -2.073 -38.002 1.00 84.12 341 ASP A CA 1
ATOM 2747 C C . ASP A 1 341 ? 7.076 -1.288 -37.320 1.00 84.12 341 ASP A C 1
ATOM 2749 O O . ASP A 1 341 ? 5.999 -1.848 -37.071 1.00 84.12 341 ASP A O 1
ATOM 2753 N N . ASP A 1 342 ? 7.317 -0.020 -36.970 1.00 81.31 342 ASP A N 1
ATOM 2754 C CA . ASP A 1 342 ? 6.347 0.888 -36.328 1.00 81.31 342 ASP A CA 1
ATOM 2755 C C . ASP A 1 342 ? 5.641 0.293 -35.095 1.00 81.31 342 ASP A C 1
ATOM 2757 O O . ASP A 1 342 ? 4.478 0.568 -34.773 1.00 81.31 342 ASP A O 1
ATOM 2761 N N . SER A 1 343 ? 6.340 -0.584 -34.383 1.00 85.69 343 SER A N 1
ATOM 2762 C CA . SER A 1 343 ? 5.797 -1.353 -33.277 1.00 85.69 343 SER A CA 1
ATOM 2763 C C . SER A 1 343 ? 6.498 -0.984 -31.981 1.00 85.69 343 SER A C 1
ATOM 2765 O O . SER A 1 343 ? 7.720 -0.874 -31.901 1.00 85.69 343 SER A O 1
ATOM 2767 N N . ARG A 1 344 ? 5.714 -0.825 -30.914 1.00 87.31 344 ARG A N 1
ATOM 2768 C CA . ARG A 1 344 ? 6.272 -0.616 -29.580 1.00 87.31 344 ARG A CA 1
ATOM 2769 C C . ARG A 1 344 ? 6.765 -1.931 -28.992 1.00 87.31 344 ARG A C 1
ATOM 2771 O O . ARG A 1 344 ? 5.985 -2.882 -28.856 1.00 87.31 344 ARG A O 1
ATOM 2778 N N . TYR A 1 345 ? 8.024 -1.938 -28.569 1.00 89.56 345 TYR A N 1
ATOM 2779 C CA . TYR A 1 345 ? 8.633 -3.017 -27.802 1.00 89.56 345 TYR A CA 1
ATOM 2780 C C . TYR A 1 345 ? 9.027 -2.512 -26.423 1.00 89.56 345 TYR A C 1
ATOM 2782 O O . TYR A 1 345 ? 9.563 -1.416 -26.256 1.00 89.56 345 TYR A O 1
ATOM 2790 N N . ILE A 1 346 ? 8.736 -3.329 -25.421 1.00 90.81 346 ILE A N 1
ATOM 2791 C CA . ILE A 1 346 ? 9.021 -3.028 -24.021 1.00 90.81 346 ILE A CA 1
ATOM 2792 C C . ILE A 1 346 ? 9.987 -4.060 -23.447 1.00 90.81 346 ILE A C 1
ATOM 2794 O O . ILE A 1 346 ? 10.250 -5.108 -24.037 1.00 90.81 346 ILE A O 1
ATOM 2798 N N . LEU A 1 347 ? 10.538 -3.754 -22.276 1.00 91.19 347 LEU A N 1
ATOM 2799 C CA . LEU A 1 347 ? 11.573 -4.566 -21.644 1.00 91.19 347 LEU A CA 1
ATOM 2800 C C . LEU A 1 347 ? 11.173 -6.048 -21.516 1.00 91.19 347 LEU A C 1
ATOM 2802 O O . LEU A 1 347 ? 10.099 -6.396 -21.016 1.00 91.19 347 LEU A O 1
ATOM 2806 N N . GLY A 1 348 ? 12.079 -6.930 -21.943 1.00 91.06 348 GLY A N 1
ATOM 2807 C CA . GLY A 1 348 ? 11.886 -8.379 -21.904 1.00 91.06 348 GLY A CA 1
ATOM 2808 C C . GLY A 1 348 ? 11.012 -8.940 -23.031 1.00 91.06 348 GLY A C 1
ATOM 2809 O O . GLY A 1 348 ? 10.824 -10.158 -23.084 1.00 91.06 348 GLY A O 1
ATOM 2810 N N . ASP A 1 349 ? 10.495 -8.110 -23.942 1.00 94.31 349 ASP A N 1
ATOM 2811 C CA . ASP A 1 349 ? 9.904 -8.603 -25.187 1.00 94.31 349 ASP A CA 1
ATOM 2812 C C . ASP A 1 349 ? 10.967 -9.303 -26.037 1.00 94.31 349 ASP A C 1
ATOM 2814 O O . ASP A 1 349 ? 12.105 -8.851 -26.139 1.00 94.31 349 ASP A O 1
ATOM 2818 N N . VAL A 1 350 ? 10.598 -10.424 -26.649 1.00 94.44 350 VAL A N 1
ATOM 2819 C CA . VAL A 1 350 ? 11.482 -11.225 -27.493 1.00 94.44 350 VAL A CA 1
ATOM 2820 C C . VAL A 1 350 ? 10.890 -11.329 -28.884 1.00 94.44 350 VAL A C 1
ATOM 2822 O O . VAL A 1 350 ? 9.736 -11.732 -29.046 1.00 94.44 350 VAL A O 1
ATOM 2825 N N . VAL A 1 351 ? 11.702 -11.012 -29.884 1.00 94.00 351 VAL A N 1
ATOM 2826 C CA . VAL A 1 351 ? 11.331 -11.053 -31.299 1.00 94.00 351 VAL A CA 1
ATOM 2827 C C . VAL A 1 351 ? 12.279 -11.938 -32.092 1.00 94.00 351 VAL A C 1
ATOM 2829 O O . VAL A 1 351 ? 13.424 -12.170 -31.702 1.00 94.00 351 VAL A O 1
ATOM 2832 N N . ARG A 1 352 ? 11.811 -12.399 -33.248 1.00 92.31 352 ARG A N 1
ATOM 2833 C CA . ARG A 1 352 ? 12.635 -13.008 -34.288 1.00 92.31 352 ARG A CA 1
ATOM 2834 C C . ARG A 1 352 ? 12.964 -11.990 -35.368 1.00 92.31 352 ARG A C 1
ATOM 2836 O O . ARG A 1 352 ? 12.044 -11.424 -35.949 1.00 92.31 352 ARG A O 1
ATOM 2843 N N . TYR A 1 353 ? 14.232 -11.874 -35.732 1.00 87.81 353 TYR A N 1
ATOM 2844 C CA . TYR A 1 353 ? 14.648 -11.184 -36.951 1.00 87.81 353 TYR A CA 1
ATOM 2845 C C . TYR A 1 353 ? 15.638 -12.080 -37.706 1.00 87.81 353 TYR A C 1
ATOM 2847 O O . TYR A 1 353 ? 16.598 -12.585 -37.124 1.00 87.81 353 TYR A O 1
ATOM 2855 N N . GLY A 1 354 ? 15.341 -12.381 -38.975 1.00 84.62 354 GLY A N 1
ATOM 2856 C CA . GLY A 1 354 ? 16.075 -13.394 -39.744 1.00 84.62 354 GLY A CA 1
ATOM 2857 C C . GLY A 1 354 ? 16.026 -14.793 -39.105 1.00 84.62 354 GLY A C 1
ATOM 2858 O O . GLY A 1 354 ? 14.950 -15.339 -38.801 1.00 84.62 354 GLY A O 1
ATOM 2859 N N . SER A 1 355 ? 17.198 -15.400 -38.908 1.00 82.88 355 SER A N 1
ATOM 2860 C CA . SER A 1 355 ? 17.353 -16.685 -38.210 1.00 82.88 355 SER A CA 1
ATOM 2861 C C . SER A 1 355 ? 17.604 -16.556 -36.703 1.00 82.88 355 SER A C 1
ATOM 2863 O O . SER A 1 355 ? 17.574 -17.568 -36.000 1.00 82.88 355 SER A O 1
ATOM 2865 N N . SER A 1 356 ? 17.797 -15.333 -36.203 1.00 85.69 356 SER A N 1
ATOM 2866 C CA . SER A 1 356 ? 18.151 -15.048 -34.810 1.00 85.69 356 SER A CA 1
ATOM 2867 C C . SER A 1 356 ? 16.954 -14.537 -34.001 1.00 85.69 356 SER A C 1
ATOM 2869 O O . SER A 1 356 ? 15.944 -14.074 -34.540 1.00 85.69 356 SER A O 1
ATOM 2871 N N . SER A 1 357 ? 17.044 -14.662 -32.678 1.00 91.88 357 SER A N 1
ATOM 2872 C CA . SER A 1 357 ? 16.070 -14.099 -31.737 1.00 91.88 357 SER A CA 1
ATOM 2873 C C . SER A 1 357 ? 16.744 -13.086 -30.824 1.00 91.88 357 SER A C 1
ATOM 2875 O O . SER A 1 357 ? 17.853 -13.323 -30.343 1.00 91.88 357 SER A O 1
ATOM 2877 N N . TYR A 1 358 ? 16.048 -11.986 -30.564 1.00 91.00 358 TYR A N 1
ATOM 2878 C CA . TYR A 1 358 ? 16.550 -10.825 -29.840 1.00 91.00 358 TYR A CA 1
ATOM 2879 C C . TYR A 1 358 ? 15.606 -10.493 -28.692 1.00 91.00 358 TYR A C 1
ATOM 2881 O O . TYR A 1 358 ? 14.392 -10.645 -28.828 1.00 91.00 358 TYR A O 1
ATOM 2889 N N . VAL A 1 359 ? 16.160 -10.051 -27.567 1.00 93.56 359 VAL A N 1
ATOM 2890 C CA . VAL A 1 359 ? 15.407 -9.539 -26.423 1.00 93.56 359 VAL A CA 1
ATOM 2891 C C . VAL A 1 359 ? 15.558 -8.026 -26.334 1.00 93.56 359 VAL A C 1
ATOM 2893 O O . VAL A 1 359 ? 16.666 -7.501 -26.427 1.00 93.56 359 VAL A O 1
ATOM 2896 N N . CYS A 1 360 ? 14.441 -7.337 -26.132 1.00 91.88 360 CYS A N 1
ATOM 2897 C CA . CYS A 1 360 ? 14.389 -5.906 -25.904 1.00 91.88 360 CYS A CA 1
ATOM 2898 C C . CYS A 1 360 ? 14.933 -5.580 -24.504 1.00 91.88 360 CYS A C 1
ATOM 2900 O O . CYS A 1 360 ? 14.405 -6.048 -23.486 1.00 91.88 360 CYS A O 1
ATOM 2902 N N . VAL A 1 361 ? 15.998 -4.783 -24.454 1.00 90.69 361 VAL A N 1
ATOM 2903 C CA . VAL A 1 361 ? 16.689 -4.358 -23.224 1.00 90.69 361 VAL A CA 1
ATOM 2904 C C . VAL A 1 361 ? 16.502 -2.880 -22.905 1.00 90.69 361 VAL A C 1
ATOM 2906 O O . VAL A 1 361 ? 16.777 -2.469 -21.779 1.00 90.69 361 VAL A O 1
ATOM 2909 N N . ASN A 1 362 ? 15.957 -2.114 -23.850 1.00 89.62 362 ASN A N 1
ATOM 2910 C CA . ASN A 1 362 ? 15.491 -0.749 -23.648 1.00 89.62 362 ASN A CA 1
ATOM 2911 C C . ASN A 1 362 ? 14.183 -0.534 -24.418 1.00 89.62 362 ASN A C 1
ATOM 2913 O O . ASN A 1 362 ? 14.115 -0.838 -25.610 1.00 89.62 362 ASN A O 1
ATOM 2917 N N . ALA A 1 363 ? 13.145 -0.040 -23.743 1.00 88.00 363 ALA A N 1
ATOM 2918 C CA . ALA A 1 363 ? 11.829 0.142 -24.352 1.00 88.00 363 ALA A CA 1
ATOM 2919 C C . ALA A 1 363 ? 11.869 1.242 -25.427 1.00 88.00 363 ALA A C 1
ATOM 2921 O O . ALA A 1 363 ? 12.437 2.308 -25.197 1.00 88.00 363 ALA A O 1
ATOM 2922 N N . HIS A 1 364 ? 11.267 0.986 -26.588 1.00 86.31 364 HIS A N 1
ATOM 2923 C CA . HIS A 1 364 ? 11.308 1.892 -27.738 1.00 86.31 364 HIS A CA 1
ATOM 2924 C C . HIS A 1 364 ? 10.174 1.613 -28.733 1.00 86.31 364 HIS A C 1
ATOM 2926 O O . HIS A 1 364 ? 9.494 0.583 -28.670 1.00 86.31 364 HIS A O 1
ATOM 2932 N N . TRP A 1 365 ? 9.990 2.543 -29.666 1.00 86.50 365 TRP A N 1
ATOM 2933 C CA . TRP A 1 365 ? 9.249 2.316 -30.904 1.00 86.50 365 TRP A CA 1
ATOM 2934 C C . TRP A 1 365 ? 10.238 1.923 -31.993 1.00 86.50 365 TRP A C 1
ATOM 2936 O O . TRP A 1 365 ? 11.276 2.571 -32.132 1.00 86.50 365 TRP A O 1
ATOM 2946 N N . SER A 1 366 ? 9.962 0.828 -32.695 1.00 85.31 366 SER A N 1
ATOM 2947 C CA . SER A 1 366 ? 10.839 0.328 -33.750 1.00 85.31 366 SER A CA 1
ATOM 2948 C C . SER A 1 366 ? 10.729 1.151 -35.033 1.00 85.31 366 SER A C 1
ATOM 2950 O O . SER A 1 366 ? 9.628 1.582 -35.354 1.00 85.31 366 SER A O 1
ATOM 2952 N N . GLU A 1 367 ? 11.838 1.272 -35.760 1.00 81.25 367 GLU A N 1
ATOM 2953 C CA . GLU A 1 367 ? 11.970 1.921 -37.074 1.00 81.25 367 GLU A CA 1
ATOM 2954 C C . GLU A 1 367 ? 12.783 1.021 -38.019 1.00 81.25 367 GLU A C 1
ATOM 2956 O O . GLU A 1 367 ? 13.832 0.491 -37.624 1.00 81.25 367 GLU A O 1
ATOM 2961 N N . GLY A 1 368 ? 12.304 0.836 -39.251 1.00 65.31 368 GLY A N 1
ATOM 2962 C CA . GLY A 1 368 ? 12.825 -0.132 -40.211 1.00 65.31 368 GLY A CA 1
ATOM 2963 C C . GLY A 1 368 ? 13.905 0.383 -41.149 1.00 65.31 368 GLY A C 1
ATOM 2964 O O . GLY A 1 368 ? 14.936 -0.286 -41.257 1.00 65.31 368 GLY A O 1
ATOM 2965 N N . ASP A 1 369 ? 13.676 1.491 -41.855 1.00 59.97 369 ASP A N 1
ATOM 2966 C CA . ASP A 1 369 ? 14.617 2.062 -42.839 1.00 59.97 369 ASP A CA 1
ATOM 2967 C C . ASP A 1 369 ? 14.149 3.351 -43.548 1.00 59.97 369 ASP A C 1
ATOM 2969 O O . ASP A 1 369 ? 14.905 3.877 -44.372 1.00 59.97 369 ASP A O 1
ATOM 2973 N N . ASP A 1 370 ? 12.952 3.877 -43.281 1.00 56.88 370 ASP A N 1
ATOM 2974 C CA . ASP A 1 370 ? 12.344 4.904 -44.134 1.00 56.88 370 ASP A CA 1
ATOM 2975 C C . ASP A 1 370 ? 12.120 6.265 -43.459 1.00 56.88 370 ASP A C 1
ATOM 2977 O O . ASP A 1 370 ? 11.635 7.195 -44.114 1.00 56.88 370 ASP A O 1
ATOM 2981 N N . PHE A 1 371 ? 12.547 6.423 -42.198 1.00 56.81 371 PHE A N 1
ATOM 2982 C CA . PHE A 1 371 ? 12.353 7.639 -41.398 1.00 56.81 371 PHE A CA 1
ATOM 2983 C C . PHE A 1 371 ? 10.877 8.087 -41.406 1.00 56.81 371 PHE A C 1
ATOM 2985 O O . PHE A 1 371 ? 10.584 9.287 -41.311 1.00 56.81 371 PHE A O 1
ATOM 2992 N N . SER A 1 372 ? 9.935 7.156 -41.609 1.00 50.03 372 SER A N 1
ATOM 2993 C CA . SER A 1 372 ? 8.598 7.484 -42.113 1.00 50.03 372 SER A CA 1
ATOM 2994 C C . SER A 1 372 ? 7.535 7.671 -41.042 1.00 50.03 372 SER A C 1
ATOM 2996 O O . SER A 1 372 ? 6.349 7.681 -41.360 1.00 50.03 372 SER A O 1
ATOM 2998 N N . THR A 1 373 ? 7.894 7.956 -39.790 1.00 48.16 373 THR A N 1
ATOM 2999 C CA . THR A 1 373 ? 6.891 8.385 -38.807 1.00 48.16 373 THR A CA 1
ATOM 3000 C C . THR A 1 373 ? 7.243 9.695 -38.114 1.00 48.16 373 THR A C 1
ATOM 3002 O O . THR A 1 373 ? 7.774 9.764 -37.011 1.00 48.16 373 THR A O 1
ATOM 3005 N N . VAL A 1 374 ? 6.802 10.789 -38.746 1.00 41.41 374 VAL A N 1
ATOM 3006 C CA . VAL A 1 374 ? 6.399 12.000 -38.024 1.00 41.41 374 VAL A CA 1
ATOM 3007 C C . VAL A 1 374 ? 4.970 11.771 -37.526 1.00 41.41 374 VAL A C 1
ATOM 3009 O O . VAL A 1 374 ? 4.015 11.977 -38.278 1.00 41.41 374 VAL A O 1
ATOM 3012 N N . GLN A 1 375 ? 4.777 11.371 -36.265 1.00 41.81 375 GLN A N 1
ATOM 3013 C CA . GLN A 1 375 ? 3.514 11.685 -35.597 1.00 41.81 375 GLN A CA 1
ATOM 3014 C C . GLN A 1 375 ? 3.604 13.047 -34.914 1.00 41.81 375 GLN A C 1
ATOM 3016 O O . GLN A 1 375 ? 4.553 13.386 -34.211 1.00 41.81 375 GLN A O 1
ATOM 3021 N N . VAL A 1 376 ? 2.551 13.837 -35.106 1.00 40.75 376 VAL A N 1
ATOM 3022 C CA . VAL A 1 376 ? 2.325 15.085 -34.382 1.00 40.75 376 VAL A CA 1
ATOM 3023 C C . VAL A 1 376 ? 1.898 14.726 -32.954 1.00 40.75 376 VAL A C 1
ATOM 3025 O O . VAL A 1 376 ? 0.712 14.573 -32.672 1.00 40.75 376 VAL A O 1
ATOM 3028 N N . GLY A 1 377 ? 2.866 14.541 -32.055 1.00 44.53 377 GLY A N 1
ATOM 3029 C CA . GLY A 1 377 ? 2.627 14.283 -30.633 1.00 44.53 377 GLY A CA 1
ATOM 3030 C C . GLY A 1 377 ? 3.875 13.791 -29.898 1.00 44.53 377 GLY A C 1
ATOM 3031 O O . GLY A 1 377 ? 4.685 13.059 -30.455 1.00 44.53 377 GLY A O 1
ATOM 3032 N N . ALA A 1 378 ? 4.042 14.204 -28.638 1.00 38.62 378 ALA A N 1
ATOM 3033 C CA . ALA A 1 378 ? 5.173 13.808 -27.802 1.00 38.62 378 ALA A CA 1
ATOM 3034 C C . ALA A 1 378 ? 5.166 12.284 -27.562 1.00 38.62 378 ALA A C 1
ATOM 3036 O O . ALA A 1 378 ? 4.407 11.797 -26.728 1.00 38.62 378 ALA A O 1
ATOM 3037 N N . GLY A 1 379 ? 6.002 11.546 -28.301 1.00 45.72 379 GLY A N 1
ATOM 3038 C CA . GLY A 1 379 ? 6.261 10.118 -28.075 1.00 45.72 379 GLY A CA 1
ATOM 3039 C C . GLY A 1 379 ? 6.017 9.162 -29.250 1.00 45.72 379 GLY A C 1
ATOM 3040 O O . GLY A 1 379 ? 5.898 7.966 -28.994 1.00 45.72 379 GLY A O 1
ATOM 3041 N N . GLY A 1 380 ? 5.929 9.641 -30.497 1.00 47.16 380 GLY A N 1
ATOM 3042 C CA . GLY A 1 380 ? 5.696 8.789 -31.672 1.00 47.16 380 GLY A CA 1
ATOM 3043 C C . GLY A 1 380 ? 6.613 9.115 -32.850 1.00 47.16 380 GLY A C 1
ATOM 3044 O O . GLY A 1 380 ? 6.240 9.881 -33.732 1.00 47.16 380 GLY A O 1
ATOM 3045 N N . GLY A 1 381 ? 7.801 8.527 -32.841 1.00 56.44 381 GLY A N 1
ATOM 3046 C CA . GLY A 1 381 ? 8.679 8.361 -33.996 1.00 56.44 381 GLY A CA 1
ATOM 3047 C C . GLY A 1 381 ? 9.571 7.169 -33.678 1.00 56.44 381 GLY A C 1
ATOM 3048 O O . GLY A 1 381 ? 10.034 7.059 -32.537 1.00 56.44 381 GLY A O 1
ATOM 3049 N N . GLY A 1 382 ? 9.709 6.226 -34.605 1.00 63.09 382 GLY A N 1
ATOM 3050 C CA . GLY A 1 382 ? 10.568 5.072 -34.392 1.00 63.09 382 GLY A CA 1
ATOM 3051 C C . GLY A 1 382 ? 12.007 5.525 -34.106 1.00 63.09 382 GLY A C 1
ATOM 3052 O O . GLY A 1 382 ? 12.506 6.494 -34.682 1.00 63.09 382 GLY A O 1
ATOM 3053 N N . ASN A 1 383 ? 12.674 4.883 -33.148 1.00 72.25 383 ASN A N 1
ATOM 3054 C CA . ASN A 1 383 ? 14.025 5.288 -32.772 1.00 72.25 383 ASN A CA 1
ATOM 3055 C C . ASN A 1 383 ? 15.023 4.831 -33.843 1.00 72.25 383 ASN A C 1
ATOM 3057 O O . ASN A 1 383 ? 15.001 3.674 -34.262 1.00 72.25 383 ASN A O 1
ATOM 3061 N N . GLU A 1 384 ? 15.946 5.705 -34.241 1.00 73.50 384 GLU A N 1
ATOM 3062 C CA . GLU A 1 384 ? 17.010 5.346 -35.182 1.00 73.50 384 GLU A CA 1
ATOM 3063 C C . GLU A 1 384 ? 17.828 4.152 -34.655 1.00 73.50 384 GLU A C 1
ATOM 3065 O O . GLU A 1 384 ? 18.049 4.011 -33.446 1.00 73.50 384 GLU A O 1
ATOM 3070 N N . ASN A 1 385 ? 18.264 3.277 -35.565 1.00 77.12 385 ASN A N 1
ATOM 3071 C CA . ASN A 1 385 ? 19.004 2.049 -35.252 1.00 77.12 385 ASN A CA 1
ATOM 3072 C C . ASN A 1 385 ? 18.262 1.085 -34.303 1.00 77.12 385 ASN A C 1
ATOM 3074 O O . ASN A 1 385 ? 18.890 0.284 -33.620 1.00 77.12 385 ASN A O 1
ATOM 3078 N N . SER A 1 386 ? 16.926 1.135 -34.250 1.00 83.19 386 SER A N 1
ATOM 3079 C CA . SER A 1 386 ? 16.118 0.231 -33.416 1.00 83.19 386 SER A CA 1
ATOM 3080 C C . SER A 1 386 ? 15.713 -1.078 -34.099 1.00 83.19 386 SER A C 1
ATOM 3082 O O . SER A 1 386 ? 15.047 -1.916 -33.486 1.00 83.19 386 SER A O 1
ATOM 3084 N N . ARG A 1 387 ? 16.127 -1.307 -35.349 1.00 86.25 387 ARG A N 1
ATOM 3085 C CA . ARG A 1 387 ? 16.040 -2.624 -35.988 1.00 86.25 387 ARG A CA 1
ATOM 3086 C C . ARG A 1 387 ? 17.168 -3.529 -35.460 1.00 86.25 387 ARG A C 1
ATOM 3088 O O . ARG A 1 387 ? 18.307 -3.069 -35.391 1.00 86.25 387 ARG A O 1
ATOM 3095 N N . PRO A 1 388 ? 16.913 -4.806 -35.109 1.00 87.56 388 PRO A N 1
ATOM 3096 C CA . PRO A 1 388 ? 17.905 -5.651 -34.430 1.00 87.56 388 PRO A CA 1
ATOM 3097 C C . PRO A 1 388 ? 19.265 -5.846 -35.129 1.00 87.56 388 PRO A C 1
ATOM 3099 O O . PRO A 1 388 ? 20.251 -6.136 -34.461 1.00 87.56 388 PRO A O 1
ATOM 3102 N N . ASP A 1 389 ? 19.339 -5.735 -36.455 1.00 78.50 389 ASP A N 1
ATOM 3103 C CA . ASP A 1 389 ? 20.578 -5.802 -37.249 1.00 78.50 389 ASP A CA 1
ATOM 3104 C C . ASP A 1 389 ? 21.298 -4.452 -37.395 1.00 78.50 389 ASP A C 1
ATOM 3106 O O . ASP A 1 389 ? 22.489 -4.433 -37.704 1.00 78.50 389 ASP A O 1
ATOM 3110 N N . LEU A 1 390 ? 20.589 -3.342 -37.183 1.00 79.81 390 LEU A N 1
ATOM 3111 C CA . LEU A 1 390 ? 21.127 -1.980 -37.234 1.00 79.81 390 LEU A CA 1
ATOM 3112 C C . LEU A 1 390 ? 21.537 -1.462 -35.845 1.00 79.81 390 LEU A C 1
ATOM 3114 O O . LEU A 1 390 ? 22.342 -0.536 -35.757 1.00 79.81 390 LEU A O 1
ATOM 3118 N N . ASP A 1 391 ? 21.058 -2.088 -34.765 1.00 81.88 391 ASP A N 1
ATOM 3119 C CA . ASP A 1 391 ? 21.447 -1.797 -33.378 1.00 81.88 391 ASP A CA 1
ATOM 3120 C C . ASP A 1 391 ? 22.861 -2.315 -33.044 1.00 81.88 391 ASP A C 1
ATOM 3122 O O . ASP A 1 391 ? 23.067 -3.197 -32.208 1.00 81.88 391 ASP A O 1
ATOM 3126 N N . ALA A 1 392 ? 23.874 -1.771 -33.719 1.00 71.19 392 ALA A N 1
ATOM 3127 C CA . ALA A 1 392 ? 25.265 -2.196 -33.566 1.00 71.19 392 ALA A CA 1
ATOM 3128 C C . ALA A 1 392 ? 25.828 -1.958 -32.149 1.00 71.19 392 ALA A C 1
ATOM 3130 O O . ALA A 1 392 ? 26.822 -2.580 -31.765 1.00 71.19 392 ALA A O 1
ATOM 3131 N N . THR A 1 393 ? 25.215 -1.056 -31.376 1.00 77.31 393 THR A N 1
ATOM 3132 C CA . THR A 1 393 ? 25.632 -0.721 -30.007 1.00 77.31 393 THR A CA 1
ATOM 3133 C C . THR A 1 393 ? 24.912 -1.550 -28.940 1.00 77.31 393 THR A C 1
ATOM 3135 O O . THR A 1 393 ? 25.363 -1.552 -27.794 1.00 77.31 393 THR A O 1
ATOM 3138 N N . GLY A 1 394 ? 23.843 -2.278 -29.296 1.00 82.31 394 GLY A N 1
ATOM 3139 C CA . GLY A 1 394 ? 23.016 -3.042 -28.355 1.00 82.31 394 GLY A CA 1
ATOM 3140 C C . GLY A 1 394 ? 22.199 -2.146 -27.421 1.00 82.31 394 GLY A C 1
ATOM 3141 O O . GLY A 1 394 ? 21.979 -2.484 -26.257 1.00 82.31 394 GLY A O 1
ATOM 3142 N N . THR A 1 395 ? 21.799 -0.966 -27.898 1.00 87.38 395 THR A N 1
ATOM 3143 C CA . THR A 1 395 ? 21.033 0.008 -27.110 1.00 87.38 395 THR A CA 1
ATOM 3144 C C . THR A 1 395 ? 19.628 -0.504 -26.807 1.00 87.38 395 THR A C 1
ATOM 3146 O O . THR A 1 395 ? 19.109 -0.274 -25.715 1.00 87.38 395 THR A O 1
ATOM 3149 N N . TYR A 1 396 ? 19.007 -1.198 -27.757 1.00 88.88 396 TYR A N 1
ATOM 3150 C CA . TYR A 1 396 ? 17.615 -1.632 -27.717 1.00 88.88 396 TYR A CA 1
ATOM 3151 C C . TYR A 1 396 ? 17.470 -3.150 -27.675 1.00 88.88 396 TYR A C 1
ATOM 3153 O O . TYR A 1 396 ? 16.577 -3.654 -26.985 1.00 88.88 396 TYR A O 1
ATOM 3161 N N . TRP A 1 397 ? 18.345 -3.875 -28.369 1.00 90.38 397 TRP A N 1
ATOM 3162 C CA . TRP A 1 397 ? 18.268 -5.313 -28.580 1.00 90.38 397 TRP A CA 1
ATOM 3163 C C . TRP A 1 397 ? 19.556 -6.013 -28.167 1.00 90.38 397 TRP A C 1
ATOM 3165 O O . TRP A 1 397 ? 20.638 -5.705 -28.651 1.00 90.38 397 TRP A O 1
ATOM 3175 N N . ASN A 1 398 ? 19.409 -7.060 -27.356 1.00 90.25 398 ASN A N 1
ATOM 3176 C CA . ASN A 1 398 ? 20.470 -8.034 -27.130 1.00 90.25 398 ASN A CA 1
ATOM 3177 C C . ASN A 1 398 ? 20.113 -9.360 -27.796 1.00 90.25 398 ASN A C 1
ATOM 3179 O O . ASN A 1 398 ? 18.959 -9.795 -27.777 1.00 90.25 398 ASN A O 1
ATOM 3183 N N . VAL A 1 399 ? 21.110 -10.047 -28.348 1.00 87.31 399 VAL A N 1
ATOM 3184 C CA . VAL A 1 399 ? 20.902 -11.373 -28.931 1.00 87.31 399 VAL A CA 1
ATOM 3185 C C . VAL A 1 399 ? 20.527 -12.369 -27.831 1.00 87.31 399 VAL A C 1
ATOM 3187 O O . VAL A 1 399 ? 21.281 -12.586 -26.885 1.00 87.31 399 VAL A O 1
ATOM 3190 N N . LEU A 1 400 ? 19.362 -13.007 -27.968 1.00 87.12 400 LEU A N 1
ATOM 3191 C CA . LEU A 1 400 ? 18.922 -14.090 -27.087 1.00 87.12 400 LEU A CA 1
ATOM 3192 C C . LEU A 1 400 ? 19.385 -15.451 -27.615 1.00 87.12 400 LEU A C 1
ATOM 3194 O O . LEU A 1 400 ? 19.768 -16.337 -26.853 1.00 87.12 400 LEU A O 1
ATOM 3198 N N . THR A 1 401 ? 19.316 -15.652 -28.929 1.00 85.06 401 THR A N 1
ATOM 3199 C CA . THR A 1 401 ? 19.782 -16.876 -29.589 1.00 85.06 401 THR A CA 1
ATOM 3200 C C . THR A 1 401 ? 20.252 -16.533 -30.995 1.00 85.06 401 THR A C 1
ATOM 3202 O O . THR A 1 401 ? 19.485 -15.981 -31.784 1.00 85.06 401 THR A O 1
ATOM 3205 N N . VAL A 1 402 ? 21.507 -16.869 -31.297 1.00 75.44 402 VAL A N 1
ATOM 3206 C CA . VAL A 1 402 ? 22.102 -16.690 -32.627 1.00 75.44 402 VAL A CA 1
ATOM 3207 C C . VAL A 1 402 ? 21.630 -17.819 -33.542 1.00 75.44 402 VAL A C 1
ATOM 3209 O O . VAL A 1 402 ? 21.700 -18.993 -33.170 1.00 75.44 402 VAL A O 1
ATOM 3212 N N . GLY A 1 403 ? 21.154 -17.460 -34.732 1.00 72.88 403 GLY A N 1
ATOM 3213 C CA . GLY A 1 403 ? 20.947 -18.384 -35.842 1.00 72.88 403 GLY A CA 1
ATOM 3214 C C . GLY A 1 403 ? 22.246 -18.610 -36.624 1.00 72.88 403 GLY A C 1
ATOM 3215 O O . GLY A 1 403 ? 23.206 -19.159 -36.091 1.00 72.88 403 GLY A O 1
ATOM 3216 N N . SER A 1 404 ? 22.300 -18.214 -37.899 1.00 70.81 404 SER A N 1
ATOM 3217 C CA . SER A 1 404 ? 23.531 -18.297 -38.700 1.00 70.81 404 SER A CA 1
ATOM 3218 C C . SER A 1 404 ? 24.356 -17.008 -38.610 1.00 70.81 404 SER A C 1
ATOM 3220 O O . SER A 1 404 ? 23.888 -15.943 -38.993 1.00 70.81 404 SER A O 1
ATOM 3222 N N . GLU A 1 405 ? 25.622 -17.110 -38.190 1.00 63.44 405 GLU A N 1
ATOM 3223 C CA . GLU A 1 405 ? 26.571 -15.978 -38.128 1.00 63.44 405 GLU A CA 1
ATOM 3224 C C . GLU A 1 405 ? 26.879 -15.347 -39.502 1.00 63.44 405 GLU A C 1
ATOM 3226 O O . GLU A 1 405 ? 27.422 -14.247 -39.575 1.00 63.44 405 GLU A O 1
ATOM 3231 N N . ALA A 1 406 ? 26.529 -16.019 -40.604 1.00 66.12 406 ALA A N 1
ATOM 3232 C CA . ALA A 1 406 ? 26.734 -15.519 -41.962 1.00 66.12 406 ALA A CA 1
ATOM 3233 C C . ALA A 1 406 ? 25.709 -14.450 -42.388 1.00 66.12 406 ALA A C 1
ATOM 3235 O O . ALA A 1 406 ? 25.904 -13.820 -43.425 1.00 66.12 406 ALA A O 1
ATOM 3236 N N . GLU A 1 407 ? 24.637 -14.229 -41.616 1.00 65.00 407 GLU A N 1
ATOM 3237 C CA . GLU A 1 407 ? 23.592 -13.247 -41.954 1.00 65.00 407 GLU A CA 1
ATOM 3238 C C . GLU A 1 407 ? 24.083 -11.790 -41.892 1.00 65.00 407 GLU A C 1
ATOM 3240 O O . GLU A 1 407 ? 23.504 -10.929 -42.546 1.00 65.00 407 GLU A O 1
ATOM 3245 N N . PHE A 1 408 ? 25.181 -11.511 -41.181 1.00 64.38 408 PHE A N 1
ATOM 3246 C CA . PHE A 1 408 ? 25.764 -10.165 -41.086 1.00 64.38 408 PHE A CA 1
ATOM 3247 C C . PHE A 1 408 ? 26.635 -9.783 -42.299 1.00 64.38 408 PHE A C 1
ATOM 3249 O O . PHE A 1 408 ? 27.067 -8.639 -42.415 1.00 64.38 408 PHE A O 1
ATOM 3256 N N . LEU A 1 409 ? 26.917 -10.720 -43.210 1.00 74.50 409 LEU A N 1
ATOM 3257 C CA . LEU A 1 409 ? 27.711 -10.477 -44.416 1.00 74.50 409 LEU A CA 1
ATOM 3258 C C . LEU A 1 409 ? 26.793 -10.043 -45.565 1.00 74.50 409 LEU A C 1
ATOM 3260 O O . LEU A 1 409 ? 26.022 -10.849 -46.083 1.00 74.50 409 LEU A O 1
ATOM 3264 N N . THR A 1 410 ? 26.890 -8.785 -45.997 1.00 71.88 410 THR A N 1
ATOM 3265 C CA . THR A 1 410 ? 26.013 -8.231 -47.048 1.00 71.88 410 THR A CA 1
ATOM 3266 C C . THR A 1 410 ? 26.706 -8.106 -48.403 1.00 71.88 410 THR A C 1
ATOM 3268 O O . THR A 1 410 ? 26.050 -8.153 -49.443 1.00 71.88 410 THR A O 1
ATOM 3271 N N . THR A 1 411 ? 28.035 -7.975 -48.417 1.00 73.94 411 THR A N 1
ATOM 3272 C CA . THR A 1 411 ? 28.839 -7.664 -49.602 1.00 73.94 411 THR A CA 1
ATOM 3273 C C . THR A 1 411 ? 29.987 -8.657 -49.777 1.00 73.94 411 THR A C 1
ATOM 3275 O O . THR A 1 411 ? 30.540 -9.226 -48.834 1.00 73.94 411 THR A O 1
ATOM 3278 N N . LYS A 1 412 ? 30.380 -8.889 -51.034 1.00 76.19 412 LYS A N 1
ATOM 3279 C CA . LYS A 1 412 ? 31.529 -9.740 -51.354 1.00 76.19 412 LYS A CA 1
ATOM 3280 C C . LYS A 1 412 ? 32.816 -9.140 -50.775 1.00 76.19 412 LYS A C 1
ATOM 3282 O O . LYS A 1 412 ? 33.223 -8.061 -51.188 1.00 76.19 412 LYS A O 1
ATOM 3287 N N . GLY A 1 413 ? 33.501 -9.913 -49.932 1.00 78.38 413 GLY A N 1
ATOM 3288 C CA . GLY A 1 413 ? 34.778 -9.530 -49.319 1.00 78.38 413 GLY A CA 1
ATOM 3289 C C . GLY A 1 413 ? 34.664 -9.058 -47.868 1.00 78.38 413 GLY A C 1
ATOM 3290 O O . GLY A 1 413 ? 35.693 -8.791 -47.257 1.00 78.38 413 GLY A O 1
ATOM 3291 N N . ASP A 1 414 ? 33.448 -8.998 -47.324 1.00 81.31 414 ASP A N 1
ATOM 3292 C CA . ASP A 1 414 ? 33.209 -8.700 -45.914 1.00 81.31 414 ASP A CA 1
ATOM 3293 C C . ASP A 1 414 ? 33.789 -9.777 -44.986 1.00 81.31 414 ASP A C 1
ATOM 3295 O O . ASP A 1 414 ? 33.877 -10.959 -45.337 1.00 81.31 414 ASP A O 1
ATOM 3299 N N . LEU A 1 415 ? 34.136 -9.360 -43.770 1.00 84.00 415 LEU A N 1
ATOM 3300 C CA . LEU A 1 415 ? 34.581 -10.223 -42.680 1.00 84.00 415 LEU A CA 1
ATOM 3301 C C . LEU A 1 415 ? 33.617 -10.110 -41.492 1.00 84.00 415 LEU A C 1
ATOM 3303 O O . LEU A 1 415 ? 32.950 -9.094 -41.313 1.00 84.00 415 LEU A O 1
ATOM 3307 N N . VAL A 1 416 ? 33.559 -11.154 -40.663 1.00 83.56 416 VAL A N 1
ATOM 3308 C CA . VAL A 1 416 ? 32.835 -11.132 -39.381 1.00 83.56 416 VAL A CA 1
ATOM 3309 C C . VAL A 1 416 ? 33.847 -11.074 -38.245 1.00 83.56 416 VAL A C 1
ATOM 3311 O O . VAL A 1 416 ? 34.836 -11.810 -38.254 1.00 83.56 416 VAL A O 1
ATOM 3314 N N . TYR A 1 417 ? 33.582 -10.231 -37.251 1.00 82.12 417 TYR A N 1
ATOM 3315 C CA . TYR A 1 417 ? 34.287 -10.232 -35.971 1.00 82.12 417 TYR A CA 1
ATOM 3316 C C . TYR A 1 417 ? 33.285 -10.149 -34.816 1.00 82.12 417 TYR A C 1
ATOM 3318 O O . TYR A 1 417 ? 32.116 -9.846 -35.026 1.00 82.12 417 TYR A O 1
ATOM 3326 N N . TYR A 1 418 ? 33.721 -10.450 -33.596 1.00 76.94 418 TYR A N 1
ATOM 3327 C CA . TYR A 1 418 ? 32.872 -10.337 -32.410 1.00 76.94 418 TYR A CA 1
ATOM 3328 C C . TYR A 1 418 ? 33.008 -8.940 -31.794 1.00 76.94 418 TYR A C 1
ATOM 3330 O O . TYR A 1 418 ? 34.084 -8.579 -31.315 1.00 76.94 418 TYR A O 1
ATOM 3338 N N . GLY A 1 419 ? 31.919 -8.171 -31.824 1.00 72.00 419 GLY A N 1
ATOM 3339 C CA . GLY A 1 419 ? 31.770 -6.891 -31.135 1.00 72.00 419 GLY A CA 1
ATOM 3340 C C . GLY A 1 419 ? 31.052 -7.027 -29.786 1.00 72.00 419 GLY A C 1
ATOM 3341 O O . GLY A 1 419 ? 30.770 -8.130 -29.317 1.00 72.00 419 GLY A O 1
ATOM 3342 N N . GLY A 1 420 ? 30.726 -5.892 -29.157 1.00 64.00 420 GLY A N 1
ATOM 3343 C CA . GLY A 1 420 ? 30.052 -5.854 -27.848 1.00 64.00 420 GLY A CA 1
ATOM 3344 C C . GLY A 1 420 ? 28.636 -6.451 -27.833 1.00 64.00 420 GLY A C 1
ATOM 3345 O O . GLY A 1 420 ? 28.204 -6.946 -26.796 1.00 64.00 420 GLY A O 1
ATOM 3346 N N . ALA A 1 421 ? 27.949 -6.461 -28.982 1.00 62.69 421 ALA A N 1
ATOM 3347 C CA . ALA A 1 421 ? 26.575 -6.951 -29.145 1.00 62.69 421 ALA A CA 1
ATOM 3348 C C . ALA A 1 421 ? 26.474 -8.322 -29.859 1.00 62.69 421 ALA A C 1
ATOM 3350 O O . ALA A 1 421 ? 25.373 -8.800 -30.130 1.00 62.69 421 ALA A O 1
ATOM 3351 N N . GLY A 1 422 ? 27.607 -8.979 -30.152 1.00 69.31 422 GLY A N 1
ATOM 3352 C CA . GLY A 1 422 ? 27.658 -10.255 -30.879 1.00 69.31 422 GLY A CA 1
ATOM 3353 C C . GLY A 1 422 ? 28.430 -10.169 -32.203 1.00 69.31 422 GLY A C 1
ATOM 3354 O O . GLY A 1 422 ? 29.332 -9.339 -32.326 1.00 69.31 422 GLY A O 1
ATOM 3355 N N . PRO A 1 423 ? 28.136 -11.039 -33.186 1.00 73.69 423 PRO A N 1
ATOM 3356 C CA . PRO A 1 423 ? 28.781 -10.997 -34.496 1.00 73.69 423 PRO A CA 1
ATOM 3357 C C . PRO A 1 423 ? 28.505 -9.665 -35.209 1.00 73.69 423 PRO A C 1
ATOM 3359 O O . PRO A 1 423 ? 27.361 -9.250 -35.361 1.00 73.69 423 PRO A O 1
ATOM 3362 N N . THR A 1 424 ? 29.562 -8.990 -35.645 1.00 75.38 424 THR A N 1
ATOM 3363 C CA . THR A 1 424 ? 29.535 -7.681 -36.300 1.00 75.38 424 THR A CA 1
ATOM 3364 C C . THR A 1 424 ? 30.214 -7.773 -37.663 1.00 75.38 424 THR A C 1
ATOM 3366 O O . THR A 1 424 ? 31.200 -8.494 -37.848 1.00 75.38 424 THR A O 1
ATOM 3369 N N . ARG A 1 425 ? 29.680 -7.029 -38.633 1.00 79.75 425 ARG A N 1
ATOM 3370 C CA . ARG A 1 425 ? 30.228 -6.924 -39.986 1.00 79.75 425 ARG A CA 1
ATOM 3371 C C . ARG A 1 425 ? 31.427 -5.974 -40.011 1.00 79.75 425 ARG A C 1
ATOM 3373 O O . ARG A 1 425 ? 31.297 -4.811 -39.645 1.00 79.75 425 ARG A O 1
ATOM 3380 N N . LEU A 1 426 ? 32.557 -6.437 -40.538 1.00 82.19 426 LEU A N 1
ATOM 3381 C CA . LEU A 1 426 ? 33.644 -5.593 -41.028 1.00 82.19 426 LEU A CA 1
ATOM 3382 C C . LEU A 1 426 ? 33.534 -5.519 -42.564 1.00 82.19 426 LEU A C 1
ATOM 3384 O O . LEU A 1 426 ? 33.719 -6.549 -43.222 1.00 82.19 426 LEU A O 1
ATOM 3388 N N . PRO A 1 427 ? 33.207 -4.349 -43.149 1.00 79.44 427 PRO A N 1
ATOM 3389 C CA . PRO A 1 427 ? 33.081 -4.200 -44.597 1.00 79.44 427 PRO A CA 1
ATOM 3390 C C . PRO A 1 427 ? 34.367 -4.578 -45.338 1.00 79.44 427 PRO A C 1
ATOM 3392 O O . PRO A 1 427 ? 35.461 -4.498 -44.774 1.00 79.44 427 PRO A O 1
ATOM 3395 N N . VAL A 1 428 ? 34.255 -4.943 -46.615 1.00 81.31 428 VAL A N 1
ATOM 3396 C CA . VAL A 1 428 ? 35.426 -5.046 -47.500 1.00 81.31 428 VAL A CA 1
ATOM 3397 C C . VAL A 1 428 ? 36.219 -3.726 -47.505 1.00 81.31 428 VAL A C 1
ATOM 3399 O O . VAL A 1 428 ? 35.642 -2.654 -47.668 1.00 81.31 428 VAL A O 1
ATOM 3402 N N . GLY A 1 429 ? 37.534 -3.801 -47.286 1.00 74.81 429 GLY A N 1
ATOM 3403 C CA . GLY A 1 429 ? 38.417 -2.629 -47.273 1.00 74.81 429 GLY A CA 1
ATOM 3404 C C . GLY A 1 429 ? 38.711 -2.071 -48.669 1.00 74.81 429 GLY A C 1
ATOM 3405 O O . GLY A 1 429 ? 38.448 -2.718 -49.687 1.00 74.81 429 GLY A O 1
ATOM 3406 N N . ASN A 1 430 ? 39.311 -0.881 -48.711 1.00 73.25 430 ASN A N 1
ATOM 3407 C CA . ASN A 1 430 ? 39.743 -0.216 -49.941 1.00 73.25 430 ASN A CA 1
ATOM 3408 C C . ASN A 1 430 ? 41.054 -0.803 -50.492 1.00 73.25 430 ASN A C 1
ATOM 3410 O O . ASN A 1 430 ? 41.844 -1.440 -49.785 1.00 73.25 430 ASN A O 1
ATOM 3414 N N . GLU A 1 431 ? 41.300 -0.592 -51.788 1.00 69.19 431 GLU A N 1
ATOM 3415 C CA . GLU A 1 431 ? 42.500 -1.097 -52.459 1.00 69.19 431 GLU A CA 1
ATOM 3416 C C . GLU A 1 431 ? 43.772 -0.526 -51.799 1.00 69.19 431 GLU A C 1
ATOM 3418 O O . GLU A 1 431 ? 43.950 0.681 -51.711 1.00 69.19 431 GLU A O 1
ATOM 3423 N N . GLY A 1 432 ? 44.688 -1.394 -51.354 1.00 68.06 432 GLY A N 1
ATOM 3424 C CA . GLY A 1 432 ? 45.952 -0.982 -50.723 1.00 68.06 432 GLY A CA 1
ATOM 3425 C C . GLY A 1 432 ? 45.926 -0.921 -49.193 1.00 68.06 432 GLY A C 1
ATOM 3426 O O . GLY A 1 432 ? 46.983 -0.750 -48.585 1.00 68.06 432 GLY A O 1
ATOM 3427 N N . GLN A 1 433 ? 44.767 -1.122 -48.564 1.00 76.19 433 GLN A N 1
ATOM 3428 C CA . GLN A 1 433 ? 44.682 -1.306 -47.117 1.00 76.19 433 GLN A CA 1
ATOM 3429 C C . GLN A 1 433 ? 45.106 -2.724 -46.706 1.00 76.19 433 GLN A C 1
ATOM 3431 O O . GLN A 1 433 ? 44.912 -3.703 -47.431 1.00 76.19 433 GLN A O 1
ATOM 3436 N N . VAL A 1 434 ? 45.673 -2.833 -45.507 1.00 80.12 434 VAL A N 1
ATOM 3437 C CA . VAL A 1 434 ? 45.977 -4.092 -44.823 1.00 80.12 434 VAL A CA 1
ATOM 3438 C C . VAL A 1 434 ? 45.131 -4.209 -43.560 1.00 80.12 434 VAL A C 1
ATOM 3440 O O . VAL A 1 434 ? 44.769 -3.204 -42.947 1.00 80.12 434 VAL A O 1
ATOM 3443 N N . LEU A 1 435 ? 44.820 -5.443 -43.167 1.00 86.06 435 LEU A N 1
ATOM 3444 C CA . LEU A 1 435 ? 44.119 -5.710 -41.916 1.00 86.06 435 LEU A CA 1
ATOM 3445 C C . LEU A 1 435 ? 45.114 -5.629 -40.751 1.00 86.06 435 LEU A C 1
ATOM 3447 O O . LEU A 1 435 ? 46.132 -6.327 -40.759 1.00 86.06 435 LEU A O 1
ATOM 3451 N N . ARG A 1 436 ? 44.813 -4.808 -39.746 1.00 83.50 436 ARG A N 1
ATOM 3452 C CA . ARG A 1 436 ? 45.577 -4.718 -38.494 1.00 83.50 436 ARG A CA 1
ATOM 3453 C C . ARG A 1 436 ? 44.651 -4.799 -37.281 1.00 83.50 436 ARG A C 1
ATOM 3455 O O . ARG A 1 436 ? 43.432 -4.786 -37.416 1.00 83.50 436 ARG A O 1
ATOM 3462 N N . VAL A 1 437 ? 45.242 -4.917 -36.096 1.00 84.31 437 VAL A N 1
ATOM 3463 C CA . VAL A 1 437 ? 44.519 -4.812 -34.822 1.00 84.31 437 VAL A CA 1
ATOM 3464 C C . VAL A 1 437 ? 44.520 -3.344 -34.409 1.00 84.31 437 VAL A C 1
ATOM 3466 O O . VAL A 1 437 ? 45.591 -2.740 -34.360 1.00 84.31 437 VAL A O 1
ATOM 3469 N N . SER A 1 438 ? 43.340 -2.785 -34.153 1.00 81.50 438 SER A N 1
ATOM 3470 C CA . SER A 1 438 ? 43.177 -1.413 -33.670 1.00 81.50 438 SER A CA 1
ATOM 3471 C C . SER A 1 438 ? 43.599 -1.270 -32.205 1.00 81.50 438 SER A C 1
ATOM 3473 O O . SER A 1 438 ? 43.747 -2.263 -31.485 1.00 81.50 438 SER A O 1
ATOM 3475 N N . ASP A 1 439 ? 43.703 -0.030 -31.720 1.00 76.62 439 ASP A N 1
ATOM 3476 C CA . ASP A 1 439 ? 43.936 0.260 -30.295 1.00 76.62 439 ASP A CA 1
ATOM 3477 C C . ASP A 1 439 ? 42.821 -0.299 -29.386 1.00 76.62 439 ASP A C 1
ATOM 3479 O O . ASP A 1 439 ? 43.048 -0.584 -28.210 1.00 76.62 439 ASP A O 1
ATOM 3483 N N . GLY A 1 440 ? 41.625 -0.521 -29.944 1.00 78.44 440 GLY A N 1
ATOM 3484 C CA . GLY A 1 440 ? 40.487 -1.165 -29.281 1.00 78.44 440 GLY A CA 1
ATOM 3485 C C . GLY A 1 440 ? 40.514 -2.698 -29.311 1.00 78.44 440 GLY A C 1
ATOM 3486 O O . GLY A 1 440 ? 39.511 -3.319 -28.971 1.00 78.44 440 GLY A O 1
ATOM 3487 N N . ALA A 1 441 ? 41.623 -3.314 -29.736 1.00 81.69 441 ALA A N 1
ATOM 3488 C CA . ALA A 1 441 ? 41.789 -4.764 -29.872 1.00 81.69 441 ALA A CA 1
ATOM 3489 C C . ALA A 1 441 ? 40.780 -5.449 -30.821 1.00 81.69 441 ALA A C 1
ATOM 3491 O O . ALA A 1 441 ? 40.534 -6.652 -30.706 1.00 81.69 441 ALA A O 1
ATOM 3492 N N . ILE A 1 442 ? 40.230 -4.703 -31.784 1.00 82.62 442 ILE A N 1
ATOM 3493 C CA . ILE A 1 442 ? 39.343 -5.217 -32.840 1.00 82.62 442 ILE A CA 1
ATOM 3494 C C . ILE A 1 442 ? 40.032 -5.141 -34.216 1.00 82.62 442 ILE A C 1
ATOM 3496 O O . ILE A 1 442 ? 40.964 -4.353 -34.383 1.00 82.62 442 ILE A O 1
ATOM 3500 N N . PRO A 1 443 ? 39.631 -5.955 -35.211 1.00 83.38 443 PRO A N 1
ATOM 3501 C CA . PRO A 1 443 ? 40.197 -5.868 -36.558 1.00 83.38 443 PRO A CA 1
ATOM 3502 C C . PRO A 1 443 ? 39.785 -4.566 -37.269 1.00 83.38 443 PRO A C 1
ATOM 3504 O O . PRO A 1 443 ? 38.606 -4.220 -37.270 1.00 83.38 443 PRO A O 1
ATOM 3507 N N . GLU A 1 444 ? 40.730 -3.880 -37.916 1.00 83.25 444 GLU A N 1
ATOM 3508 C CA . GLU A 1 444 ? 40.481 -2.675 -38.726 1.00 83.25 444 GLU A CA 1
ATOM 3509 C C . GLU A 1 444 ? 41.323 -2.645 -40.015 1.00 83.25 444 GLU A C 1
ATOM 3511 O O . GLU A 1 444 ? 42.398 -3.253 -40.089 1.00 83.25 444 GLU A O 1
ATOM 3516 N N . TRP A 1 445 ? 40.854 -1.913 -41.032 1.00 81.56 445 TRP A N 1
ATOM 3517 C CA . TRP A 1 445 ? 41.602 -1.653 -42.268 1.00 81.56 445 TRP A CA 1
ATOM 3518 C C . TRP A 1 445 ? 42.483 -0.404 -42.130 1.00 81.56 445 TRP A C 1
ATOM 3520 O O . TRP A 1 445 ? 42.016 0.632 -41.671 1.00 81.56 445 TRP A O 1
ATOM 3530 N N . SER A 1 446 ? 43.749 -0.474 -42.553 1.00 75.56 446 SER A N 1
ATOM 3531 C CA . SER A 1 446 ? 44.696 0.654 -42.497 1.00 75.56 446 SER A CA 1
ATOM 3532 C C . SER A 1 446 ? 45.691 0.614 -43.654 1.00 75.56 446 SER A C 1
ATOM 3534 O O . SER A 1 446 ? 46.104 -0.461 -44.081 1.00 75.56 446 SER A O 1
ATOM 3536 N N . TYR A 1 447 ? 46.167 1.772 -44.117 1.00 73.56 447 TYR A N 1
ATOM 3537 C CA . TYR A 1 447 ? 47.322 1.840 -45.021 1.00 73.56 447 TYR A CA 1
ATOM 3538 C C . TYR A 1 447 ? 48.631 1.631 -44.245 1.00 73.56 447 TYR A C 1
ATOM 3540 O O . TYR A 1 447 ? 48.788 2.135 -43.131 1.00 73.56 447 TYR A O 1
ATOM 3548 N N . LEU A 1 448 ? 49.573 0.873 -44.813 1.00 71.44 448 LEU A N 1
ATOM 3549 C CA . LEU A 1 448 ? 50.884 0.606 -44.214 1.00 71.44 448 LEU A CA 1
ATOM 3550 C C . LEU A 1 448 ? 51.959 1.481 -44.871 1.00 71.44 448 LEU A C 1
ATOM 3552 O O . LEU A 1 448 ? 52.066 1.527 -46.094 1.00 71.44 448 LEU A O 1
ATOM 3556 N N . GLY A 1 449 ? 52.784 2.152 -44.062 1.00 70.12 449 GLY A N 1
ATOM 3557 C CA . GLY A 1 449 ? 53.949 2.898 -44.556 1.00 70.12 449 GLY A CA 1
ATOM 3558 C C . GLY A 1 449 ? 53.630 4.182 -45.333 1.00 70.12 449 GLY A C 1
ATOM 3559 O O . GLY A 1 449 ? 54.513 4.699 -46.013 1.00 70.12 449 GLY A O 1
ATOM 3560 N N . ALA A 1 450 ? 52.403 4.702 -45.239 1.00 68.94 450 ALA A N 1
ATOM 3561 C CA . ALA A 1 450 ? 52.079 6.042 -45.719 1.00 68.94 450 ALA A CA 1
ATOM 3562 C C . ALA A 1 450 ? 52.762 7.091 -44.826 1.00 68.94 450 ALA A C 1
ATOM 3564 O O . ALA A 1 450 ? 52.756 6.972 -43.602 1.00 68.94 450 ALA A O 1
ATOM 3565 N N . THR A 1 451 ? 53.380 8.098 -45.438 1.00 70.69 451 THR A N 1
ATOM 3566 C CA . THR A 1 451 ? 53.958 9.254 -44.738 1.00 70.69 451 THR A CA 1
ATOM 3567 C C . THR A 1 451 ? 53.362 10.523 -45.328 1.00 70.69 451 THR A C 1
ATOM 3569 O O . THR A 1 451 ? 53.192 10.616 -46.546 1.00 70.69 451 THR A O 1
ATOM 3572 N N . ASP A 1 452 ? 53.059 11.497 -44.476 1.00 69.25 452 ASP A N 1
ATOM 3573 C CA . ASP A 1 452 ? 52.520 12.779 -44.919 1.00 69.25 452 ASP A CA 1
ATOM 3574 C C . ASP A 1 452 ? 53.488 13.492 -45.865 1.00 69.25 452 ASP A C 1
ATOM 3576 O O . ASP A 1 452 ? 54.701 13.503 -45.658 1.00 69.25 452 ASP A O 1
ATOM 3580 N N . ASP A 1 453 ? 52.931 14.074 -46.928 1.00 72.56 453 ASP A N 1
ATOM 3581 C CA . ASP A 1 453 ? 53.649 14.844 -47.950 1.00 72.56 453 ASP A CA 1
ATOM 3582 C C . ASP A 1 453 ? 54.757 14.084 -48.707 1.00 72.56 453 ASP A C 1
ATOM 3584 O O . ASP A 1 453 ? 55.513 14.679 -49.479 1.00 72.56 453 ASP A O 1
ATOM 3588 N N . VAL A 1 454 ? 54.815 12.755 -48.566 1.00 82.38 454 VAL A N 1
ATOM 3589 C CA . VAL A 1 454 ? 55.701 11.881 -49.341 1.00 82.38 454 VAL A CA 1
ATOM 3590 C C . VAL A 1 454 ? 54.883 11.109 -50.369 1.00 82.38 454 VAL A C 1
ATOM 3592 O O . VAL A 1 454 ? 53.991 10.337 -50.025 1.00 82.38 454 VAL A O 1
ATOM 3595 N N . TYR A 1 455 ? 55.229 11.289 -51.645 1.00 85.50 455 TYR A N 1
ATOM 3596 C CA . TYR A 1 455 ? 54.609 10.573 -52.757 1.00 85.50 455 TYR A CA 1
ATOM 3597 C C . TYR A 1 455 ? 55.628 9.686 -53.466 1.00 85.50 455 TYR A C 1
ATOM 3599 O O . TYR A 1 455 ? 56.740 10.111 -53.789 1.00 85.50 455 TYR A O 1
ATOM 3607 N N . TYR A 1 456 ? 55.235 8.446 -53.736 1.00 87.56 456 TYR A N 1
ATOM 3608 C CA . TYR A 1 456 ? 56.075 7.442 -54.373 1.00 87.56 456 TYR A CA 1
ATOM 3609 C C . TYR A 1 456 ? 55.751 7.358 -55.863 1.00 87.56 456 TYR A C 1
ATOM 3611 O O . TYR A 1 456 ? 54.590 7.256 -56.255 1.00 87.56 456 TYR A O 1
ATOM 3619 N N . VAL A 1 457 ? 56.787 7.365 -56.705 1.00 90.69 457 VAL A N 1
ATOM 3620 C CA . VAL A 1 457 ? 56.665 7.212 -58.161 1.00 90.69 457 VAL A CA 1
ATOM 3621 C C . VAL A 1 457 ? 57.598 6.101 -58.619 1.00 90.69 457 VAL A C 1
ATOM 3623 O O . VAL A 1 457 ? 58.793 6.134 -58.325 1.00 90.69 457 VAL A O 1
ATOM 3626 N N . ALA A 1 458 ? 57.076 5.124 -59.359 1.00 91.06 458 ALA A N 1
ATOM 3627 C CA . ALA A 1 458 ? 57.875 4.037 -59.906 1.00 91.06 458 ALA A CA 1
ATOM 3628 C C . ALA A 1 458 ? 57.305 3.522 -61.240 1.00 91.06 458 ALA A C 1
ATOM 3630 O O . ALA A 1 458 ? 56.092 3.528 -61.433 1.00 91.06 458 ALA A O 1
ATOM 3631 N N . PRO A 1 459 ? 58.136 2.974 -62.152 1.00 89.50 459 PRO A N 1
ATOM 3632 C CA . PRO A 1 459 ? 57.670 2.498 -63.463 1.00 89.50 459 PRO A CA 1
ATOM 3633 C C . PRO A 1 459 ? 56.603 1.391 -63.422 1.00 89.50 459 PRO A C 1
ATOM 3635 O O . PRO A 1 459 ? 55.880 1.204 -64.400 1.00 89.50 459 PRO A O 1
ATOM 3638 N N . HIS A 1 460 ? 56.528 0.645 -62.315 1.00 88.31 460 HIS A N 1
ATOM 3639 C CA . HIS A 1 460 ? 55.541 -0.414 -62.078 1.00 88.31 460 HIS A CA 1
ATOM 3640 C C . HIS A 1 460 ? 54.255 0.093 -61.398 1.00 88.31 460 HIS A C 1
ATOM 3642 O O . HIS A 1 460 ? 53.354 -0.702 -61.145 1.00 88.31 460 HIS A O 1
ATOM 3648 N N . GLY A 1 461 ? 54.186 1.390 -61.091 1.00 88.38 461 GLY A N 1
ATOM 3649 C CA . GLY A 1 461 ? 53.029 2.041 -60.494 1.00 88.38 461 GLY A CA 1
ATOM 3650 C C . GLY A 1 461 ? 51.852 2.212 -61.454 1.00 88.38 461 GLY A C 1
ATOM 3651 O O . GLY A 1 461 ? 51.910 1.847 -62.635 1.00 88.38 461 GLY A O 1
ATOM 3652 N N . VAL A 1 462 ? 50.779 2.817 -60.945 1.00 90.00 462 VAL A N 1
ATOM 3653 C CA . VAL A 1 462 ? 49.565 3.150 -61.705 1.00 90.00 462 VAL A CA 1
ATOM 3654 C C . VAL A 1 462 ? 49.186 4.603 -61.422 1.00 90.00 462 VAL A C 1
ATOM 3656 O O . VAL A 1 462 ? 49.198 5.034 -60.276 1.00 90.00 462 VAL A O 1
ATOM 3659 N N . ASP A 1 463 ? 48.850 5.364 -62.463 1.00 88.69 463 ASP A N 1
ATOM 3660 C CA . ASP A 1 463 ? 48.369 6.743 -62.326 1.00 88.69 463 ASP A CA 1
ATOM 3661 C C . ASP A 1 463 ? 46.860 6.724 -62.002 1.00 88.69 463 ASP A C 1
ATOM 3663 O O . ASP A 1 463 ? 46.017 6.690 -62.900 1.00 88.69 463 ASP A O 1
ATOM 3667 N N . LYS A 1 464 ? 46.537 6.668 -60.706 1.00 84.56 464 LYS A N 1
ATOM 3668 C CA . LYS A 1 464 ? 45.190 6.805 -60.120 1.00 84.56 464 LYS A CA 1
ATOM 3669 C C . LYS A 1 464 ? 45.220 7.894 -59.039 1.00 84.56 464 LYS A C 1
ATOM 3671 O O . LYS A 1 464 ? 46.299 8.133 -58.508 1.00 84.56 464 LYS A O 1
ATOM 3676 N N . PRO A 1 465 ? 44.089 8.524 -58.678 1.00 79.62 465 PRO A N 1
ATOM 3677 C CA . PRO A 1 465 ? 44.054 9.475 -57.568 1.00 79.62 465 PRO A CA 1
ATOM 3678 C C . PRO A 1 465 ? 44.548 8.850 -56.253 1.00 79.62 465 PRO A C 1
ATOM 3680 O O . PRO A 1 465 ? 44.365 7.658 -56.023 1.00 79.62 465 PRO A O 1
ATOM 3683 N N . ALA A 1 466 ? 45.166 9.645 -55.377 1.00 74.81 466 ALA A N 1
ATOM 3684 C CA . ALA A 1 466 ? 45.422 9.213 -54.001 1.00 74.81 466 ALA A CA 1
ATOM 3685 C C . ALA A 1 466 ? 44.080 8.991 -53.258 1.00 74.81 466 ALA A C 1
ATOM 3687 O O . ALA A 1 466 ? 43.109 9.655 -53.612 1.00 74.81 466 ALA A O 1
ATOM 3688 N N . PRO A 1 467 ? 43.993 8.106 -52.243 1.00 70.06 467 PRO A N 1
ATOM 3689 C CA . PRO A 1 467 ? 45.049 7.226 -51.738 1.00 70.06 467 PRO A CA 1
ATOM 3690 C C . PRO A 1 467 ? 45.271 5.938 -52.555 1.00 70.06 467 PRO A C 1
ATOM 3692 O O . PRO A 1 467 ? 46.246 5.241 -52.278 1.00 70.06 467 PRO A O 1
ATOM 3695 N N . ASP A 1 468 ? 44.458 5.646 -53.582 1.00 76.19 468 ASP A N 1
ATOM 3696 C CA . ASP A 1 468 ? 44.550 4.409 -54.389 1.00 76.19 468 ASP A CA 1
ATOM 3697 C C . ASP A 1 468 ? 45.936 4.194 -55.030 1.00 76.19 468 ASP A C 1
ATOM 3699 O O . ASP A 1 468 ? 46.347 3.059 -55.299 1.00 76.19 468 ASP A O 1
ATOM 3703 N N . ALA A 1 469 ? 46.656 5.287 -55.307 1.00 80.69 469 ALA A N 1
ATOM 3704 C CA . ALA A 1 469 ? 48.059 5.276 -55.701 1.00 80.69 469 ALA A CA 1
ATOM 3705 C C . ALA A 1 469 ? 48.829 6.502 -55.171 1.00 80.69 469 ALA A C 1
ATOM 3707 O O . ALA A 1 469 ? 48.262 7.515 -54.769 1.00 80.69 469 ALA A O 1
ATOM 3708 N N . GLY A 1 470 ? 50.156 6.401 -55.168 1.00 80.31 470 GLY A N 1
ATOM 3709 C CA . GLY A 1 470 ? 51.114 7.446 -54.818 1.00 80.31 470 GLY A CA 1
ATOM 3710 C C . GLY A 1 470 ? 51.446 7.571 -53.333 1.00 80.31 470 GLY A C 1
ATOM 3711 O O . GLY A 1 470 ? 52.514 8.087 -53.023 1.00 80.31 470 GLY A O 1
ATOM 3712 N N . ARG A 1 471 ? 50.594 7.093 -52.416 1.00 79.69 471 ARG A N 1
ATOM 3713 C CA . ARG A 1 471 ? 50.760 7.285 -50.957 1.00 79.69 471 ARG A CA 1
ATOM 3714 C C . ARG A 1 471 ? 51.653 6.266 -50.260 1.00 79.69 471 ARG A C 1
ATOM 3716 O O . ARG A 1 471 ? 52.225 6.572 -49.219 1.00 79.69 471 ARG A O 1
ATOM 3723 N N . THR A 1 472 ? 51.782 5.071 -50.821 1.00 79.31 472 THR A N 1
ATOM 3724 C CA . THR A 1 472 ? 52.584 3.989 -50.244 1.00 79.31 472 THR A CA 1
ATOM 3725 C C . THR A 1 472 ? 53.583 3.463 -51.265 1.00 79.31 472 THR A C 1
ATOM 3727 O O . THR A 1 472 ? 53.399 3.597 -52.478 1.00 79.31 472 THR A O 1
ATOM 3730 N N . ILE A 1 473 ? 54.648 2.828 -50.773 1.00 81.19 473 ILE A N 1
ATOM 3731 C CA . ILE A 1 473 ? 55.644 2.177 -51.630 1.00 81.19 473 ILE A CA 1
ATOM 3732 C C . ILE A 1 473 ? 55.053 1.011 -52.439 1.00 81.19 473 ILE A C 1
ATOM 3734 O O . ILE A 1 473 ? 55.544 0.719 -53.526 1.00 81.19 473 ILE A O 1
ATOM 3738 N N . ASP A 1 474 ? 53.988 0.380 -51.935 1.00 79.38 474 ASP A N 1
ATOM 3739 C CA . ASP A 1 474 ? 53.323 -0.762 -52.574 1.00 79.38 474 ASP A CA 1
ATOM 3740 C C . ASP A 1 474 ? 52.434 -0.348 -53.756 1.00 79.38 474 ASP A C 1
ATOM 3742 O O . ASP A 1 474 ? 52.159 -1.149 -54.655 1.00 79.38 474 ASP A O 1
ATOM 3746 N N . LYS A 1 475 ? 51.986 0.912 -53.777 1.00 83.12 475 LYS A N 1
ATOM 3747 C CA . LYS A 1 475 ? 51.125 1.478 -54.822 1.00 83.12 475 LYS A CA 1
ATOM 3748 C C . LYS A 1 475 ? 51.649 2.845 -55.269 1.00 83.12 475 LYS A C 1
ATOM 3750 O O . LYS A 1 475 ? 50.974 3.843 -55.053 1.00 83.12 475 LYS A O 1
ATOM 3755 N N . PRO A 1 476 ? 52.831 2.945 -55.899 1.00 87.88 476 PRO A N 1
ATOM 3756 C CA . PRO A 1 476 ? 53.347 4.227 -56.365 1.00 87.88 476 PRO A CA 1
ATOM 3757 C C . PRO A 1 476 ? 52.582 4.726 -57.604 1.00 87.88 476 PRO A C 1
ATOM 3759 O O . PRO A 1 476 ? 51.995 3.936 -58.350 1.00 87.88 476 PRO A O 1
ATOM 3762 N N . PHE A 1 477 ? 52.644 6.031 -57.879 1.00 91.25 477 PHE A N 1
ATOM 3763 C CA . PHE A 1 477 ? 52.258 6.576 -59.183 1.00 91.25 477 PHE A CA 1
ATOM 3764 C C . PHE A 1 477 ? 53.180 6.034 -60.281 1.00 91.25 477 PHE A C 1
ATOM 3766 O O . PHE A 1 477 ? 54.343 5.700 -60.032 1.00 91.25 477 PHE A O 1
ATOM 3773 N N . LYS A 1 478 ? 52.687 5.961 -61.520 1.00 92.56 478 LYS A N 1
ATOM 3774 C CA . LYS A 1 478 ? 53.467 5.464 -62.660 1.00 92.56 478 LYS A CA 1
ATOM 3775 C C . LYS A 1 478 ? 54.393 6.532 -63.226 1.00 92.56 478 LYS A C 1
ATOM 3777 O O . LYS A 1 478 ? 55.520 6.223 -63.620 1.00 92.56 478 LYS A O 1
ATOM 3782 N N . THR A 1 479 ? 53.918 7.774 -63.320 1.00 93.44 479 THR A N 1
ATOM 3783 C CA . THR A 1 479 ? 54.650 8.861 -63.979 1.00 93.44 479 THR A CA 1
ATOM 3784 C C . THR A 1 479 ? 54.884 10.058 -63.063 1.00 93.44 479 THR A C 1
ATOM 3786 O O . THR A 1 479 ? 54.017 10.468 -62.298 1.00 93.44 479 THR A O 1
ATOM 3789 N N . ILE A 1 480 ? 56.071 10.671 -63.179 1.00 92.12 480 ILE A N 1
ATOM 3790 C CA . ILE A 1 480 ? 56.423 11.886 -62.419 1.00 92.12 480 ILE A CA 1
ATOM 3791 C C . ILE A 1 480 ? 55.481 13.038 -62.784 1.00 92.12 480 ILE A C 1
ATOM 3793 O O . ILE A 1 480 ? 55.090 13.810 -61.920 1.00 92.12 480 ILE A O 1
ATOM 3797 N N . ARG A 1 481 ? 55.076 13.132 -64.058 1.00 92.75 481 ARG A N 1
ATOM 3798 C CA . ARG A 1 481 ? 54.122 14.147 -64.517 1.00 92.75 481 ARG A CA 1
ATOM 3799 C C . ARG A 1 481 ? 52.800 14.050 -63.760 1.00 92.75 481 ARG A C 1
ATOM 3801 O O . ARG A 1 481 ? 52.347 15.063 -63.244 1.00 92.75 481 ARG A O 1
ATOM 3808 N N . TYR A 1 482 ? 52.212 12.854 -63.703 1.00 91.25 482 TYR A N 1
ATOM 3809 C CA . TYR A 1 482 ? 50.952 12.647 -62.998 1.00 91.25 482 TYR A CA 1
ATOM 3810 C C . TYR A 1 482 ? 51.100 12.943 -61.507 1.00 91.25 482 TYR A C 1
ATOM 3812 O O . TYR A 1 482 ? 50.247 13.605 -60.936 1.00 91.25 482 TYR A O 1
ATOM 3820 N N . ALA A 1 483 ? 52.216 12.533 -60.896 1.00 88.94 483 ALA A N 1
ATOM 3821 C CA . ALA A 1 483 ? 52.502 12.859 -59.503 1.00 88.94 483 ALA A CA 1
ATOM 3822 C C . ALA A 1 483 ? 52.515 14.378 -59.254 1.00 88.94 483 ALA A C 1
ATOM 3824 O O . ALA A 1 483 ? 51.868 14.847 -58.325 1.00 88.94 483 ALA A O 1
ATOM 3825 N N . CYS A 1 484 ? 53.200 15.159 -60.098 1.00 89.88 484 CYS A N 1
ATOM 3826 C CA . CYS A 1 484 ? 53.220 16.618 -59.974 1.00 89.88 484 CYS A CA 1
ATOM 3827 C C . CYS A 1 484 ? 51.830 17.244 -60.166 1.00 89.88 484 CYS A C 1
ATOM 3829 O O . CYS A 1 484 ? 51.468 18.130 -59.404 1.00 89.88 484 CYS A O 1
ATOM 3831 N N . GLU A 1 485 ? 51.054 16.771 -61.143 1.00 90.00 485 GLU A N 1
ATOM 3832 C CA . GLU A 1 485 ? 49.697 17.264 -61.422 1.00 90.00 485 GLU A CA 1
ATOM 3833 C C . GLU A 1 485 ? 48.707 16.902 -60.303 1.00 90.00 485 GLU A C 1
ATOM 3835 O O . GLU A 1 485 ? 47.880 17.718 -59.911 1.00 90.00 485 GLU A O 1
ATOM 3840 N N . ALA A 1 486 ? 48.810 15.699 -59.736 1.00 85.75 486 ALA A N 1
ATOM 3841 C CA . ALA A 1 486 ? 47.998 15.278 -58.599 1.00 85.75 486 ALA A CA 1
ATOM 3842 C C . ALA A 1 486 ? 48.299 16.116 -57.347 1.00 85.75 486 ALA A C 1
ATOM 3844 O O . ALA A 1 486 ? 47.377 16.491 -56.629 1.00 85.75 486 ALA A O 1
ATOM 3845 N N . ILE A 1 487 ? 49.574 16.444 -57.112 1.00 86.56 487 ILE A N 1
ATOM 3846 C CA . ILE A 1 487 ? 49.988 17.322 -56.008 1.00 86.56 487 ILE A CA 1
ATOM 3847 C C . ILE A 1 487 ? 49.508 18.762 -56.248 1.00 86.56 487 ILE A C 1
ATOM 3849 O O . ILE A 1 487 ? 49.038 19.401 -55.312 1.00 86.56 487 ILE A O 1
ATOM 3853 N N . GLU A 1 488 ? 49.593 19.265 -57.483 1.00 86.62 488 GLU A N 1
ATOM 3854 C CA . GLU A 1 488 ? 49.118 20.606 -57.860 1.00 86.62 488 GLU A CA 1
ATOM 3855 C C . GLU A 1 488 ? 47.598 20.760 -57.733 1.00 86.62 488 GLU A C 1
ATOM 3857 O O . GLU A 1 488 ? 47.134 21.841 -57.392 1.00 86.62 488 GLU A O 1
ATOM 3862 N N . ASN A 1 489 ? 46.835 19.694 -57.987 1.00 84.19 489 ASN A N 1
ATOM 3863 C CA . ASN A 1 489 ? 45.376 19.685 -57.855 1.00 84.19 489 ASN A CA 1
ATOM 3864 C C . ASN A 1 489 ? 44.887 19.373 -56.428 1.00 84.19 489 ASN A C 1
ATOM 3866 O O . ASN A 1 489 ? 43.682 19.389 -56.186 1.00 84.19 489 ASN A O 1
ATOM 3870 N N . GLY A 1 490 ? 45.798 19.071 -55.500 1.00 82.62 490 GLY A N 1
ATOM 3871 C CA . GLY A 1 490 ? 45.473 18.751 -54.115 1.00 82.62 490 GLY A CA 1
ATOM 3872 C C . GLY A 1 490 ? 45.165 17.270 -53.899 1.00 82.62 490 GLY A C 1
ATOM 3873 O O . GLY A 1 490 ? 44.022 16.824 -53.936 1.00 82.62 490 GLY A O 1
ATOM 3874 N N . SER A 1 491 ? 46.203 16.485 -53.619 1.00 77.81 491 SER A N 1
ATOM 3875 C CA . SER A 1 491 ? 46.114 15.034 -53.404 1.00 77.81 491 SER A CA 1
ATOM 3876 C C . SER A 1 491 ? 45.915 14.618 -51.940 1.00 77.81 491 SER A C 1
ATOM 3878 O O . SER A 1 491 ? 46.040 13.431 -51.613 1.00 77.81 491 SER A O 1
ATOM 3880 N N . ARG A 1 492 ? 45.677 15.564 -51.020 1.00 76.56 492 ARG A N 1
ATOM 3881 C CA . ARG A 1 492 ? 45.381 15.277 -49.604 1.00 76.56 492 ARG A CA 1
ATOM 3882 C C . ARG A 1 492 ? 43.884 15.111 -49.377 1.00 76.56 492 ARG A C 1
ATOM 3884 O O . ARG A 1 492 ? 43.094 15.850 -49.944 1.00 76.56 492 ARG A O 1
ATOM 3891 N N . VAL A 1 493 ? 43.526 14.119 -48.557 1.00 75.00 493 VAL A N 1
ATOM 3892 C CA . VAL A 1 493 ? 42.160 13.851 -48.069 1.00 75.00 493 VAL A CA 1
ATOM 3893 C C . VAL A 1 493 ? 41.038 14.033 -49.121 1.00 75.00 493 VAL A C 1
ATOM 3895 O O . VAL A 1 493 ? 40.070 14.757 -48.885 1.00 75.00 493 VAL A O 1
ATOM 3898 N N . PRO A 1 494 ? 41.121 13.386 -50.301 1.00 74.00 494 PRO A N 1
ATOM 3899 C CA . PRO A 1 494 ? 40.185 13.637 -51.402 1.00 74.00 494 PRO A CA 1
ATOM 3900 C C . PRO A 1 494 ? 38.746 13.206 -51.093 1.00 74.00 494 PRO A C 1
ATOM 3902 O O . PRO A 1 494 ? 37.805 13.817 -51.596 1.00 74.00 494 PRO A O 1
ATOM 3905 N N . ALA A 1 495 ? 38.561 12.197 -50.237 1.00 73.25 495 ALA A N 1
ATOM 3906 C CA . ALA A 1 495 ? 37.243 11.808 -49.743 1.00 73.25 495 ALA A CA 1
ATOM 3907 C C . ALA A 1 495 ? 36.611 12.935 -48.906 1.00 73.25 495 ALA A C 1
ATOM 3909 O O . ALA A 1 495 ? 35.464 13.308 -49.139 1.00 73.25 495 ALA A O 1
ATOM 3910 N N . VAL A 1 496 ? 37.384 13.540 -47.997 1.00 76.31 496 VAL A N 1
ATOM 3911 C CA . VAL A 1 496 ? 36.946 14.674 -47.165 1.00 76.31 496 VAL A CA 1
ATOM 3912 C C . VAL A 1 496 ? 36.605 15.891 -48.027 1.00 76.31 496 VAL A C 1
ATOM 3914 O O . VAL A 1 496 ? 35.565 16.520 -47.834 1.00 76.31 496 VAL A O 1
ATOM 3917 N N . ALA A 1 497 ? 37.455 16.205 -49.008 1.00 81.75 497 ALA A N 1
ATOM 3918 C CA . ALA A 1 497 ? 37.214 17.295 -49.949 1.00 81.75 497 ALA A CA 1
ATOM 3919 C C . ALA A 1 497 ? 35.897 17.093 -50.707 1.00 81.75 497 ALA A C 1
ATOM 3921 O O . ALA A 1 497 ? 35.037 17.969 -50.688 1.00 81.75 497 ALA A O 1
ATOM 3922 N N . ARG A 1 498 ? 35.687 15.896 -51.269 1.00 82.69 498 ARG A N 1
ATOM 3923 C CA . ARG A 1 498 ? 34.443 15.522 -51.949 1.00 82.69 498 ARG A CA 1
ATOM 3924 C C . ARG A 1 498 ? 33.222 15.650 -51.034 1.00 82.69 498 ARG A C 1
ATOM 3926 O O . ARG A 1 498 ? 32.184 16.130 -51.481 1.00 82.69 498 ARG A O 1
ATOM 3933 N N . MET A 1 499 ? 33.330 15.244 -49.767 1.00 83.62 499 MET A N 1
ATOM 3934 C CA . MET A 1 499 ? 32.233 15.374 -48.802 1.00 83.62 499 MET A CA 1
ATOM 3935 C C . MET A 1 499 ? 31.836 16.830 -48.568 1.00 83.62 499 MET A C 1
ATOM 3937 O O . MET A 1 499 ? 30.644 17.144 -48.554 1.00 83.62 499 MET A O 1
ATOM 3941 N N . LEU A 1 500 ? 32.815 17.725 -48.429 1.00 87.81 500 LEU A N 1
ATOM 3942 C CA . LEU A 1 500 ? 32.568 19.158 -48.275 1.00 87.81 500 LEU A CA 1
ATOM 3943 C C . LEU A 1 500 ? 32.068 19.807 -49.571 1.00 87.81 500 LEU A C 1
ATOM 3945 O O . LEU A 1 500 ? 31.196 20.666 -49.511 1.00 87.81 500 LEU A O 1
ATOM 3949 N N . GLU A 1 501 ? 32.556 19.379 -50.737 1.00 89.56 501 GLU A N 1
ATOM 3950 C CA . GLU A 1 501 ? 32.074 19.846 -52.043 1.00 89.56 501 GLU A CA 1
ATOM 3951 C C . GLU A 1 501 ? 30.599 19.491 -52.263 1.00 89.56 501 GLU A C 1
ATOM 3953 O O . GLU A 1 501 ? 29.807 20.347 -52.663 1.00 89.56 501 GLU A O 1
ATOM 3958 N N . LEU A 1 502 ? 30.208 18.249 -51.958 1.00 90.06 502 LEU A N 1
ATOM 3959 C CA . LEU A 1 502 ? 28.824 17.785 -52.085 1.00 90.06 502 LEU A CA 1
ATOM 3960 C C . LEU A 1 502 ? 27.890 18.466 -51.077 1.00 90.06 502 LEU A C 1
ATOM 3962 O O . LEU A 1 502 ? 26.740 18.750 -51.404 1.00 90.06 502 LEU A O 1
ATOM 3966 N N . ASN A 1 503 ? 28.392 18.786 -49.882 1.00 91.31 503 ASN A N 1
ATOM 3967 C CA . ASN A 1 503 ? 27.637 19.491 -48.845 1.00 91.31 503 ASN A CA 1
ATOM 3968 C C . ASN A 1 503 ? 27.762 21.017 -48.905 1.00 91.31 503 ASN A C 1
ATOM 3970 O O . ASN A 1 503 ? 27.133 21.712 -48.107 1.00 91.31 503 ASN A O 1
ATOM 3974 N N . ARG A 1 504 ? 28.523 21.570 -49.855 1.00 92.50 504 ARG A N 1
ATOM 3975 C CA . ARG A 1 504 ? 28.774 23.013 -49.950 1.00 92.50 504 ARG A CA 1
ATOM 3976 C C . ARG A 1 504 ? 27.473 23.808 -49.988 1.00 92.50 504 ARG A C 1
ATOM 3978 O O . ARG A 1 504 ? 27.323 24.766 -49.241 1.00 92.50 504 ARG A O 1
ATOM 3985 N N . GLN A 1 505 ? 26.535 23.392 -50.839 1.00 90.62 505 GLN A N 1
ATOM 3986 C CA . GLN A 1 505 ? 25.257 24.083 -51.006 1.00 90.62 505 GLN A CA 1
ATOM 3987 C C . GLN A 1 505 ? 24.363 23.958 -49.765 1.00 90.62 505 GLN A C 1
ATOM 3989 O O . GLN A 1 505 ? 23.642 24.896 -49.440 1.00 90.62 505 GLN A O 1
ATOM 3994 N N . PHE A 1 506 ? 24.421 22.819 -49.070 1.00 91.38 506 PHE A N 1
ATOM 3995 C CA . PHE A 1 506 ? 23.718 22.628 -47.805 1.00 91.38 506 PHE A CA 1
ATOM 3996 C C . PHE A 1 506 ? 24.239 23.612 -46.751 1.00 91.38 506 PHE A C 1
ATOM 3998 O O . PHE A 1 506 ? 23.458 24.380 -46.202 1.00 91.38 506 PHE A O 1
ATOM 4005 N N . ILE A 1 507 ? 25.560 23.669 -46.547 1.00 91.56 507 ILE A N 1
ATOM 4006 C CA . ILE A 1 507 ? 26.199 24.544 -45.551 1.00 91.56 507 ILE A CA 1
ATOM 4007 C C . ILE A 1 507 ? 25.871 26.019 -45.814 1.00 91.56 507 ILE A C 1
ATOM 4009 O O . ILE A 1 507 ? 25.531 26.754 -44.889 1.00 91.56 507 ILE A O 1
ATOM 4013 N N . THR A 1 508 ? 25.965 26.471 -47.069 1.00 91.38 508 THR A N 1
ATOM 4014 C CA . THR A 1 508 ? 25.738 27.885 -47.399 1.00 91.38 508 THR A CA 1
ATOM 4015 C C . THR A 1 508 ? 24.277 28.299 -47.242 1.00 91.38 508 THR A C 1
ATOM 4017 O O . THR A 1 508 ? 24.019 29.435 -46.855 1.00 91.38 508 THR A O 1
ATOM 4020 N N . ARG A 1 509 ? 23.326 27.396 -47.510 1.00 89.06 509 ARG A N 1
ATOM 4021 C CA . ARG A 1 509 ? 21.890 27.641 -47.301 1.00 89.06 509 ARG A CA 1
ATOM 4022 C C . ARG A 1 509 ? 21.509 27.613 -45.831 1.00 89.06 509 ARG A C 1
ATOM 4024 O O . ARG A 1 509 ? 20.825 28.512 -45.357 1.00 89.06 509 ARG A O 1
ATOM 4031 N N . GLU A 1 510 ? 21.990 26.611 -45.112 1.00 91.56 510 GLU A N 1
ATOM 4032 C CA . GLU A 1 510 ? 21.663 26.399 -43.707 1.00 91.56 510 GLU A CA 1
ATOM 4033 C C . GLU A 1 510 ? 22.107 27.578 -42.829 1.00 91.56 510 GLU A C 1
ATOM 4035 O O . GLU A 1 510 ? 21.397 27.958 -41.901 1.00 91.56 510 GLU A O 1
ATOM 4040 N N . ILE A 1 511 ? 23.233 28.221 -43.160 1.00 92.06 511 ILE A N 1
ATOM 4041 C CA . ILE A 1 511 ? 23.698 29.422 -42.451 1.00 92.06 511 ILE A CA 1
ATOM 4042 C C . ILE A 1 511 ? 22.709 30.592 -42.574 1.00 92.06 511 ILE A C 1
ATOM 4044 O O . ILE A 1 511 ? 22.496 31.308 -41.602 1.00 92.06 511 ILE A O 1
ATOM 4048 N N . VAL A 1 512 ? 22.094 30.774 -43.751 1.00 90.50 512 VAL A N 1
ATOM 4049 C CA . VAL A 1 512 ? 21.142 31.862 -44.030 1.00 90.50 512 VAL A CA 1
ATOM 4050 C C . VAL A 1 512 ? 19.860 31.635 -43.241 1.00 90.50 512 VAL A C 1
ATOM 4052 O O . VAL A 1 512 ? 19.393 32.530 -42.542 1.00 90.50 512 VAL A O 1
ATOM 4055 N N . GLU A 1 513 ? 19.334 30.414 -43.292 1.00 90.62 513 GLU A N 1
ATOM 4056 C CA . GLU A 1 513 ? 18.110 30.046 -42.576 1.00 90.62 513 GLU A CA 1
ATOM 4057 C C . GLU A 1 513 ? 18.282 30.123 -41.059 1.00 90.62 513 GLU A C 1
ATOM 4059 O O . GLU A 1 513 ? 17.386 30.578 -40.342 1.00 90.62 513 GLU A O 1
ATOM 4064 N N . TRP A 1 514 ? 19.458 29.743 -40.557 1.00 93.25 514 TRP A N 1
ATOM 4065 C CA . TRP A 1 514 ? 19.804 29.933 -39.156 1.00 93.25 514 TRP A CA 1
ATOM 4066 C C . TRP A 1 514 ? 19.816 31.415 -38.780 1.00 93.25 514 TRP A C 1
ATOM 4068 O O . TRP A 1 514 ? 19.184 31.803 -37.797 1.00 93.25 514 TRP A O 1
ATOM 4078 N N . THR A 1 515 ? 20.474 32.266 -39.571 1.00 91.06 515 THR A N 1
ATOM 4079 C CA . THR A 1 515 ? 20.512 33.713 -39.320 1.00 91.06 515 THR A CA 1
ATOM 4080 C C . THR A 1 515 ? 19.105 34.320 -39.335 1.00 91.06 515 THR A C 1
ATOM 4082 O O . THR A 1 515 ? 18.763 35.086 -38.432 1.00 91.06 515 THR A O 1
ATOM 4085 N N . ASP A 1 516 ? 18.256 33.944 -40.294 1.00 91.00 516 ASP A N 1
ATOM 4086 C CA . ASP A 1 516 ? 16.863 34.403 -40.383 1.00 91.00 516 ASP A CA 1
ATOM 4087 C C . ASP A 1 516 ? 16.030 33.980 -39.164 1.00 91.00 516 ASP A C 1
ATOM 4089 O O . ASP A 1 516 ? 15.237 34.772 -38.635 1.00 91.00 516 ASP A O 1
ATOM 4093 N N . TYR A 1 517 ? 16.248 32.760 -38.665 1.00 91.81 517 TYR A N 1
ATOM 4094 C CA . TYR A 1 517 ? 15.616 32.284 -37.440 1.00 91.81 517 TYR A CA 1
ATOM 4095 C C . TYR A 1 517 ? 16.019 33.138 -36.231 1.00 91.81 517 TYR A C 1
ATOM 4097 O O . TYR A 1 517 ? 15.153 33.536 -35.444 1.00 91.81 517 TYR A O 1
ATOM 4105 N N . GLN A 1 518 ? 17.307 33.473 -36.087 1.00 94.25 518 GLN A N 1
ATOM 4106 C CA . GLN A 1 518 ? 17.771 34.303 -34.970 1.00 94.25 518 GLN A CA 1
ATOM 4107 C C . GLN A 1 518 ? 17.219 35.731 -35.029 1.00 94.25 518 GLN A C 1
ATOM 4109 O O . GLN A 1 518 ? 16.834 36.284 -33.996 1.00 94.25 518 GLN A O 1
ATOM 4114 N N . VAL A 1 519 ? 17.125 36.314 -36.229 1.00 91.44 519 VAL A N 1
ATOM 4115 C CA . VAL A 1 519 ? 16.500 37.629 -36.457 1.00 91.44 519 VAL A CA 1
ATOM 4116 C C . VAL A 1 519 ? 15.026 37.599 -36.061 1.00 91.44 519 VAL A C 1
ATOM 4118 O O . VAL A 1 519 ? 14.575 38.455 -35.299 1.00 91.44 519 VAL A O 1
ATOM 4121 N N . THR A 1 520 ? 14.287 36.588 -36.522 1.00 92.00 520 THR A N 1
ATOM 4122 C CA . THR A 1 520 ? 12.848 36.431 -36.255 1.00 92.00 520 THR A CA 1
ATOM 4123 C C . THR A 1 520 ? 12.557 36.267 -34.765 1.00 92.00 520 THR A C 1
ATOM 4125 O O . THR A 1 520 ? 11.609 36.857 -34.246 1.00 92.00 520 THR A O 1
ATOM 4128 N N . ASN A 1 521 ? 13.397 35.509 -34.059 1.00 92.12 521 ASN A N 1
ATOM 4129 C CA . ASN A 1 521 ? 13.237 35.226 -32.632 1.00 92.12 521 ASN A CA 1
ATOM 4130 C C . ASN A 1 521 ? 13.945 36.237 -31.717 1.00 92.12 521 ASN A C 1
ATOM 4132 O O . ASN A 1 521 ? 13.926 36.071 -30.497 1.00 92.12 521 ASN A O 1
ATOM 4136 N N . ASN A 1 522 ? 14.538 37.296 -32.279 1.00 92.38 522 ASN A N 1
ATOM 4137 C CA . ASN A 1 522 ? 15.234 38.345 -31.533 1.00 92.38 522 ASN A CA 1
ATOM 4138 C C . ASN A 1 522 ? 16.330 37.796 -30.591 1.00 92.38 522 ASN A C 1
ATOM 4140 O O . ASN A 1 522 ? 16.428 38.203 -29.427 1.00 92.38 522 ASN A O 1
ATOM 4144 N N . VAL A 1 523 ? 17.117 36.832 -31.079 1.00 92.69 523 VAL A N 1
ATOM 4145 C CA . VAL A 1 523 ? 18.177 36.163 -30.313 1.00 92.69 523 VAL A CA 1
ATOM 4146 C C . VAL A 1 523 ? 19.479 36.941 -30.458 1.00 92.69 523 VAL A C 1
ATOM 4148 O O . VAL A 1 523 ? 20.018 37.049 -31.555 1.00 92.69 523 VAL A O 1
ATOM 4151 N N . ALA A 1 524 ? 20.015 37.456 -29.348 1.00 89.50 524 ALA A N 1
ATOM 4152 C CA . ALA A 1 524 ? 21.264 38.219 -29.351 1.00 89.50 524 ALA A CA 1
ATOM 4153 C C . ALA A 1 524 ? 22.413 37.429 -30.029 1.00 89.50 524 ALA A C 1
ATOM 4155 O O . ALA A 1 524 ? 22.591 36.250 -29.717 1.00 89.50 524 ALA A O 1
ATOM 4156 N N . PRO A 1 525 ? 23.216 38.050 -30.917 1.00 90.38 525 PRO A N 1
ATOM 4157 C CA . PRO A 1 525 ? 23.298 39.490 -31.195 1.00 90.38 525 PRO A CA 1
ATOM 4158 C C . PRO A 1 525 ? 22.234 40.041 -32.161 1.00 90.38 525 PRO A C 1
ATOM 4160 O O . PRO A 1 525 ? 22.160 41.250 -32.345 1.00 90.38 525 PRO A O 1
ATOM 4163 N N . PHE A 1 526 ? 21.391 39.193 -32.747 1.00 92.19 526 PHE A N 1
ATOM 4164 C CA . PHE A 1 526 ? 20.394 39.595 -33.732 1.00 92.19 526 PHE A CA 1
ATOM 4165 C C . PHE A 1 526 ? 19.186 40.281 -33.087 1.00 92.19 526 PHE A C 1
ATOM 4167 O O . PHE A 1 526 ? 18.742 39.944 -31.987 1.00 92.19 526 PHE A O 1
ATOM 4174 N N . THR A 1 527 ? 18.620 41.242 -33.814 1.00 90.00 527 THR A N 1
ATOM 4175 C CA . THR A 1 527 ? 17.352 41.890 -33.459 1.00 90.00 527 THR A CA 1
ATOM 4176 C C . THR A 1 527 ? 16.365 41.750 -34.606 1.00 90.00 527 THR A C 1
ATOM 4178 O O . THR A 1 527 ? 16.786 41.643 -35.755 1.00 90.00 527 THR A O 1
ATOM 4181 N N . THR A 1 528 ? 15.061 41.850 -34.346 1.00 88.88 528 THR A N 1
ATOM 4182 C CA . THR A 1 528 ? 14.034 41.797 -35.412 1.00 88.88 528 THR A CA 1
ATOM 4183 C C . THR A 1 528 ? 14.148 42.926 -36.444 1.00 88.88 528 THR A C 1
ATOM 4185 O O . THR A 1 528 ? 13.487 42.887 -37.476 1.00 88.88 528 THR A O 1
ATOM 4188 N N . ALA A 1 529 ? 14.942 43.966 -36.162 1.00 87.31 529 ALA A N 1
ATOM 4189 C CA . ALA A 1 529 ? 15.224 45.071 -37.079 1.00 87.31 529 ALA A CA 1
ATOM 4190 C C . ALA A 1 529 ? 16.502 44.858 -37.913 1.00 87.31 529 ALA A C 1
ATOM 4192 O O . ALA A 1 529 ? 16.793 45.663 -38.802 1.00 87.31 529 ALA A O 1
ATOM 4193 N N . PHE A 1 530 ? 17.280 43.810 -37.625 1.00 87.25 530 PHE A N 1
ATOM 4194 C CA . PHE A 1 530 ? 18.485 43.484 -38.374 1.00 87.25 530 PHE A CA 1
ATOM 4195 C C . PHE A 1 530 ? 18.122 43.083 -39.805 1.00 87.25 530 PHE A C 1
ATOM 4197 O O . PHE A 1 530 ? 17.252 42.247 -40.038 1.00 87.25 530 PHE A O 1
ATOM 4204 N N . THR A 1 531 ? 18.803 43.690 -40.776 1.00 83.69 531 THR A N 1
ATOM 4205 C CA . THR A 1 531 ? 18.634 43.379 -42.198 1.00 83.69 531 THR A CA 1
ATOM 4206 C C . THR A 1 531 ? 19.994 43.121 -42.824 1.00 83.69 531 THR A C 1
ATOM 4208 O O . THR A 1 531 ? 20.967 43.836 -42.575 1.00 83.69 531 THR A O 1
ATOM 4211 N N . TYR A 1 532 ? 20.067 42.086 -43.650 1.00 87.00 532 TYR A N 1
ATOM 4212 C CA . TYR A 1 532 ? 21.275 41.696 -44.362 1.00 87.00 532 TYR A CA 1
ATOM 4213 C C . TYR A 1 532 ? 20.909 41.170 -45.750 1.00 87.00 532 TYR A C 1
ATOM 4215 O O . TYR A 1 532 ? 19.749 40.891 -46.049 1.00 87.00 532 TYR A O 1
ATOM 4223 N N . ALA A 1 533 ? 21.904 41.074 -46.628 1.00 86.88 533 ALA A N 1
ATOM 4224 C CA . ALA A 1 533 ? 21.713 40.492 -47.948 1.00 86.88 533 ALA A CA 1
ATOM 4225 C C . ALA A 1 533 ? 22.030 38.993 -47.891 1.00 86.88 533 ALA A C 1
ATOM 4227 O O . ALA A 1 533 ? 23.206 38.622 -47.904 1.00 86.88 533 ALA A O 1
ATOM 4228 N N . GLN A 1 534 ? 20.989 38.158 -47.870 1.00 86.25 534 GLN A N 1
ATOM 4229 C CA . GLN A 1 534 ? 21.091 36.693 -47.814 1.00 86.25 534 GLN A CA 1
ATOM 4230 C C . GLN A 1 534 ? 22.039 36.132 -48.884 1.00 86.25 534 GLN A C 1
ATOM 4232 O O . GLN A 1 534 ? 22.975 35.409 -48.561 1.00 86.25 534 GLN A O 1
ATOM 4237 N N . GLU A 1 535 ? 21.907 36.583 -50.137 1.00 86.12 535 GLU A N 1
ATOM 4238 C CA . GLU A 1 535 ? 22.776 36.164 -51.252 1.00 86.12 535 GLU A CA 1
ATOM 4239 C C . GLU A 1 535 ? 24.268 36.463 -51.010 1.00 86.12 535 GLU A C 1
ATOM 4241 O O . GLU A 1 535 ? 25.147 35.735 -51.472 1.00 86.12 535 GLU A O 1
ATOM 4246 N N . LYS A 1 536 ? 24.583 37.554 -50.296 1.00 85.69 536 LYS A N 1
ATOM 4247 C CA . LYS A 1 536 ? 25.975 37.892 -49.961 1.00 85.69 536 LYS A CA 1
ATOM 4248 C C . LYS A 1 536 ? 26.496 37.008 -48.834 1.00 85.69 536 LYS A C 1
ATOM 4250 O O . LYS A 1 536 ? 27.648 36.602 -48.907 1.00 85.69 536 LYS A O 1
ATOM 4255 N N . CYS A 1 537 ? 25.656 36.698 -47.846 1.00 86.62 537 CYS A N 1
ATOM 4256 C CA . CYS A 1 537 ? 25.995 35.786 -46.755 1.00 86.62 537 CYS A CA 1
ATOM 4257 C C . CYS A 1 537 ? 26.271 34.369 -47.284 1.00 86.62 537 CYS A C 1
ATOM 4259 O O . CYS A 1 537 ? 27.334 33.814 -47.013 1.00 86.62 537 CYS A O 1
ATOM 4261 N N . GLU A 1 538 ? 25.389 33.851 -48.146 1.00 88.94 538 GLU A N 1
ATOM 4262 C CA . GLU A 1 538 ? 25.547 32.546 -48.801 1.00 88.94 538 GLU A CA 1
ATOM 4263 C C . GLU A 1 538 ? 26.856 32.477 -49.609 1.00 88.94 538 GLU A C 1
ATOM 4265 O O . GLU A 1 538 ? 27.647 31.539 -49.482 1.00 88.94 538 GLU A O 1
ATOM 4270 N N . ARG A 1 539 ? 27.130 33.515 -50.409 1.00 89.81 539 ARG A N 1
ATOM 4271 C CA . ARG A 1 539 ? 28.360 33.624 -51.202 1.00 89.81 539 ARG A CA 1
ATOM 4272 C C . ARG A 1 539 ? 29.612 33.656 -50.328 1.00 89.81 539 ARG A C 1
ATOM 4274 O O . ARG A 1 539 ? 30.595 32.990 -50.649 1.00 89.81 539 ARG A O 1
ATOM 4281 N N . ASP A 1 540 ? 29.599 34.469 -49.276 1.00 88.12 540 ASP A N 1
ATOM 4282 C CA . ASP A 1 540 ? 30.767 34.679 -48.424 1.00 88.12 540 ASP A CA 1
ATOM 4283 C C . ASP A 1 540 ? 31.095 33.412 -47.624 1.00 88.12 540 ASP A C 1
ATOM 4285 O O . ASP A 1 540 ? 32.264 33.026 -47.562 1.00 88.12 540 ASP A O 1
ATOM 4289 N N . MET A 1 541 ? 30.077 32.690 -47.140 1.00 90.44 541 MET A N 1
ATOM 4290 C CA . MET A 1 541 ? 30.276 31.364 -46.555 1.00 90.44 541 MET A CA 1
ATOM 4291 C C . MET A 1 541 ? 30.818 30.367 -47.585 1.00 90.44 541 MET A C 1
ATOM 4293 O O . MET A 1 541 ? 31.744 29.614 -47.289 1.00 90.44 541 MET A O 1
ATOM 4297 N N . GLY A 1 542 ? 30.318 30.408 -48.822 1.00 91.06 542 GLY A N 1
ATOM 4298 C CA . GLY A 1 542 ? 30.839 29.588 -49.913 1.00 91.06 542 GLY A CA 1
ATOM 4299 C C . GLY A 1 542 ? 32.337 29.800 -50.151 1.00 91.06 542 GLY A C 1
ATOM 4300 O O . GLY A 1 542 ? 33.074 28.829 -50.285 1.00 91.06 542 GLY A O 1
ATOM 4301 N N . TYR A 1 543 ? 32.818 31.048 -50.116 1.00 90.12 543 TYR A N 1
ATOM 4302 C CA . TYR A 1 543 ? 34.253 31.334 -50.230 1.00 90.12 543 TYR A CA 1
ATOM 4303 C C . TYR A 1 543 ? 35.078 30.802 -49.057 1.00 90.12 543 TYR A C 1
ATOM 4305 O O . TYR A 1 543 ? 36.233 30.428 -49.262 1.00 90.12 543 TYR A O 1
ATOM 4313 N N . ILE A 1 544 ? 34.518 30.775 -47.845 1.00 90.38 544 ILE A N 1
ATOM 4314 C CA . ILE A 1 544 ? 35.179 30.193 -46.670 1.00 90.38 544 ILE A CA 1
ATOM 4315 C C . ILE A 1 544 ? 35.281 28.670 -46.825 1.00 90.38 544 ILE A C 1
ATOM 4317 O O . ILE A 1 544 ? 36.361 28.122 -46.613 1.00 90.38 544 ILE A O 1
ATOM 4321 N N . VAL A 1 545 ? 34.206 27.999 -47.260 1.00 91.44 545 VAL A N 1
ATOM 4322 C CA . VAL A 1 545 ? 34.211 26.550 -47.535 1.00 91.44 545 VAL A CA 1
ATOM 4323 C C . VAL A 1 545 ? 35.218 26.206 -48.637 1.00 91.44 545 VAL A C 1
ATOM 4325 O O . VAL A 1 545 ? 36.048 25.323 -48.444 1.00 91.44 545 VAL A O 1
ATOM 4328 N N . ASP A 1 546 ? 35.217 26.939 -49.753 1.00 92.69 546 ASP A N 1
ATOM 4329 C CA . ASP A 1 546 ? 36.1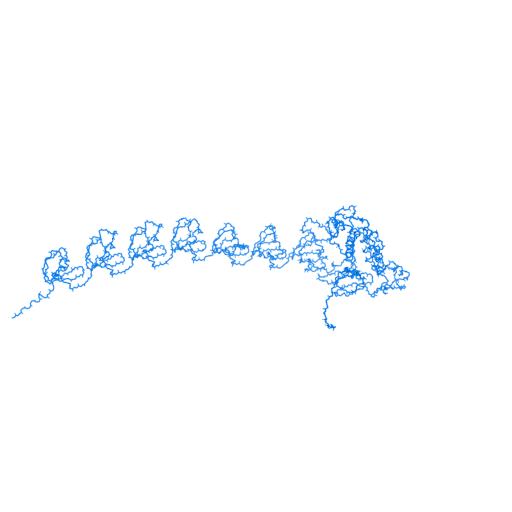38 26.701 -50.876 1.00 92.69 546 ASP A CA 1
ATOM 4330 C C . ASP A 1 546 ? 37.607 26.900 -50.464 1.00 92.69 546 ASP A C 1
ATOM 4332 O O . ASP A 1 546 ? 38.492 26.126 -50.837 1.00 92.69 546 ASP A O 1
ATOM 4336 N N . ALA A 1 547 ? 37.875 27.935 -49.663 1.00 90.50 547 ALA A N 1
ATOM 4337 C CA . ALA A 1 547 ? 39.201 28.195 -49.120 1.00 90.50 547 ALA A CA 1
ATOM 4338 C C . ALA A 1 547 ? 39.665 27.079 -48.171 1.00 90.50 547 ALA A C 1
ATOM 4340 O O . ALA A 1 547 ? 40.828 26.674 -48.224 1.00 90.50 547 ALA A O 1
ATOM 4341 N N . PHE A 1 548 ? 38.751 26.559 -47.350 1.00 89.19 548 PHE A N 1
ATOM 4342 C CA . PHE A 1 548 ? 39.023 25.457 -46.436 1.00 89.19 548 PHE A CA 1
ATOM 4343 C C . PHE A 1 548 ? 39.289 24.142 -47.183 1.00 89.19 548 PHE A C 1
ATOM 4345 O O . PHE A 1 548 ? 40.283 23.479 -46.900 1.00 89.19 548 PHE A O 1
ATOM 4352 N N . ILE A 1 549 ? 38.482 23.804 -48.197 1.00 88.88 549 ILE A N 1
ATOM 4353 C CA . ILE A 1 549 ? 38.690 22.623 -49.057 1.00 88.88 549 ILE A CA 1
ATOM 4354 C C . ILE A 1 549 ? 40.066 22.674 -49.735 1.00 88.88 549 ILE A C 1
ATOM 4356 O O . ILE A 1 549 ? 40.792 21.676 -49.766 1.00 88.88 549 ILE A O 1
ATOM 4360 N N . HIS A 1 550 ? 40.466 23.839 -50.249 1.00 89.00 550 HIS A N 1
ATOM 4361 C CA . HIS A 1 550 ? 41.782 23.995 -50.865 1.00 89.00 550 HIS A CA 1
ATOM 4362 C C . HIS A 1 550 ? 42.917 23.758 -49.859 1.00 89.00 550 HIS A C 1
ATOM 4364 O O . HIS A 1 550 ? 43.875 23.046 -50.158 1.00 89.00 550 HIS A O 1
ATOM 4370 N N . ASP A 1 551 ? 42.839 24.351 -48.669 1.00 88.00 551 ASP A N 1
ATOM 4371 C CA . ASP A 1 551 ? 43.874 24.178 -47.647 1.00 88.00 551 ASP A CA 1
ATOM 4372 C C . ASP A 1 551 ? 43.934 22.732 -47.120 1.00 88.00 551 ASP A C 1
ATOM 4374 O O . ASP A 1 551 ? 45.025 22.219 -46.877 1.00 88.00 551 ASP A O 1
ATOM 4378 N N . LEU A 1 552 ? 42.799 22.030 -47.031 1.00 84.44 552 LEU A N 1
ATOM 4379 C CA . LEU A 1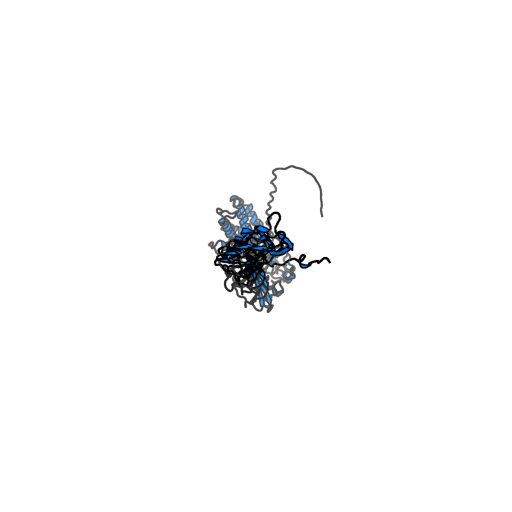 552 ? 42.759 20.603 -46.686 1.00 84.44 552 LEU A CA 1
ATOM 4380 C C . LEU A 1 552 ? 43.481 19.734 -47.723 1.00 84.44 552 LEU A C 1
ATOM 4382 O O . LEU A 1 552 ? 44.255 18.847 -47.361 1.00 84.44 552 LEU A O 1
ATOM 4386 N N . THR A 1 553 ? 43.253 20.003 -49.008 1.00 83.62 553 THR A N 1
ATOM 4387 C CA . THR A 1 553 ? 43.774 19.193 -50.123 1.00 83.62 553 THR A CA 1
ATOM 4388 C C . THR A 1 553 ? 45.243 19.469 -50.455 1.00 83.62 553 THR A C 1
ATOM 4390 O O . THR A 1 553 ? 45.932 18.582 -50.966 1.00 83.62 553 THR A O 1
ATOM 4393 N N . HIS A 1 554 ? 45.750 20.658 -50.118 1.00 84.25 554 HIS A N 1
ATOM 4394 C CA . HIS A 1 554 ? 47.124 21.094 -50.414 1.00 84.25 554 HIS A CA 1
ATOM 4395 C C . HIS A 1 554 ? 48.017 21.215 -49.169 1.00 84.25 554 HIS A C 1
ATOM 4397 O O . HIS A 1 554 ? 49.240 21.264 -49.292 1.00 84.25 554 HIS A O 1
ATOM 4403 N N . GLY A 1 555 ? 47.426 21.229 -47.972 1.00 79.62 555 GLY A N 1
ATOM 4404 C CA . GLY A 1 555 ? 48.113 21.503 -46.714 1.00 79.62 555 GLY A CA 1
ATOM 4405 C C . GLY A 1 555 ? 48.335 23.001 -46.460 1.00 79.62 555 GLY A C 1
ATOM 4406 O O . GLY A 1 555 ? 48.388 23.826 -47.374 1.00 79.62 555 GLY A O 1
ATOM 4407 N N . GLY A 1 556 ? 48.503 23.363 -45.185 1.00 83.50 556 GLY A N 1
ATOM 4408 C CA . GLY A 1 556 ? 48.683 24.752 -44.747 1.00 83.50 556 GLY A CA 1
ATOM 4409 C C . GLY A 1 556 ? 47.362 25.493 -44.506 1.00 83.50 556 GLY A C 1
ATOM 4410 O O . GLY A 1 556 ? 46.338 24.877 -44.252 1.00 83.50 556 GLY A O 1
ATOM 4411 N N . ASN A 1 557 ? 47.400 26.831 -44.510 1.00 87.62 557 ASN A N 1
ATOM 4412 C CA . ASN A 1 557 ? 46.235 27.695 -44.246 1.00 87.62 557 ASN A CA 1
ATOM 4413 C C . ASN A 1 557 ? 46.173 28.927 -45.171 1.00 87.62 557 ASN A C 1
ATOM 4415 O O . ASN A 1 557 ? 45.668 29.991 -44.791 1.00 87.62 557 ASN A O 1
ATOM 4419 N N . VAL A 1 558 ? 46.782 28.831 -46.356 1.00 89.12 558 VAL A N 1
ATOM 4420 C CA . VAL A 1 558 ? 47.037 29.985 -47.226 1.00 89.12 558 VAL A CA 1
ATOM 4421 C C . VAL A 1 558 ? 45.729 30.584 -47.734 1.00 89.12 558 VAL A C 1
ATOM 4423 O O . VAL A 1 558 ? 45.570 31.808 -47.679 1.00 89.12 558 VAL A O 1
ATOM 4426 N N . LYS A 1 559 ? 44.787 29.755 -48.196 1.00 89.38 559 LYS A N 1
ATOM 4427 C CA . LYS A 1 559 ? 43.516 30.227 -48.759 1.00 89.38 559 LYS A CA 1
ATOM 4428 C C . LYS A 1 559 ? 42.540 30.680 -47.689 1.00 89.38 559 LYS A C 1
ATOM 4430 O O . LYS A 1 559 ? 41.923 31.730 -47.853 1.00 89.38 559 LYS A O 1
ATOM 4435 N N . SER A 1 560 ? 42.460 29.974 -46.569 1.00 88.94 560 SER A N 1
ATOM 4436 C CA . SER A 1 560 ? 41.625 30.348 -45.423 1.00 88.94 560 SER A CA 1
ATOM 4437 C C . SER A 1 560 ? 42.087 31.681 -44.837 1.00 88.94 560 SER A C 1
ATOM 4439 O O . SER A 1 560 ? 41.276 32.567 -44.566 1.00 88.94 560 SER A O 1
ATOM 4441 N N . ARG A 1 561 ? 43.408 31.891 -44.732 1.00 88.88 561 ARG A N 1
ATOM 4442 C CA . ARG A 1 561 ? 43.977 33.185 -44.336 1.00 88.88 561 ARG A CA 1
ATOM 4443 C C . ARG A 1 561 ? 43.681 34.278 -45.361 1.00 88.88 561 ARG A C 1
ATOM 4445 O O . ARG A 1 561 ? 43.397 35.406 -44.963 1.00 88.88 561 ARG A O 1
ATOM 4452 N N . GLU A 1 562 ? 43.761 33.984 -46.659 1.00 88.62 562 GLU A N 1
ATOM 4453 C CA . GLU A 1 562 ? 43.399 34.940 -47.713 1.00 88.62 562 GLU A CA 1
ATOM 4454 C C . GLU A 1 562 ? 41.927 35.368 -47.596 1.00 88.62 562 GLU A C 1
ATOM 4456 O O . GLU A 1 562 ? 41.645 36.566 -47.641 1.00 88.62 562 GLU A O 1
ATOM 4461 N N . ALA A 1 563 ? 41.013 34.416 -47.377 1.00 87.88 563 ALA A N 1
ATOM 4462 C CA . ALA A 1 563 ? 39.591 34.675 -47.160 1.00 87.88 563 ALA A CA 1
ATOM 4463 C C . ALA A 1 563 ? 39.352 35.533 -45.905 1.00 87.88 563 ALA A C 1
ATOM 4465 O O . ALA A 1 563 ? 38.690 36.567 -45.989 1.00 87.88 563 ALA A O 1
ATOM 4466 N N . ALA A 1 564 ? 39.972 35.186 -44.772 1.00 85.06 564 ALA A N 1
ATOM 4467 C CA . ALA A 1 564 ? 39.864 35.954 -43.530 1.00 85.06 564 ALA A CA 1
ATOM 4468 C C . ALA A 1 564 ? 40.415 37.387 -43.671 1.00 85.06 564 ALA A C 1
ATOM 4470 O O . ALA A 1 564 ? 39.808 38.351 -43.207 1.00 85.06 564 ALA A O 1
ATOM 4471 N N . LEU A 1 565 ? 41.546 37.564 -44.366 1.00 85.06 565 LEU A N 1
ATOM 4472 C CA . LEU A 1 565 ? 42.157 38.880 -44.578 1.00 85.06 565 LEU A CA 1
ATOM 4473 C C . LEU A 1 565 ? 41.278 39.837 -45.395 1.00 85.06 565 LEU A C 1
ATOM 4475 O O . LEU A 1 565 ? 41.470 41.048 -45.274 1.00 85.06 565 LEU A O 1
ATOM 4479 N N . ARG A 1 566 ? 40.321 39.345 -46.196 1.00 82.19 566 ARG A N 1
ATOM 4480 C CA . ARG A 1 566 ? 39.369 40.205 -46.927 1.00 82.19 566 ARG A CA 1
ATOM 4481 C C . ARG A 1 566 ? 38.445 40.978 -45.985 1.00 82.19 566 ARG A C 1
ATOM 4483 O O . ARG A 1 566 ? 38.150 42.134 -46.272 1.00 82.19 566 ARG A O 1
ATOM 4490 N N . TYR A 1 567 ? 38.082 40.399 -44.839 1.00 77.19 567 TYR A N 1
ATOM 4491 C CA . TYR A 1 567 ? 37.294 41.090 -43.812 1.00 77.19 567 TYR A CA 1
ATOM 4492 C C . TYR A 1 567 ? 38.076 42.235 -43.156 1.00 77.19 567 TYR A C 1
ATOM 4494 O O . TYR A 1 567 ? 37.493 43.253 -42.804 1.00 77.19 567 TYR A O 1
ATOM 4502 N N . VAL A 1 568 ? 39.404 42.106 -43.058 1.00 75.12 568 VAL A N 1
ATOM 4503 C CA . VAL A 1 568 ? 40.274 43.071 -42.364 1.00 75.12 568 VAL A CA 1
ATOM 4504 C C . VAL A 1 568 ? 40.812 44.167 -43.297 1.00 75.12 568 VAL A C 1
ATOM 4506 O O . VAL A 1 568 ? 40.964 45.315 -42.887 1.00 75.12 568 VAL A O 1
ATOM 4509 N N . ARG A 1 569 ? 41.132 43.834 -44.556 1.00 75.25 569 ARG A N 1
ATOM 4510 C CA . ARG A 1 569 ? 41.827 44.742 -45.494 1.00 75.25 569 ARG A CA 1
ATOM 4511 C C . ARG A 1 569 ? 40.912 45.686 -46.272 1.00 75.25 569 ARG A C 1
ATOM 4513 O O . ARG A 1 569 ? 41.402 46.708 -46.744 1.00 75.25 569 ARG A O 1
ATOM 4520 N N . ASP A 1 570 ? 39.617 45.384 -46.360 1.00 68.56 570 ASP A N 1
ATOM 4521 C CA . ASP A 1 570 ? 38.608 46.225 -47.019 1.00 68.56 570 ASP A CA 1
ATOM 4522 C C . ASP A 1 570 ? 37.590 46.790 -46.000 1.00 68.56 570 ASP A C 1
ATOM 4524 O O . ASP A 1 570 ? 36.387 46.520 -46.092 1.00 68.56 570 ASP A O 1
ATOM 4528 N N . PRO A 1 571 ? 38.028 47.595 -45.010 1.00 58.31 571 PRO A N 1
ATOM 4529 C CA . PRO A 1 571 ? 37.220 47.914 -43.834 1.00 58.31 571 PRO A CA 1
ATOM 4530 C C . PRO A 1 571 ? 35.925 48.678 -44.145 1.00 58.31 571 PRO A C 1
ATOM 4532 O O . PRO A 1 571 ? 34.919 48.491 -43.464 1.00 58.31 571 PRO A O 1
ATOM 4535 N N . GLY A 1 572 ? 35.906 49.477 -45.219 1.00 59.72 572 GLY A N 1
ATOM 4536 C CA . GLY A 1 572 ? 34.718 50.214 -45.665 1.00 59.72 572 GLY A CA 1
ATOM 4537 C C . GLY A 1 572 ? 33.567 49.340 -46.183 1.00 59.72 572 GLY A C 1
ATOM 4538 O O . GLY A 1 572 ? 32.496 49.873 -46.459 1.00 59.72 572 GLY A O 1
ATOM 4539 N N . LYS A 1 573 ? 33.769 48.023 -46.333 1.00 61.81 573 LYS A N 1
ATOM 4540 C CA . LYS A 1 573 ? 32.741 47.070 -46.784 1.00 61.81 573 LYS A CA 1
ATOM 4541 C C . LYS A 1 573 ? 32.154 46.200 -45.667 1.00 61.81 573 LYS A C 1
ATOM 4543 O O . LYS A 1 573 ? 31.103 45.616 -45.904 1.00 61.81 573 LYS A O 1
ATOM 4548 N N . PHE A 1 574 ? 32.790 46.130 -44.492 1.00 59.44 574 PHE A N 1
ATOM 4549 C CA . PHE A 1 574 ? 32.390 45.217 -43.409 1.00 59.44 574 PHE A CA 1
ATOM 4550 C C . PHE A 1 574 ? 32.225 45.916 -42.042 1.00 59.44 574 PHE A C 1
ATOM 4552 O O . PHE A 1 574 ? 31.166 45.787 -41.439 1.00 59.44 574 PHE A O 1
ATOM 4559 N N . TYR A 1 575 ? 33.184 46.738 -41.589 1.00 52.81 575 TYR A N 1
ATOM 4560 C CA . TYR A 1 575 ? 33.121 47.409 -40.269 1.00 52.81 575 TYR A CA 1
ATOM 4561 C C . TYR A 1 575 ? 32.275 48.694 -40.245 1.00 52.81 575 TYR A C 1
ATOM 4563 O O . TYR A 1 575 ? 31.944 49.230 -39.195 1.00 52.81 575 TYR A O 1
ATOM 4571 N N . ALA A 1 576 ? 31.923 49.240 -41.410 1.00 55.75 576 ALA A N 1
ATOM 4572 C CA . ALA A 1 576 ? 31.142 50.479 -41.489 1.00 55.75 576 ALA A CA 1
ATOM 4573 C C . ALA A 1 576 ? 29.628 50.273 -41.262 1.00 55.75 576 ALA A C 1
ATOM 4575 O O . ALA A 1 576 ? 28.886 51.253 -41.227 1.00 55.75 576 ALA A O 1
ATOM 4576 N N . LEU A 1 577 ? 29.170 49.019 -41.150 1.00 63.69 577 LEU A N 1
ATOM 4577 C CA . LEU A 1 577 ? 27.751 48.657 -41.054 1.00 63.69 577 LEU A CA 1
ATOM 4578 C C . LEU A 1 577 ? 27.309 48.260 -39.635 1.00 63.69 577 LEU A C 1
ATOM 4580 O O . LEU A 1 577 ? 26.108 48.130 -39.419 1.00 63.69 577 LEU A O 1
ATOM 4584 N N . GLY A 1 578 ? 28.240 48.100 -38.682 1.00 71.88 578 GLY A N 1
ATOM 4585 C CA . GLY A 1 578 ? 27.922 47.735 -37.295 1.00 71.88 578 GLY A CA 1
ATOM 4586 C C . GLY A 1 578 ? 27.300 46.341 -37.140 1.00 71.88 578 GLY A C 1
ATOM 4587 O O . GLY A 1 578 ? 26.414 46.177 -36.311 1.00 71.88 578 GLY A O 1
ATOM 4588 N N . GLN A 1 579 ? 27.693 45.384 -37.992 1.00 78.62 579 GLN A N 1
ATOM 4589 C CA . GLN A 1 579 ? 27.141 44.017 -38.072 1.00 78.62 579 GLN A CA 1
ATOM 4590 C C . GLN A 1 579 ? 28.171 42.942 -37.672 1.00 78.62 579 GLN A C 1
ATOM 4592 O O . GLN A 1 579 ? 28.096 41.787 -38.105 1.00 78.62 579 GLN A O 1
ATOM 4597 N N . GLU A 1 580 ? 29.221 43.324 -36.942 1.00 83.19 580 GLU A N 1
ATOM 4598 C CA . GLU A 1 580 ? 30.363 42.455 -36.655 1.00 83.19 580 GLU A CA 1
ATOM 4599 C C . GLU A 1 580 ? 29.962 41.254 -35.796 1.00 83.19 580 GLU A C 1
ATOM 4601 O O . GLU A 1 580 ? 30.388 40.133 -36.073 1.00 83.19 580 GLU A O 1
ATOM 4606 N N . ALA A 1 581 ? 29.129 41.476 -34.777 1.00 86.12 581 ALA A N 1
ATOM 4607 C CA . ALA A 1 581 ? 28.707 40.428 -33.854 1.00 86.12 581 ALA A CA 1
ATOM 4608 C C . ALA A 1 581 ? 27.825 39.385 -34.558 1.00 86.12 581 ALA A C 1
ATOM 4610 O O . ALA A 1 581 ? 28.030 38.184 -34.393 1.00 86.12 581 ALA A O 1
ATOM 4611 N N . GLU A 1 582 ? 26.897 39.841 -35.396 1.00 88.56 582 GLU A N 1
ATOM 4612 C CA . GLU A 1 582 ? 26.002 39.025 -36.217 1.00 88.56 582 GLU A CA 1
ATOM 4613 C C . GLU A 1 582 ? 26.773 38.216 -37.266 1.00 88.56 582 GLU A C 1
ATOM 4615 O O . GLU A 1 582 ? 26.494 37.034 -37.487 1.00 88.56 582 GLU A O 1
ATOM 4620 N N . THR A 1 583 ? 27.793 38.827 -37.878 1.00 87.06 583 THR A N 1
ATOM 4621 C CA . THR A 1 583 ? 28.667 38.154 -38.851 1.00 87.06 583 THR A CA 1
ATOM 4622 C C . THR A 1 583 ? 29.489 37.053 -38.183 1.00 87.06 583 THR A C 1
ATOM 4624 O O . THR A 1 583 ? 29.549 35.936 -38.693 1.00 87.06 583 THR A O 1
ATOM 4627 N N . VAL A 1 584 ? 30.087 37.337 -37.021 1.00 87.56 584 VAL A N 1
ATOM 4628 C CA . VAL A 1 584 ? 30.850 36.346 -36.244 1.00 87.56 584 VAL A CA 1
ATOM 4629 C C . VAL A 1 584 ? 29.951 35.191 -35.802 1.00 87.56 584 VAL A C 1
ATOM 4631 O O . VAL A 1 584 ? 30.336 34.034 -35.955 1.00 87.56 584 VAL A O 1
ATOM 4634 N N . ALA A 1 585 ? 28.747 35.487 -35.307 1.00 89.50 585 ALA A N 1
ATOM 4635 C CA . ALA A 1 585 ? 27.790 34.470 -34.881 1.00 89.50 585 ALA A CA 1
ATOM 4636 C C . ALA A 1 585 ? 27.384 33.540 -36.038 1.00 89.50 585 ALA A C 1
ATOM 4638 O O . ALA A 1 585 ? 27.413 32.322 -35.879 1.00 89.50 585 ALA A O 1
ATOM 4639 N N . SER A 1 586 ? 27.092 34.107 -37.214 1.00 89.75 586 SER A N 1
ATOM 4640 C CA . SER A 1 586 ? 26.714 33.326 -38.399 1.00 89.75 586 SER A CA 1
ATOM 4641 C C . SER A 1 586 ? 27.869 32.441 -38.883 1.00 89.75 586 SER A C 1
ATOM 4643 O O . SER A 1 586 ? 27.671 31.256 -39.123 1.00 89.75 586 SER A O 1
ATOM 4645 N N . ILE A 1 587 ? 29.100 32.970 -38.955 1.00 89.12 587 ILE A N 1
ATOM 4646 C CA . ILE A 1 587 ? 30.282 32.188 -39.365 1.00 89.12 587 ILE A CA 1
ATOM 4647 C C . ILE A 1 587 ? 30.573 31.046 -38.383 1.00 89.12 587 ILE A C 1
ATOM 4649 O O . ILE A 1 587 ? 30.897 29.945 -38.823 1.00 89.12 587 ILE A O 1
ATOM 4653 N N . ASN A 1 588 ? 30.440 31.276 -37.073 1.00 91.62 588 ASN A N 1
ATOM 4654 C CA . ASN A 1 588 ? 30.646 30.227 -36.071 1.00 91.62 588 ASN A CA 1
ATOM 4655 C C . ASN A 1 588 ? 29.676 29.056 -36.271 1.00 91.62 588 ASN A C 1
ATOM 4657 O O . ASN A 1 588 ? 30.112 27.908 -36.255 1.00 91.62 588 ASN A O 1
ATOM 4661 N N . TYR A 1 589 ? 28.402 29.335 -36.557 1.00 91.94 589 TYR A N 1
ATOM 4662 C CA . TYR A 1 589 ? 27.439 28.288 -36.900 1.00 91.94 589 TYR A CA 1
ATOM 4663 C C . TYR A 1 589 ? 27.825 27.538 -38.189 1.00 91.94 589 TYR A C 1
ATOM 4665 O O . TYR A 1 589 ? 27.773 26.312 -38.244 1.00 91.94 589 TYR A O 1
ATOM 4673 N N . GLY A 1 590 ? 28.321 28.243 -39.211 1.00 89.44 590 GLY A N 1
ATOM 4674 C CA . GLY A 1 590 ? 28.869 27.605 -40.416 1.00 89.44 590 GLY A CA 1
ATOM 4675 C C . GLY A 1 590 ? 30.036 26.656 -40.136 1.00 89.44 590 GLY A C 1
ATOM 4676 O O . GLY A 1 590 ? 30.137 25.598 -40.755 1.00 89.44 590 GLY A O 1
ATOM 4677 N N . ILE A 1 591 ? 30.909 27.005 -39.188 1.00 88.12 591 ILE A N 1
ATOM 4678 C CA . ILE A 1 591 ? 32.015 26.142 -38.749 1.00 88.12 591 ILE A CA 1
ATOM 4679 C C . ILE A 1 591 ? 31.478 24.896 -38.033 1.00 88.12 591 ILE A C 1
ATOM 4681 O O . ILE A 1 591 ? 31.963 23.796 -38.295 1.00 88.12 591 ILE A O 1
ATOM 4685 N N . GLU A 1 592 ? 30.467 25.040 -37.175 1.00 88.00 592 GLU A N 1
ATOM 4686 C CA . GLU A 1 592 ? 29.797 23.903 -36.529 1.00 88.00 592 GLU A CA 1
ATOM 4687 C C . GLU A 1 592 ? 29.165 22.960 -37.563 1.00 88.00 592 GLU A C 1
ATOM 4689 O O . GLU A 1 592 ? 29.328 21.743 -37.470 1.00 88.00 592 GLU A O 1
ATOM 4694 N N . LEU A 1 593 ? 28.521 23.498 -38.603 1.00 87.94 593 LEU A N 1
ATOM 4695 C CA . LEU A 1 593 ? 27.978 22.695 -39.703 1.00 87.94 593 LEU A CA 1
ATOM 4696 C C . LEU A 1 593 ? 29.061 21.941 -40.473 1.00 87.94 593 LEU A C 1
ATOM 4698 O O . LEU A 1 593 ? 28.888 20.762 -40.771 1.00 87.94 593 LEU A O 1
ATOM 4702 N N . ILE A 1 594 ? 30.193 22.588 -40.769 1.00 87.00 594 ILE A N 1
ATOM 4703 C CA . ILE A 1 594 ? 31.340 21.919 -41.398 1.00 87.00 594 ILE A CA 1
ATOM 4704 C C . ILE A 1 594 ? 31.807 20.750 -40.522 1.00 87.00 594 ILE A C 1
ATOM 4706 O O . ILE A 1 594 ? 32.031 19.658 -41.037 1.00 87.00 594 ILE A O 1
ATOM 4710 N N . GLN A 1 595 ? 31.910 20.939 -39.204 1.00 84.94 595 GLN A N 1
ATOM 4711 C CA . GLN A 1 595 ? 32.285 19.862 -38.280 1.00 84.94 595 GLN A CA 1
ATOM 4712 C C . GLN A 1 595 ? 31.276 18.710 -38.302 1.00 84.94 595 GLN A C 1
ATOM 4714 O O . GLN A 1 595 ? 31.682 17.553 -38.370 1.00 84.94 595 GLN A O 1
ATOM 4719 N N . LYS A 1 596 ? 29.973 19.010 -38.302 1.00 81.62 596 LYS A N 1
ATOM 4720 C CA . LYS A 1 596 ? 28.909 18.000 -38.391 1.00 81.62 596 LYS A CA 1
ATOM 4721 C C . LYS A 1 596 ? 28.987 17.198 -39.688 1.00 81.62 596 LYS A C 1
ATOM 4723 O O . LYS A 1 596 ? 28.978 15.971 -39.643 1.00 81.62 596 LYS A O 1
ATOM 4728 N N . VAL A 1 597 ? 29.197 17.870 -40.820 1.00 85.12 597 VAL A N 1
ATOM 4729 C CA . VAL A 1 597 ? 29.420 17.215 -42.119 1.00 85.12 597 VAL A CA 1
ATOM 4730 C C . VAL A 1 597 ? 30.640 16.288 -42.079 1.00 85.12 597 VAL A C 1
ATOM 4732 O O . VAL A 1 597 ? 30.562 15.165 -42.569 1.00 85.12 597 VAL A O 1
ATOM 4735 N N . LEU A 1 598 ? 31.748 16.719 -41.467 1.00 79.12 598 LEU A N 1
ATOM 4736 C CA . LEU A 1 598 ? 32.973 15.915 -41.348 1.00 79.12 598 LEU A CA 1
ATOM 4737 C C . LEU A 1 598 ? 32.836 14.703 -40.414 1.00 79.12 598 LEU A C 1
ATOM 4739 O O . LEU A 1 598 ? 33.560 13.721 -40.579 1.00 79.12 598 LEU A O 1
ATOM 4743 N N . LEU A 1 599 ? 31.930 14.776 -39.439 1.00 75.44 599 LEU A N 1
ATOM 4744 C CA . LEU A 1 599 ? 31.597 13.673 -38.536 1.00 75.44 599 LEU A CA 1
ATOM 4745 C C . LEU A 1 599 ? 30.527 12.736 -39.114 1.00 75.44 599 LEU A C 1
ATOM 4747 O O . LEU A 1 599 ? 30.252 11.699 -38.519 1.00 75.44 599 LEU A O 1
ATOM 4751 N N . GLY A 1 600 ? 29.931 13.080 -40.261 1.00 74.69 600 GLY A N 1
ATOM 4752 C CA . GLY A 1 600 ? 28.789 12.345 -40.807 1.00 74.69 600 GLY A CA 1
ATOM 4753 C C . GLY A 1 600 ? 27.527 12.491 -39.953 1.00 74.69 600 GLY A C 1
ATOM 4754 O O . GLY A 1 600 ? 26.662 11.625 -39.989 1.00 74.69 600 GLY A O 1
ATOM 4755 N N . GLU A 1 601 ? 27.418 13.573 -39.183 1.00 82.50 601 GLU A N 1
ATOM 4756 C CA . GLU A 1 601 ? 26.290 13.854 -38.298 1.00 82.50 601 GLU A CA 1
ATOM 4757 C C . GLU A 1 601 ? 25.369 14.917 -38.910 1.00 82.50 601 GLU A C 1
ATOM 4759 O O . GLU A 1 601 ? 25.832 15.876 -39.537 1.00 82.50 601 GLU A O 1
ATOM 4764 N N . ALA A 1 602 ? 24.061 14.784 -38.683 1.00 82.88 602 ALA A N 1
ATOM 4765 C CA . ALA A 1 602 ? 23.103 15.850 -38.958 1.00 82.88 602 ALA A CA 1
ATOM 4766 C C . ALA A 1 602 ? 23.192 16.962 -37.890 1.00 82.88 602 ALA A C 1
ATOM 4768 O O . ALA A 1 602 ? 23.496 16.674 -36.723 1.00 82.88 602 ALA A O 1
ATOM 4769 N N . PRO A 1 603 ? 22.914 18.239 -38.223 1.00 85.00 603 PRO A N 1
ATOM 4770 C CA . PRO A 1 603 ? 22.712 19.253 -37.195 1.00 85.00 603 PRO A CA 1
ATOM 4771 C C . PRO A 1 603 ? 21.477 18.911 -36.348 1.00 85.00 603 PRO A C 1
ATOM 4773 O O . PRO A 1 603 ? 20.496 18.365 -36.847 1.00 85.00 603 PRO A O 1
ATOM 4776 N N . ALA A 1 604 ? 21.510 19.264 -35.058 1.00 86.62 604 ALA A N 1
ATOM 4777 C CA . ALA A 1 604 ? 20.408 18.986 -34.127 1.00 86.62 604 ALA A CA 1
ATOM 4778 C C . ALA A 1 604 ? 19.087 19.654 -34.548 1.00 86.62 604 ALA A C 1
ATOM 4780 O O . ALA A 1 604 ? 18.006 19.175 -34.215 1.00 86.62 604 ALA A O 1
ATOM 4781 N N . VAL A 1 605 ? 19.188 20.768 -35.273 1.00 87.38 605 VAL A N 1
ATOM 4782 C CA . VAL A 1 605 ? 18.071 21.477 -35.886 1.00 87.38 605 VAL A CA 1
ATOM 4783 C C . VAL A 1 605 ? 18.462 21.782 -37.325 1.00 87.38 605 VAL A C 1
ATOM 4785 O O . VAL A 1 605 ? 19.539 22.323 -37.559 1.00 87.38 605 VAL A O 1
ATOM 4788 N N . ASN A 1 606 ? 17.588 21.441 -38.269 1.00 88.94 606 ASN A N 1
ATOM 4789 C CA . ASN A 1 606 ? 17.693 21.872 -39.659 1.00 88.94 606 ASN A CA 1
ATOM 4790 C C . ASN A 1 606 ? 16.757 23.071 -39.862 1.00 88.94 606 ASN A C 1
ATOM 4792 O O . ASN A 1 606 ? 15.529 22.922 -39.861 1.00 88.94 606 ASN A O 1
ATOM 4796 N N . TYR A 1 607 ? 17.340 24.258 -40.003 1.00 88.56 607 TYR A N 1
ATOM 4797 C CA . TYR A 1 607 ? 16.618 25.521 -40.095 1.00 88.56 607 TYR A CA 1
ATOM 4798 C C . TYR A 1 607 ? 15.941 25.713 -41.453 1.00 88.56 607 TYR A C 1
ATOM 4800 O O . TYR A 1 607 ? 14.877 26.329 -41.493 1.00 88.56 607 TYR A O 1
ATOM 4808 N N . GLN A 1 608 ? 16.456 25.098 -42.527 1.00 87.69 608 GLN A N 1
ATOM 4809 C CA . GLN A 1 608 ? 15.753 25.050 -43.819 1.00 87.69 608 GLN A CA 1
ATOM 4810 C C . GLN A 1 608 ? 14.383 24.367 -43.708 1.00 87.69 608 GLN A C 1
ATOM 4812 O O . GLN A 1 608 ? 13.435 24.768 -44.381 1.00 87.69 608 GLN A O 1
ATOM 4817 N N . THR A 1 609 ? 14.254 23.353 -42.848 1.00 84.56 609 THR A N 1
ATOM 4818 C CA . THR A 1 609 ? 12.965 22.693 -42.589 1.00 84.56 609 THR A CA 1
ATOM 4819 C C . THR A 1 609 ? 12.155 23.428 -41.522 1.00 84.56 609 THR A C 1
ATOM 4821 O O . THR A 1 609 ? 10.946 23.600 -41.685 1.00 84.56 609 THR A O 1
ATOM 4824 N N . LEU A 1 610 ? 12.801 23.870 -40.435 1.00 84.62 610 LEU A N 1
ATOM 4825 C CA . LEU A 1 610 ? 12.132 24.511 -39.296 1.00 84.62 610 LEU A CA 1
ATOM 4826 C C . LEU A 1 610 ? 11.420 25.812 -39.685 1.00 84.62 610 LEU A C 1
ATOM 4828 O O . LEU A 1 610 ? 10.313 26.061 -39.209 1.00 84.62 610 LEU A O 1
ATOM 4832 N N . ASN A 1 611 ? 12.035 26.629 -40.542 1.00 81.19 611 ASN A N 1
ATOM 4833 C CA . ASN A 1 611 ? 11.460 27.909 -40.954 1.00 81.19 611 ASN A CA 1
ATOM 4834 C C . ASN A 1 611 ? 10.229 27.744 -41.872 1.00 81.19 611 ASN A C 1
ATOM 4836 O O . ASN A 1 611 ? 9.425 28.671 -41.974 1.00 81.19 611 ASN A O 1
ATOM 4840 N N . GLY A 1 612 ? 10.028 26.559 -42.468 1.00 62.84 612 GLY A N 1
ATOM 4841 C CA . GLY A 1 612 ? 8.936 26.265 -43.399 1.00 62.84 612 GLY A CA 1
ATOM 4842 C C . GLY A 1 612 ? 9.134 26.907 -44.780 1.00 62.84 612 GLY A C 1
ATOM 4843 O O . GLY A 1 612 ? 9.673 27.999 -44.882 1.00 62.84 612 GLY A O 1
ATOM 4844 N N . ASP A 1 613 ? 8.699 26.203 -45.837 1.00 56.78 613 ASP A N 1
ATOM 4845 C CA . ASP A 1 613 ? 8.839 26.507 -47.282 1.00 56.78 613 ASP A CA 1
ATOM 4846 C C . ASP A 1 613 ? 9.242 27.955 -47.651 1.00 56.78 613 ASP A C 1
ATOM 4848 O O . ASP A 1 613 ? 8.417 28.792 -48.035 1.00 56.78 613 ASP A O 1
ATOM 4852 N N . ASN A 1 614 ? 10.548 28.236 -47.575 1.00 53.91 614 ASN A N 1
ATOM 4853 C CA . ASN A 1 614 ? 11.146 29.486 -48.022 1.00 53.91 614 ASN A CA 1
ATOM 4854 C C . ASN A 1 614 ? 11.523 29.394 -49.508 1.00 53.91 614 ASN A C 1
ATOM 4856 O O . ASN A 1 614 ? 12.697 29.289 -49.838 1.00 53.91 614 ASN A O 1
ATOM 4860 N N . SER A 1 615 ? 10.530 29.404 -50.409 1.00 53.88 615 SER A N 1
ATOM 4861 C CA . SER A 1 615 ? 10.599 29.706 -51.865 1.00 53.88 615 SER A CA 1
ATOM 4862 C C . SER A 1 615 ? 11.737 29.093 -52.722 1.00 53.88 615 SER A C 1
ATOM 4864 O O . SER A 1 615 ? 11.863 29.410 -53.907 1.00 53.88 615 SER A O 1
ATOM 4866 N N . THR A 1 616 ? 12.550 28.191 -52.179 1.00 56.34 616 THR A N 1
ATOM 4867 C CA . THR A 1 616 ? 13.648 27.454 -52.799 1.00 56.34 616 THR A CA 1
ATOM 4868 C C . THR A 1 616 ? 13.742 26.096 -52.110 1.00 56.34 616 THR A C 1
ATOM 4870 O O . THR A 1 616 ? 13.577 25.996 -50.900 1.00 56.34 616 THR A O 1
ATOM 4873 N N . ALA A 1 617 ? 13.932 25.033 -52.893 1.00 67.00 617 ALA A N 1
ATOM 4874 C CA . ALA A 1 617 ? 13.905 23.665 -52.383 1.00 67.00 617 ALA A CA 1
ATOM 4875 C C . ALA A 1 617 ? 14.929 23.455 -51.253 1.00 67.00 617 ALA A C 1
ATOM 4877 O O . ALA A 1 617 ? 16.086 23.856 -51.402 1.00 67.00 617 ALA A O 1
ATOM 4878 N N . VAL A 1 618 ? 14.500 22.789 -50.172 1.00 78.19 618 VAL A N 1
ATOM 4879 C CA . VAL A 1 618 ? 15.374 22.345 -49.075 1.00 78.19 618 VAL A CA 1
ATOM 4880 C C . VAL A 1 618 ? 16.513 21.517 -49.659 1.00 78.19 618 VAL A C 1
ATOM 4882 O O . VAL A 1 618 ? 16.283 20.550 -50.391 1.00 78.19 618 VAL A O 1
ATOM 4885 N N . VAL A 1 619 ? 17.746 21.901 -49.344 1.00 83.81 619 VAL A N 1
ATOM 4886 C CA . VAL A 1 619 ? 18.929 21.153 -49.760 1.00 83.81 619 VAL A CA 1
ATOM 4887 C C . VAL A 1 619 ? 19.228 20.147 -48.662 1.00 83.81 619 VAL A C 1
ATOM 4889 O O . VAL A 1 619 ? 19.537 20.525 -47.538 1.00 83.81 619 VAL A O 1
ATOM 4892 N N . ALA A 1 620 ? 19.109 18.858 -48.970 1.00 85.31 620 ALA A N 1
ATOM 4893 C CA . ALA A 1 620 ? 19.456 17.812 -48.018 1.00 85.31 620 ALA A CA 1
ATOM 4894 C C . ALA A 1 620 ? 20.977 17.749 -47.814 1.00 85.31 620 ALA A C 1
ATOM 4896 O O . ALA A 1 620 ? 21.744 17.892 -48.770 1.00 85.31 620 ALA A O 1
ATOM 4897 N N . GLN A 1 621 ? 21.403 17.488 -46.576 1.00 86.50 621 GLN A N 1
ATOM 4898 C CA . GLN A 1 621 ? 22.778 17.086 -46.298 1.00 86.50 621 GLN A CA 1
ATOM 4899 C C . GLN A 1 621 ? 23.060 15.753 -47.000 1.00 86.50 621 GLN A C 1
ATOM 4901 O O . GLN A 1 621 ? 22.251 14.825 -46.960 1.00 86.50 621 GLN A O 1
ATOM 4906 N N . TYR A 1 622 ? 24.210 15.661 -47.655 1.00 85.19 622 TYR A N 1
ATOM 4907 C CA . TYR A 1 622 ? 24.680 14.439 -48.284 1.00 85.19 622 TYR A CA 1
ATOM 4908 C C . TYR A 1 622 ? 25.481 13.604 -47.282 1.00 85.19 622 TYR A C 1
ATOM 4910 O O . TYR A 1 622 ? 26.493 14.069 -46.748 1.00 85.19 622 TYR A O 1
ATOM 4918 N N . PHE A 1 623 ? 25.055 12.356 -47.090 1.00 80.81 623 PHE A N 1
ATOM 4919 C CA . PHE A 1 623 ? 25.763 11.339 -46.318 1.00 80.81 623 PHE A CA 1
ATOM 4920 C C . PHE A 1 623 ? 26.350 10.301 -47.276 1.00 80.81 623 PHE A C 1
ATOM 4922 O O . PHE A 1 623 ? 25.637 9.759 -48.121 1.00 80.81 623 PHE A O 1
ATOM 4929 N N . ASP A 1 624 ? 27.645 10.014 -47.149 1.00 67.88 624 ASP A N 1
ATOM 4930 C CA . ASP A 1 624 ? 28.271 8.909 -47.873 1.00 67.88 624 ASP A CA 1
ATOM 4931 C C . ASP A 1 624 ? 28.355 7.694 -46.953 1.00 67.88 624 ASP A C 1
ATOM 4933 O O . ASP A 1 624 ? 29.059 7.696 -45.946 1.00 67.88 624 ASP A O 1
ATOM 4937 N N . THR A 1 625 ? 27.635 6.637 -47.317 1.00 59.50 625 THR A N 1
ATOM 4938 C CA . THR A 1 625 ? 27.559 5.388 -46.550 1.00 59.50 625 THR A CA 1
ATOM 4939 C C . THR A 1 625 ? 28.880 4.615 -46.511 1.00 59.50 625 THR A C 1
ATOM 4941 O O . THR A 1 625 ? 28.987 3.637 -45.775 1.00 59.50 625 THR A O 1
ATOM 4944 N N . ASN A 1 626 ? 29.873 5.009 -47.315 1.00 55.00 626 ASN A N 1
ATOM 4945 C CA . ASN A 1 626 ? 31.214 4.420 -47.321 1.00 55.00 626 ASN A CA 1
ATOM 4946 C C . ASN A 1 626 ? 32.248 5.287 -46.584 1.00 55.00 626 ASN A C 1
ATOM 4948 O O . ASN A 1 626 ? 33.415 4.905 -46.504 1.00 55.00 626 ASN A O 1
ATOM 4952 N N . PHE A 1 627 ? 31.842 6.444 -46.057 1.00 56.19 627 PHE A N 1
ATOM 4953 C CA . PHE A 1 627 ? 32.725 7.358 -45.347 1.00 56.19 627 PHE A CA 1
ATOM 4954 C C . PHE A 1 627 ? 32.875 6.905 -43.897 1.00 56.19 627 PHE A C 1
ATOM 4956 O O . PHE A 1 627 ? 31.987 7.074 -43.064 1.00 56.19 627 PHE A O 1
ATOM 4963 N N . THR A 1 628 ? 34.000 6.268 -43.593 1.00 49.09 628 THR A N 1
ATOM 4964 C CA . THR A 1 628 ? 34.340 5.884 -42.219 1.00 49.09 628 THR A CA 1
ATOM 4965 C C . THR A 1 628 ? 35.075 7.032 -41.532 1.00 49.09 628 THR A C 1
ATOM 4967 O O . THR A 1 628 ? 35.900 7.685 -42.166 1.00 49.09 628 THR A O 1
ATOM 4970 N N . SER A 1 629 ? 34.864 7.232 -40.226 1.00 40.44 629 SER A N 1
ATOM 4971 C CA . SER A 1 629 ? 35.557 8.249 -39.404 1.00 40.44 629 SER A CA 1
ATOM 4972 C C . SER A 1 629 ? 37.095 8.170 -39.442 1.00 40.44 629 SER A C 1
ATOM 4974 O O . SER A 1 629 ? 37.784 9.097 -39.013 1.00 40.44 629 SER A O 1
ATOM 4976 N N . LEU A 1 630 ? 37.640 7.078 -39.984 1.00 40.78 630 LEU A N 1
ATOM 4977 C CA . LEU A 1 630 ? 39.057 6.885 -40.268 1.00 40.78 630 LEU A CA 1
ATOM 4978 C C . LEU A 1 630 ? 39.599 7.840 -41.351 1.00 40.78 630 LEU A C 1
ATOM 4980 O O . LEU A 1 630 ? 40.754 8.242 -41.248 1.00 40.78 630 LEU A O 1
ATOM 4984 N N . ASP A 1 631 ? 38.782 8.265 -42.325 1.00 46.94 631 ASP A N 1
ATOM 4985 C CA . ASP A 1 631 ? 39.179 9.263 -43.341 1.00 46.94 631 ASP A CA 1
ATOM 4986 C C . ASP A 1 631 ? 39.295 10.680 -42.740 1.00 46.94 631 ASP A C 1
ATOM 4988 O O . ASP A 1 631 ? 40.020 11.531 -43.259 1.00 46.94 631 ASP A O 1
ATOM 4992 N N . THR A 1 632 ? 38.631 10.931 -41.606 1.00 42.72 632 THR A N 1
ATOM 4993 C CA . THR A 1 632 ? 38.680 12.197 -40.855 1.00 42.72 632 THR A CA 1
ATOM 4994 C C . THR A 1 632 ? 39.965 12.326 -40.017 1.00 42.72 632 THR A C 1
ATOM 4996 O O . THR A 1 632 ? 40.412 13.436 -39.727 1.00 42.72 632 THR A O 1
ATOM 4999 N N . LEU A 1 633 ? 40.600 11.201 -39.659 1.00 38.59 633 LEU A N 1
ATOM 5000 C CA . LEU A 1 633 ? 41.827 11.133 -38.846 1.00 38.59 633 LEU A CA 1
ATOM 5001 C C . LEU A 1 633 ? 43.124 11.381 -39.638 1.00 38.59 633 LEU A C 1
ATOM 5003 O O . LEU A 1 633 ? 44.170 11.613 -39.031 1.00 38.59 633 LEU A O 1
ATOM 5007 N N . GLU A 1 634 ? 43.085 11.383 -40.976 1.00 41.50 634 GLU A N 1
ATOM 5008 C CA . GLU A 1 634 ? 44.266 11.685 -41.805 1.00 41.50 634 GLU A CA 1
ATOM 5009 C C . GLU A 1 634 ? 44.610 13.190 -41.866 1.00 41.50 634 GLU A C 1
ATOM 5011 O O . GLU A 1 634 ? 45.657 13.571 -42.393 1.00 41.50 634 GLU A O 1
ATOM 5016 N N . TYR A 1 635 ? 43.801 14.069 -41.260 1.00 39.31 635 TYR A N 1
ATOM 5017 C CA . TYR A 1 635 ? 44.204 15.448 -40.958 1.00 39.31 635 TYR A CA 1
ATOM 5018 C C . TYR A 1 635 ? 44.904 15.521 -39.588 1.00 39.31 635 TYR A C 1
ATOM 5020 O O . TYR A 1 635 ? 44.461 16.203 -38.664 1.00 39.31 635 TYR A O 1
ATOM 5028 N N . ASN A 1 636 ? 46.045 14.840 -39.442 1.00 34.97 636 ASN A N 1
ATOM 5029 C CA . ASN A 1 636 ? 46.942 15.027 -38.296 1.00 34.97 636 ASN A CA 1
ATOM 5030 C C . ASN A 1 636 ? 47.748 16.331 -38.441 1.00 34.97 636 ASN A C 1
ATOM 5032 O O . ASN A 1 636 ? 48.965 16.346 -38.600 1.00 34.97 636 ASN A O 1
ATOM 5036 N N . GLY A 1 637 ? 47.036 17.457 -38.357 1.00 28.62 637 GLY A N 1
ATOM 5037 C CA . GLY A 1 637 ? 47.578 18.744 -37.914 1.00 28.62 637 GLY A CA 1
ATOM 5038 C C . GLY A 1 637 ? 47.403 18.977 -36.406 1.00 28.62 637 GLY A C 1
ATOM 5039 O O . GLY A 1 637 ? 47.849 20.000 -35.892 1.00 28.62 637 GLY A O 1
ATOM 5040 N N . ALA A 1 638 ? 46.775 18.044 -35.687 1.00 25.41 638 ALA A N 1
ATOM 5041 C CA . ALA A 1 638 ? 46.658 18.064 -34.237 1.00 25.41 638 ALA A CA 1
ATOM 5042 C C . ALA A 1 638 ? 47.245 16.765 -33.682 1.00 25.41 638 ALA A C 1
ATOM 5044 O O . ALA A 1 638 ? 46.719 15.681 -33.915 1.00 25.41 638 ALA A O 1
ATOM 5045 N N . GLY A 1 639 ? 48.367 16.882 -32.971 1.00 22.67 639 GLY A N 1
ATOM 5046 C CA . GLY A 1 639 ? 48.923 15.778 -32.199 1.00 22.67 639 GLY A CA 1
ATOM 5047 C C . GLY A 1 639 ? 47.861 15.167 -31.285 1.00 22.67 639 GLY A C 1
ATOM 5048 O O . GLY A 1 639 ? 47.001 15.872 -30.758 1.00 22.67 639 GLY A O 1
ATOM 5049 N N . GLY A 1 640 ? 47.940 13.845 -31.139 1.00 24.70 640 GLY A N 1
ATOM 5050 C CA . GLY A 1 640 ? 46.959 13.019 -30.457 1.00 24.70 640 GLY A CA 1
ATOM 5051 C C . GLY A 1 640 ? 46.451 13.589 -29.135 1.00 24.70 640 GLY A C 1
ATOM 5052 O O . GLY A 1 640 ? 47.211 13.915 -28.227 1.00 24.70 640 GLY A O 1
ATOM 5053 N N . SER A 1 641 ? 45.131 13.646 -29.038 1.00 21.73 641 SER A N 1
ATOM 5054 C CA . SER A 1 641 ? 44.382 13.683 -27.793 1.00 21.73 641 SER A CA 1
ATOM 5055 C C . SER A 1 641 ? 42.950 13.308 -28.141 1.00 21.73 641 SER A C 1
ATOM 5057 O O . SER A 1 641 ? 42.196 14.097 -28.705 1.00 21.73 641 SER A O 1
ATOM 5059 N N . THR A 1 642 ? 42.571 12.083 -27.800 1.00 27.34 642 THR A N 1
ATOM 5060 C CA . THR A 1 642 ? 41.182 11.750 -27.505 1.00 27.34 642 THR A CA 1
ATOM 5061 C C . THR A 1 642 ? 40.678 12.738 -26.452 1.00 27.34 642 THR A C 1
ATOM 5063 O O . THR A 1 642 ? 41.019 12.614 -25.277 1.00 27.34 642 THR A O 1
ATOM 5066 N N . GLY A 1 643 ? 39.913 13.745 -26.868 1.00 22.66 643 GLY A N 1
ATOM 5067 C CA . GLY A 1 643 ? 39.264 14.673 -25.950 1.00 22.66 643 GLY A CA 1
ATOM 5068 C C . GLY A 1 643 ? 39.231 16.111 -26.448 1.00 22.66 643 GLY A C 1
ATOM 5069 O O . GLY A 1 643 ? 40.264 16.704 -26.747 1.00 22.66 643 GLY A O 1
ATOM 5070 N N . THR A 1 644 ? 38.022 16.670 -26.394 1.00 22.03 644 THR A N 1
ATOM 5071 C CA . THR A 1 644 ? 37.661 18.094 -26.457 1.00 22.03 644 THR A CA 1
ATOM 5072 C C . THR A 1 644 ? 37.825 18.814 -27.795 1.00 22.03 644 THR A C 1
ATOM 5074 O O . THR A 1 644 ? 38.924 19.066 -28.268 1.00 22.03 644 THR A O 1
ATOM 5077 N N . ALA A 1 645 ? 36.656 19.175 -28.337 1.00 24.36 645 ALA A N 1
ATOM 5078 C CA . ALA A 1 645 ? 36.318 20.432 -28.995 1.00 24.36 645 ALA A CA 1
ATOM 5079 C C . ALA A 1 645 ? 37.499 21.285 -29.474 1.00 24.36 645 ALA A C 1
ATOM 5081 O O . ALA A 1 645 ? 38.315 21.749 -28.678 1.00 24.36 645 ALA A O 1
ATOM 5082 N N . LEU A 1 646 ? 37.484 21.600 -30.770 1.00 25.22 646 LEU A N 1
ATOM 5083 C CA . LEU A 1 646 ? 38.154 22.765 -31.338 1.00 25.22 646 LEU A CA 1
ATOM 5084 C C . LEU A 1 646 ? 37.673 24.022 -30.592 1.00 25.22 646 LEU A C 1
ATOM 5086 O O . LEU A 1 646 ? 36.710 24.678 -30.978 1.00 25.22 646 LEU A O 1
ATOM 5090 N N . GLY A 1 647 ? 38.325 24.310 -29.468 1.00 22.12 647 GLY A N 1
ATOM 5091 C CA . GLY A 1 647 ? 38.100 25.486 -28.657 1.00 22.12 647 GLY A CA 1
ATOM 5092 C C . GLY A 1 647 ? 38.559 26.707 -29.432 1.00 22.12 647 GLY A C 1
ATOM 5093 O O . GLY A 1 647 ? 39.747 26.882 -29.705 1.00 22.12 647 GLY A O 1
ATOM 5094 N N . VAL A 1 648 ? 37.597 27.560 -29.764 1.00 23.59 648 VAL A N 1
ATOM 5095 C CA . VAL A 1 648 ? 37.818 28.947 -30.155 1.00 23.59 648 VAL A CA 1
ATOM 5096 C C . VAL A 1 648 ? 38.592 29.623 -29.025 1.00 23.59 648 VAL A C 1
ATOM 5098 O O . VAL A 1 648 ? 38.015 30.011 -28.011 1.00 23.59 648 VAL A O 1
ATOM 5101 N N . ASN A 1 649 ? 39.909 29.771 -29.173 1.00 22.19 649 ASN A N 1
ATOM 5102 C CA . ASN A 1 649 ? 40.669 30.648 -28.293 1.00 22.19 649 ASN A CA 1
ATOM 5103 C C . ASN A 1 649 ? 40.494 32.081 -28.807 1.00 22.19 649 ASN A C 1
ATOM 5105 O O . ASN A 1 649 ? 41.307 32.615 -29.563 1.00 22.19 649 ASN A O 1
ATOM 5109 N N . ALA A 1 650 ? 39.364 32.685 -28.439 1.00 28.84 650 ALA A N 1
ATOM 5110 C CA . ALA A 1 650 ? 39.143 34.114 -28.558 1.00 28.84 650 ALA A CA 1
ATOM 5111 C C . ALA A 1 650 ? 40.016 34.831 -27.519 1.00 28.84 650 ALA A C 1
ATOM 5113 O O . ALA A 1 650 ? 39.568 35.192 -26.436 1.00 28.84 650 ALA A O 1
ATOM 5114 N N . SER A 1 651 ? 41.284 35.048 -27.855 1.00 24.03 651 SER A N 1
ATOM 5115 C CA . SER A 1 651 ? 42.099 36.059 -27.189 1.00 24.03 651 SER A CA 1
ATOM 5116 C C . SER A 1 651 ? 42.940 36.794 -28.226 1.00 24.03 651 SER A C 1
ATOM 5118 O O . SER A 1 651 ? 44.109 36.481 -28.453 1.00 24.03 651 SER A O 1
ATOM 5120 N N . ILE A 1 652 ? 42.344 37.810 -28.849 1.00 27.34 652 ILE A N 1
ATOM 5121 C CA . ILE A 1 652 ? 43.123 38.959 -29.306 1.00 27.34 652 ILE A CA 1
ATOM 5122 C C . ILE A 1 652 ? 43.554 39.669 -28.018 1.00 27.34 652 ILE A C 1
ATOM 5124 O O . ILE A 1 652 ? 42.783 40.427 -27.436 1.00 27.34 652 ILE A O 1
ATOM 5128 N N . GLN A 1 653 ? 44.752 39.362 -27.516 1.00 26.66 653 GLN A N 1
ATOM 5129 C CA . GLN A 1 653 ? 45.404 40.254 -26.564 1.00 26.66 653 GLN A CA 1
ATOM 5130 C C . GLN A 1 653 ? 45.914 41.460 -27.350 1.00 26.66 653 GLN A C 1
ATOM 5132 O O . GLN A 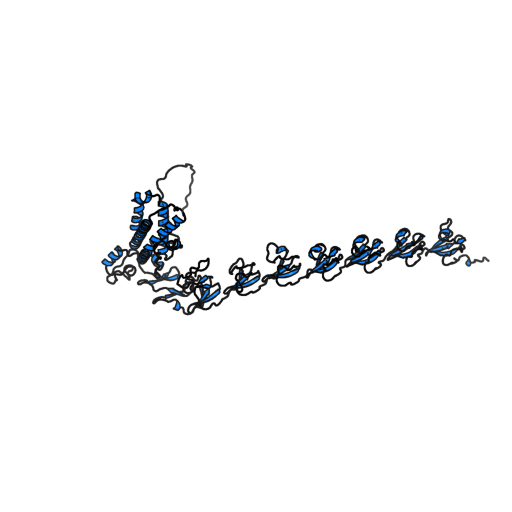1 653 ? 46.863 41.356 -28.125 1.00 26.66 653 GLN A O 1
ATOM 5137 N N . ASP A 1 654 ? 45.233 42.586 -27.164 1.00 30.30 654 ASP A N 1
ATOM 5138 C CA . ASP A 1 654 ? 45.730 43.912 -27.508 1.00 30.30 654 ASP A CA 1
ATOM 5139 C C . ASP A 1 654 ? 47.000 44.202 -26.676 1.00 30.30 654 ASP A C 1
ATOM 5141 O O . ASP A 1 654 ? 46.922 44.181 -25.443 1.00 30.30 654 ASP A O 1
ATOM 5145 N N . PRO A 1 655 ? 48.177 44.427 -27.292 1.00 31.73 655 PRO A N 1
ATOM 5146 C CA . PRO A 1 655 ? 49.404 44.700 -26.552 1.00 31.73 655 PRO A CA 1
ATOM 5147 C C . PRO A 1 655 ? 49.513 46.122 -25.979 1.00 31.73 655 PRO A C 1
ATOM 5149 O O . PRO A 1 655 ? 50.554 46.408 -25.392 1.00 31.73 655 PRO A O 1
ATOM 5152 N N . ASP A 1 656 ? 48.525 47.017 -26.140 1.00 36.06 656 ASP A N 1
ATOM 5153 C CA . ASP A 1 656 ? 48.751 48.452 -25.870 1.00 36.06 656 ASP A CA 1
ATOM 5154 C C . ASP A 1 656 ? 47.673 49.176 -25.038 1.00 36.06 656 ASP A C 1
ATOM 5156 O O . ASP A 1 656 ? 47.409 50.365 -25.213 1.00 36.06 656 ASP A O 1
ATOM 5160 N N . ALA A 1 657 ? 47.078 48.494 -24.057 1.00 32.06 657 ALA A N 1
ATOM 5161 C CA . ALA A 1 657 ? 46.182 49.124 -23.082 1.00 32.06 657 ALA A CA 1
ATOM 5162 C C . ALA A 1 657 ? 46.829 49.260 -21.689 1.00 32.06 657 ALA A C 1
ATOM 5164 O O . ALA A 1 657 ? 46.367 48.680 -20.707 1.00 32.06 657 ALA A O 1
ATOM 5165 N N . THR A 1 658 ? 47.899 50.054 -21.562 1.00 32.12 658 THR A N 1
ATOM 5166 C CA . THR A 1 658 ? 48.337 50.543 -20.242 1.00 32.12 658 THR A CA 1
ATOM 5167 C C . THR A 1 658 ? 47.571 51.804 -19.853 1.00 32.12 658 THR A C 1
ATOM 5169 O O . THR A 1 658 ? 47.759 52.863 -20.451 1.00 32.12 658 THR A O 1
ATOM 5172 N N . GLY A 1 659 ? 46.767 51.719 -18.792 1.00 29.17 659 GLY A N 1
ATOM 5173 C CA . GLY A 1 659 ? 46.141 52.883 -18.175 1.00 29.17 659 GLY A CA 1
ATOM 5174 C C . GLY A 1 659 ? 45.624 52.618 -16.762 1.00 29.17 659 GLY A C 1
ATOM 5175 O O . GLY A 1 659 ? 44.482 52.215 -16.609 1.00 29.17 659 GLY A O 1
ATOM 5176 N N . SER A 1 660 ? 46.450 52.973 -15.764 1.00 30.09 660 SER A N 1
ATOM 5177 C CA . SER A 1 660 ? 46.101 53.246 -14.350 1.00 30.09 660 SER A CA 1
ATOM 5178 C C . SER A 1 660 ? 45.629 52.042 -13.515 1.00 30.09 660 SER A C 1
ATOM 5180 O O . SER A 1 660 ? 44.673 51.373 -13.856 1.00 30.09 660 SER A O 1
ATOM 5182 N N . GLY A 1 661 ? 46.179 51.694 -12.355 1.00 28.19 661 GLY A N 1
ATOM 5183 C CA . GLY A 1 661 ? 47.076 52.359 -11.419 1.00 28.19 661 GLY A CA 1
ATOM 5184 C C . GLY A 1 661 ? 46.855 51.678 -10.059 1.00 28.19 661 GLY A C 1
ATOM 5185 O O . GLY A 1 661 ? 45.715 51.421 -9.684 1.00 28.19 661 GLY A O 1
ATOM 5186 N N . GLY A 1 662 ? 47.921 51.341 -9.330 1.00 28.86 662 GLY A N 1
ATOM 5187 C CA . GLY A 1 662 ? 47.785 50.678 -8.029 1.00 28.86 662 GLY A CA 1
ATOM 5188 C C . GLY A 1 662 ? 49.104 50.155 -7.479 1.00 28.86 662 GLY A C 1
ATOM 5189 O O . GLY A 1 662 ? 49.340 48.955 -7.454 1.00 28.86 662 GLY A O 1
ATOM 5190 N N . TYR A 1 663 ? 49.972 51.074 -7.058 1.00 28.84 663 TYR A N 1
ATOM 5191 C CA . TYR A 1 663 ? 51.145 50.766 -6.242 1.00 28.84 663 TYR A CA 1
ATOM 5192 C C . TYR A 1 663 ? 50.715 50.270 -4.854 1.00 28.84 663 TYR A C 1
ATOM 5194 O O . TYR A 1 663 ? 49.985 50.965 -4.149 1.00 28.84 663 TYR A O 1
ATOM 5202 N N . GLY A 1 664 ? 51.242 49.121 -4.436 1.00 28.92 664 GLY A N 1
ATOM 5203 C CA . GLY A 1 664 ? 51.186 48.633 -3.059 1.00 28.92 664 GLY A CA 1
ATOM 5204 C C . GLY A 1 664 ? 52.083 47.409 -2.914 1.00 28.92 664 GLY A C 1
ATOM 5205 O O . GLY A 1 664 ? 51.701 46.319 -3.320 1.00 28.92 664 GLY A O 1
ATOM 5206 N N . GLY A 1 665 ? 53.307 47.626 -2.430 1.00 28.45 665 GLY A N 1
ATOM 5207 C CA . GLY A 1 665 ? 54.357 46.613 -2.334 1.00 28.45 665 GLY A CA 1
ATOM 5208 C C . GLY A 1 665 ? 54.185 45.603 -1.197 1.00 28.45 665 GLY A C 1
ATOM 5209 O O . GLY A 1 665 ? 53.371 45.785 -0.293 1.00 28.45 665 GLY A O 1
ATOM 5210 N N . GLY A 1 666 ? 55.019 44.565 -1.244 1.00 28.64 666 GLY A N 1
ATOM 5211 C CA . GLY A 1 666 ? 55.187 43.575 -0.185 1.00 28.64 666 GLY A CA 1
ATOM 5212 C C . GLY A 1 666 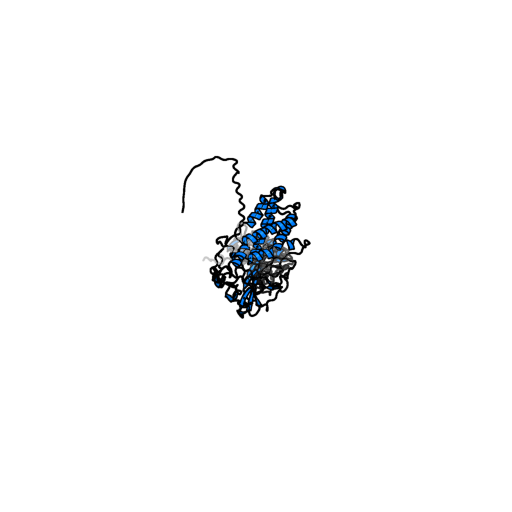? 55.930 42.342 -0.690 1.00 28.64 666 GLY A C 1
ATOM 5213 O O . GLY A 1 666 ? 55.347 41.518 -1.383 1.00 28.64 666 GLY A O 1
ATOM 5214 N N . ASP A 1 667 ? 57.215 42.264 -0.353 1.00 30.05 667 ASP A N 1
ATOM 5215 C CA . ASP A 1 667 ? 58.156 41.172 -0.619 1.00 30.05 667 ASP A CA 1
ATOM 5216 C C . ASP A 1 667 ? 57.658 39.792 -0.142 1.00 30.05 667 ASP A C 1
ATOM 5218 O O . ASP A 1 667 ? 57.051 39.695 0.924 1.00 30.05 667 ASP A O 1
ATOM 5222 N N . ASN A 1 668 ? 57.965 38.715 -0.877 1.00 31.39 668 ASN A N 1
ATOM 5223 C CA . ASN A 1 668 ? 59.030 37.749 -0.536 1.00 31.39 668 ASN A CA 1
ATOM 5224 C C . ASN A 1 668 ? 58.890 36.410 -1.289 1.00 31.39 668 ASN A C 1
ATOM 5226 O O . ASN A 1 668 ? 57.831 35.793 -1.294 1.00 31.39 668 ASN A O 1
ATOM 5230 N N . ASP A 1 669 ? 60.029 35.983 -1.841 1.00 31.20 669 ASP A N 1
ATOM 5231 C CA . ASP A 1 669 ? 60.616 34.636 -1.855 1.00 31.20 669 ASP A CA 1
ATOM 5232 C C . ASP A 1 669 ? 59.772 33.368 -2.078 1.00 31.20 669 ASP A C 1
ATOM 5234 O O . ASP A 1 669 ? 58.892 33.012 -1.300 1.00 31.20 669 ASP A O 1
ATOM 5238 N N . GLY A 1 670 ? 60.282 32.530 -2.993 1.00 30.36 670 GLY A N 1
ATOM 5239 C CA . GLY A 1 670 ? 60.456 31.106 -2.679 1.00 30.36 670 GLY A CA 1
ATOM 5240 C C . GLY A 1 670 ? 60.166 30.146 -3.824 1.00 30.36 670 GLY A C 1
ATOM 5241 O O . GLY A 1 670 ? 59.019 29.791 -4.056 1.00 30.36 670 GLY A O 1
ATOM 5242 N N . GLY A 1 671 ? 61.217 29.697 -4.514 1.00 29.41 671 GLY A N 1
ATOM 5243 C CA . GLY A 1 671 ? 61.141 28.732 -5.610 1.00 29.41 671 GLY A CA 1
ATOM 5244 C C . GLY A 1 671 ? 60.666 27.323 -5.230 1.00 29.41 671 GLY A C 1
ATOM 5245 O O . GLY A 1 671 ? 60.534 26.971 -4.061 1.00 29.41 671 GLY A O 1
ATOM 5246 N N . GLY A 1 672 ? 60.496 26.483 -6.252 1.00 30.41 672 GLY A N 1
ATOM 5247 C CA . GLY A 1 672 ? 60.272 25.053 -6.058 1.00 30.41 672 GLY A CA 1
ATOM 5248 C C . GLY A 1 672 ? 59.867 24.323 -7.328 1.00 30.41 672 GLY A C 1
ATOM 5249 O O . GLY A 1 672 ? 58.711 23.957 -7.478 1.00 30.41 672 GLY A O 1
ATOM 5250 N N . TYR A 1 673 ? 60.828 24.115 -8.226 1.00 33.31 673 TYR A N 1
ATOM 5251 C CA . TYR A 1 673 ? 60.773 23.050 -9.227 1.00 33.31 673 TYR A CA 1
ATOM 5252 C C . TYR A 1 673 ? 60.745 21.689 -8.518 1.00 33.31 673 TYR A C 1
ATOM 5254 O O . TYR A 1 673 ? 61.615 21.463 -7.678 1.00 33.31 673 TYR A O 1
ATOM 5262 N N . TYR A 1 674 ? 59.794 20.821 -8.872 1.00 38.34 674 TYR A N 1
ATOM 5263 C CA . TYR A 1 674 ? 59.986 19.421 -9.290 1.00 38.34 674 TYR A CA 1
ATOM 5264 C C . TYR A 1 674 ? 58.705 18.893 -9.930 1.00 38.34 674 TYR A C 1
ATOM 5266 O O . TYR A 1 674 ? 57.621 19.170 -9.371 1.00 38.34 674 TYR A O 1
#

Foldseek 3Di:
DDDDPPVVVDQAEPEADDAQDWDDARHWHDDQFWIKGFHHTDHHHPDNVVQQVDVVHRIDTPDDGAAEPEADDAQAWHAARYWHDDAQFIKGFQHTDTHHNDCVCPCVVPCVRIDTPDGDAAEPEADDAQAWDDARHWHDYAQWIKGFHDTDGHHRDCQCPCVVVVVRIDTPDRGAAEPEADDADQQWDDARYWHDDPQFIKGFNHTGGHHNDCVVVVVRIDTDGAGADEPEADDQADWDAQRYWYDWQFFIKGFHHTDGRDDCQPPVCNVRTIDTPDQGAAEDEAQQPVHLQDKHTARYWHDYAQWIWGFHHIDGNDDPPDVVGTDTPDGGAAEPEADDAQDWDDARYWHDDDQFIKGFHHTFHAHDPDQPDDDPDPHGGGDPLLPQLSVLVCPTIATPGDGDLCPQDDDPQWDWDQDPRGIHIDDHDDAQWDWDQDPVRTIDTDHPAFDPPAFAEDCPADLDQPPNAGRHPVHHHNDPVSVVVNLVVFRALVVLLVLLVLCLQVLLLQLLLVLVVCLVVCPPPHHVPDDDDSVVSSVLLSQLSVQVSVCRRNPDRVSNVVSVVVCVVCVVVHVVPVCVRSSVVSVVVSVVVSVCSLVLHDPPDRSLPVVPDPPDDNDDRDGDPPDDNVSVVSPPPDPDDPDDDPDDPPDPPDPDDDDDDDDDDDDDDDDDDD

Radius of gyration: 60.22 Å; chains: 1; bounding box: 116×84×184 Å

Secondary structure (DSSP, 8-state):
-----GGGSS-EEEEE--TT-EE-TTEEEEETTEEEEESS-EE--SSTHHHHSSSS-SEEEEE---EEEEE--TT-EE-TTEEEEETTEEEEESS-EE--S-TTTTGGGGGGGEEEEEE--EEEEE--TT-EE-TTEEEEETTEEEEESS-EE--SSTTTTTGGGGGGEEEEEE--EEEEE---SS-EE-TTEEEEETTEEEEESS-EE--S-HHHHGGGEEEEE---EEEEE--TTSEE-TTEEEEETTEEEEESSSEES--TT-TTTHHHHEEEEE---EEEEETTSS-TT-EE-TTEEEEETTEEEEE-S-EES-PSS-TTTEEEEE---EEEEE--SS-EE-TTEEEEETTEEEEESS-EE---SS-----SSTT-SPPTT-STTT-TT-SSEEEEE---GGGG--STT-EEEEETTEEEEEPPPPTTEEEEE-TTSSEEEEESS--TT---B-TT-----TTTSSSSTTS-BS-HHHHHHHHHT--S-HHHHHHHHHHHHHHHHHHHHHHHHHHHTT-TT--TT----HHHHHHHHHHHHHHHHHHHHH-SSHHHHHHHHHHHH-GGGTGGGT-HHHHHHHHHHHHHHHHHHHHTPPPSS-HHHHT---SS---PPP--TT--TTTTTT--SS---S------------S-------------------